Protein AF-A0A7W4WDV4-F1 (afdb_monomer_lite)

Foldseek 3Di:
DDDDDDDDDDPPPPPPPPPQWDFPDWPPQAEAAQQPQQKDKIKTFTPQLLQWDKDWDAPQKDFPDWDAAPFSGIIITIIGGHNPGDWDWIWIFTDDPRDTRDIDGYTYHYFDVCQLVFFADDPVFAEDEDLQQPQFQQDQVLQDDPPAQFHADCVDPLGGNQRALNGLLVCLVVCVVVPGQEYEYQAQAAQRDNTSSSRNQAHQDLNFGHSSRNTLVSLLVSQVSNVVSNYFYAHEDELWWHFCNHPCVVPPRYCQQFQFNHLDPVRAAAAPCPLCQVPDPPHDPVNVCSQQRHAPDSGTTTGNQQPVVSLSSRLVSLVCSCRSNVGSAYEYPPVSNDDHDFDDDPDGDGSVVVSVCSSNPDDPPPDPDPPDDDDDDDPDDGRDRYD

pLDDT: mean 84.94, std 22.43, range [23.19, 98.88]

Structure (mmCIF, N/CA/C/O backbone):
data_AF-A0A7W4WDV4-F1
#
_entry.id   AF-A0A7W4WDV4-F1
#
loop_
_atom_site.group_PDB
_atom_site.id
_atom_site.type_symbol
_atom_site.label_atom_id
_atom_site.label_alt_id
_atom_site.label_comp_id
_atom_site.label_asym_id
_atom_site.label_entity_id
_atom_site.label_seq_id
_atom_site.pdbx_PDB_ins_code
_atom_site.Cartn_x
_atom_site.Cartn_y
_atom_site.Cartn_z
_atom_site.occupancy
_atom_site.B_iso_or_equiv
_atom_site.auth_seq_id
_atom_site.auth_comp_id
_atom_site.auth_asym_id
_atom_site.auth_atom_id
_atom_site.pdbx_PDB_model_num
ATOM 1 N N . MET A 1 1 ? -27.264 72.941 23.400 1.00 37.44 1 MET A N 1
ATOM 2 C CA . MET A 1 1 ? -27.590 72.418 22.054 1.00 37.44 1 MET A CA 1
ATOM 3 C C . MET A 1 1 ? -26.994 71.022 21.923 1.00 37.44 1 MET A C 1
ATOM 5 O O . MET A 1 1 ? -25.792 70.928 22.081 1.00 37.44 1 MET A O 1
ATOM 9 N N . LYS A 1 2 ? -27.846 70.002 21.695 1.00 41.12 2 LYS A N 1
ATOM 10 C CA . LYS A 1 2 ? -27.654 68.758 20.900 1.00 41.12 2 LYS A CA 1
ATOM 11 C C . LYS A 1 2 ? -26.289 68.027 21.075 1.00 41.12 2 LYS A C 1
ATOM 13 O O . LYS A 1 2 ? -25.269 68.588 20.723 1.00 41.12 2 LYS A O 1
ATOM 18 N N . ARG A 1 3 ? -26.182 66.749 21.471 1.00 37.12 3 ARG A N 1
ATOM 19 C CA . ARG A 1 3 ? -26.887 65.555 20.962 1.00 37.12 3 ARG A CA 1
ATOM 20 C C . ARG A 1 3 ? -26.748 64.363 21.930 1.00 37.12 3 ARG A C 1
ATOM 22 O O . ARG A 1 3 ? -25.673 64.128 22.465 1.00 37.12 3 ARG A O 1
ATOM 29 N N . LEU A 1 4 ? -27.838 63.603 22.064 1.00 46.22 4 LEU A N 1
ATOM 30 C CA . LEU A 1 4 ? -27.869 62.200 22.493 1.00 46.22 4 LEU A CA 1
ATOM 31 C C . LEU A 1 4 ? -26.936 61.350 21.616 1.00 46.22 4 LEU A C 1
ATOM 33 O O . LEU A 1 4 ? -26.918 61.525 20.397 1.00 46.22 4 LEU A O 1
ATOM 37 N N . SER A 1 5 ? -26.259 60.365 22.201 1.00 39.28 5 SER A N 1
ATOM 38 C CA . SER A 1 5 ? -25.764 59.187 21.479 1.00 39.28 5 SER A CA 1
ATOM 39 C C . SER A 1 5 ? -25.756 57.993 22.429 1.00 39.28 5 SER A C 1
ATOM 41 O O . SER A 1 5 ? -24.860 57.839 23.250 1.00 39.28 5 SER A O 1
ATOM 43 N N . ALA A 1 6 ? -26.807 57.184 22.334 1.00 45.88 6 ALA A N 1
ATOM 44 C CA . ALA A 1 6 ? -26.811 55.798 22.774 1.00 45.88 6 ALA A CA 1
ATOM 45 C C . ALA A 1 6 ? -26.453 54.943 21.554 1.00 45.88 6 ALA A C 1
ATOM 47 O O . ALA A 1 6 ? -27.056 55.143 20.500 1.00 45.88 6 ALA A O 1
ATOM 48 N N . LEU A 1 7 ? -25.513 54.002 21.678 1.00 38.94 7 LEU A N 1
ATOM 49 C CA . LEU A 1 7 ? -25.399 52.905 20.717 1.00 38.94 7 LEU A CA 1
ATOM 50 C C . LEU A 1 7 ? -24.749 51.662 21.351 1.00 38.94 7 LEU A C 1
ATOM 52 O O . LEU A 1 7 ? -23.538 51.573 21.508 1.00 38.94 7 LEU A O 1
ATOM 56 N N . ILE A 1 8 ? -25.632 50.761 21.786 1.00 42.25 8 ILE A N 1
ATOM 57 C CA . ILE A 1 8 ? -25.661 49.309 21.544 1.00 42.25 8 ILE A CA 1
ATOM 58 C C . ILE A 1 8 ? -24.290 48.618 21.422 1.00 42.25 8 ILE A C 1
ATOM 60 O O . ILE A 1 8 ? -23.671 48.606 20.361 1.00 42.25 8 ILE A O 1
ATOM 64 N N . ILE A 1 9 ? -23.885 47.934 22.496 1.00 42.88 9 ILE A N 1
ATOM 65 C CA . ILE A 1 9 ? -22.869 46.877 22.454 1.00 42.88 9 ILE A CA 1
ATOM 66 C C . ILE A 1 9 ? -23.551 45.624 21.891 1.00 42.88 9 ILE A C 1
ATOM 68 O O . ILE A 1 9 ? -24.318 44.959 22.585 1.00 42.88 9 ILE A O 1
ATOM 72 N N . ALA A 1 10 ? -23.307 45.328 20.615 1.00 39.91 10 ALA A N 1
ATOM 73 C CA . ALA A 1 10 ? -23.670 44.052 20.013 1.00 39.91 10 ALA A CA 1
ATOM 74 C C . ALA A 1 10 ? -22.643 42.999 20.452 1.00 39.91 10 ALA A C 1
ATOM 76 O O . ALA A 1 10 ? -21.500 42.998 19.995 1.00 39.91 10 ALA A O 1
ATOM 77 N N . LEU A 1 11 ? -23.048 42.121 21.370 1.00 41.28 11 LEU A N 1
ATOM 78 C CA . LEU A 1 11 ? -22.280 40.943 21.753 1.00 41.28 11 LEU A CA 1
ATOM 79 C C . LEU A 1 11 ? -22.380 39.924 20.606 1.00 41.28 11 LEU A C 1
ATOM 81 O O . LEU A 1 11 ? -23.343 39.165 20.513 1.00 41.28 11 LEU A O 1
ATOM 85 N N . VAL A 1 12 ? -21.415 39.950 19.688 1.00 40.78 12 VAL A N 1
ATOM 86 C CA . VAL A 1 12 ? -21.265 38.911 18.666 1.00 40.78 12 VAL A CA 1
ATOM 87 C C . VAL A 1 12 ? -20.673 37.686 19.356 1.00 40.78 12 VAL A C 1
ATOM 89 O O . VAL A 1 12 ? -19.463 37.585 19.545 1.00 40.78 12 VAL A O 1
ATOM 92 N N . CYS A 1 13 ? -21.536 36.757 19.766 1.00 38.41 13 CYS A N 1
ATOM 93 C CA . CYS A 1 13 ? -21.123 35.385 20.029 1.00 38.41 13 CYS A CA 1
ATOM 94 C C . CYS A 1 13 ? -20.673 34.786 18.695 1.00 38.41 13 CYS A C 1
ATOM 96 O O . CYS A 1 13 ? -21.498 34.347 17.897 1.00 38.41 13 CYS A O 1
ATOM 98 N N . ALA A 1 14 ? -19.368 34.805 18.435 1.00 41.94 14 ALA A N 1
ATOM 99 C CA . ALA A 1 14 ? -18.777 33.980 17.398 1.00 41.94 14 ALA A CA 1
ATOM 100 C C . ALA A 1 14 ? -18.908 32.520 17.850 1.00 41.94 14 ALA A C 1
ATOM 102 O O . ALA A 1 14 ? -18.097 32.021 18.629 1.00 41.94 14 ALA A O 1
ATOM 103 N N . SER A 1 15 ? -19.969 31.842 17.414 1.00 41.97 15 SER A N 1
ATOM 104 C CA . SER A 1 15 ? -19.993 30.387 17.403 1.00 41.97 15 SER A CA 1
ATOM 105 C C . SER A 1 15 ? -18.889 29.940 16.453 1.00 41.97 15 SER A C 1
ATOM 107 O O . SER A 1 15 ? -19.008 30.053 15.235 1.00 41.97 15 SER A O 1
ATOM 109 N N . ALA A 1 16 ? -17.777 29.473 17.017 1.00 41.47 16 ALA A N 1
ATOM 110 C CA . ALA A 1 16 ? -16.826 28.680 16.265 1.00 41.47 16 ALA A CA 1
ATOM 111 C C . ALA A 1 16 ? -17.591 27.449 15.769 1.00 41.47 16 ALA A C 1
ATOM 113 O O . ALA A 1 16 ? -17.932 26.567 16.557 1.00 41.47 16 ALA A O 1
ATOM 114 N N . ALA A 1 17 ? -17.931 27.430 14.481 1.00 42.50 17 ALA A N 1
ATOM 115 C CA . ALA A 1 17 ? -18.343 26.212 13.813 1.00 42.50 17 ALA A CA 1
ATOM 116 C C . ALA A 1 17 ? -17.147 25.261 13.909 1.00 42.50 17 ALA A C 1
ATOM 118 O O . ALA A 1 17 ? -16.151 25.419 13.204 1.00 42.50 17 ALA A O 1
ATOM 119 N N . VAL A 1 18 ? -17.201 24.346 14.874 1.00 47.88 18 VAL A N 1
ATOM 120 C CA . VAL A 1 18 ? -16.288 23.212 14.925 1.00 47.88 18 VAL A CA 1
ATOM 121 C C . VAL A 1 18 ? -16.582 22.438 13.649 1.00 47.88 18 VAL A C 1
ATOM 123 O O . VAL A 1 18 ? -17.709 21.980 13.471 1.00 47.88 18 VAL A O 1
ATOM 126 N N . ALA A 1 19 ? -15.617 22.410 12.728 1.00 51.78 19 ALA A N 1
ATOM 127 C CA . ALA A 1 19 ? -15.718 21.628 11.506 1.00 51.78 19 ALA A CA 1
ATOM 128 C C . ALA A 1 19 ? -16.165 20.212 11.883 1.00 51.78 19 ALA A C 1
ATOM 130 O O . ALA A 1 19 ? -15.581 19.603 12.783 1.00 51.78 19 ALA A O 1
ATOM 131 N N . GLU A 1 20 ? -17.247 19.740 11.265 1.00 55.66 20 GLU A N 1
ATOM 132 C CA . GLU A 1 20 ? -17.718 18.375 11.474 1.00 55.66 20 GLU A CA 1
ATOM 133 C C . GLU A 1 20 ? -16.580 17.405 11.135 1.00 55.66 20 GLU A C 1
ATOM 135 O O . GLU A 1 20 ? -15.814 17.677 10.204 1.00 55.66 20 GLU A O 1
ATOM 140 N N . PRO A 1 21 ? -16.418 16.307 11.890 1.00 58.81 21 PRO A N 1
ATOM 141 C CA . PRO A 1 21 ? -15.367 15.348 11.608 1.00 58.81 21 PRO A CA 1
ATOM 142 C C . PRO A 1 21 ? -15.642 14.687 10.252 1.00 58.81 21 PRO A C 1
ATOM 144 O O . PRO A 1 21 ? -16.472 13.785 10.142 1.00 58.81 21 PRO A O 1
ATOM 147 N N . ALA A 1 22 ? -14.955 15.154 9.212 1.00 82.12 22 ALA A N 1
ATOM 148 C CA . ALA A 1 22 ? -14.887 14.462 7.939 1.00 82.12 22 ALA A CA 1
ATOM 149 C C . ALA A 1 22 ? -13.906 13.297 8.097 1.00 82.12 22 ALA A C 1
ATOM 151 O O . ALA A 1 22 ? -12.785 13.474 8.571 1.00 82.12 22 ALA A O 1
ATOM 152 N N . VAL A 1 23 ? -14.344 12.095 7.729 1.00 93.19 23 VAL A N 1
ATOM 153 C CA . VAL A 1 23 ? -13.437 10.956 7.581 1.00 93.19 23 VAL A CA 1
ATOM 154 C C . VAL A 1 23 ? -12.610 11.220 6.328 1.00 93.19 23 VAL A C 1
ATOM 156 O O . VAL A 1 23 ? -13.165 11.317 5.235 1.00 93.19 23 VAL A O 1
ATOM 159 N N . GLU A 1 24 ? -11.305 11.390 6.502 1.00 95.44 24 GLU A N 1
ATOM 160 C CA . GLU A 1 24 ? -10.363 11.736 5.436 1.00 95.44 24 GLU A CA 1
ATOM 161 C C . GLU A 1 24 ? -9.873 10.482 4.710 1.00 95.44 24 GLU A C 1
ATOM 163 O O . GLU A 1 24 ? -9.752 10.483 3.485 1.00 95.44 24 GLU A O 1
ATOM 168 N N . ARG A 1 25 ? -9.634 9.392 5.454 1.00 97.75 25 ARG A N 1
ATOM 169 C CA . ARG A 1 25 ? -9.188 8.105 4.902 1.00 97.75 25 ARG A CA 1
ATOM 170 C C . ARG A 1 25 ? -9.923 6.930 5.534 1.00 97.75 25 ARG A C 1
ATOM 172 O O . ARG A 1 25 ? -10.237 6.932 6.725 1.00 97.75 25 ARG A O 1
ATOM 179 N N . VAL A 1 26 ? -10.157 5.909 4.712 1.00 98.50 26 VAL A N 1
ATOM 180 C CA . VAL A 1 26 ? -10.698 4.603 5.101 1.00 98.50 26 VAL A CA 1
ATOM 181 C C . VAL A 1 26 ? -9.825 3.540 4.456 1.00 98.50 26 VAL A C 1
ATOM 183 O O . VAL A 1 26 ? -9.776 3.445 3.232 1.00 98.50 26 VAL A O 1
ATOM 186 N N . GLU A 1 27 ? -9.128 2.751 5.267 1.00 98.69 27 GLU A N 1
ATOM 187 C CA . GLU A 1 27 ? -8.164 1.764 4.779 1.00 98.69 27 GLU A CA 1
ATOM 188 C C . GLU A 1 27 ? -8.451 0.379 5.399 1.00 98.69 27 GLU A C 1
ATOM 190 O O . GLU A 1 27 ? -8.515 0.271 6.626 1.00 98.69 27 GLU A O 1
ATOM 195 N N . PRO A 1 28 ? -8.637 -0.695 4.596 1.00 98.62 28 PRO A N 1
ATOM 196 C CA . PRO A 1 28 ? -8.684 -0.716 3.126 1.00 98.62 28 PRO A CA 1
ATOM 197 C C . PRO A 1 28 ? -9.901 0.039 2.552 1.00 98.62 28 PRO A C 1
ATOM 199 O O . PRO A 1 28 ? -10.956 0.031 3.188 1.00 98.62 28 PRO A O 1
ATOM 202 N N . PRO A 1 29 ? -9.804 0.632 1.343 1.00 98.12 29 PRO A N 1
ATOM 203 C CA . PRO A 1 29 ? -10.851 1.495 0.766 1.00 98.12 29 PRO A CA 1
ATOM 204 C C . PRO A 1 29 ? -12.130 0.744 0.361 1.00 98.12 29 PRO A C 1
ATOM 206 O O . PRO A 1 29 ? -13.208 1.326 0.254 1.00 98.12 29 PRO A O 1
ATOM 209 N N . ASN A 1 30 ? -12.017 -0.562 0.139 1.00 98.38 30 ASN A N 1
ATOM 210 C CA . ASN A 1 30 ? -13.111 -1.487 -0.128 1.00 98.38 30 ASN A CA 1
ATOM 211 C C . ASN A 1 30 ? -12.683 -2.898 0.296 1.00 98.38 30 ASN A C 1
ATOM 213 O O . ASN A 1 30 ? -11.497 -3.148 0.522 1.00 98.38 30 ASN A O 1
ATOM 217 N N . TRP A 1 31 ? -13.630 -3.835 0.326 1.00 98.06 31 TRP A N 1
ATOM 218 C CA . TRP A 1 31 ? -13.339 -5.247 0.588 1.00 98.06 31 TRP A CA 1
ATOM 219 C C . TRP A 1 31 ? -14.177 -6.180 -0.287 1.00 98.06 31 TRP A C 1
ATOM 221 O O . TRP A 1 31 ? -14.941 -5.715 -1.133 1.00 98.06 31 TRP A O 1
ATOM 231 N N . TRP A 1 32 ? -14.044 -7.493 -0.090 1.00 97.19 32 TRP A N 1
ATOM 232 C CA . TRP A 1 32 ? -14.776 -8.515 -0.840 1.00 97.19 32 TRP A CA 1
ATOM 233 C C . TRP A 1 32 ? -15.539 -9.462 0.081 1.00 97.19 32 TRP A C 1
ATOM 235 O O . TRP A 1 32 ? -15.086 -9.818 1.169 1.00 97.19 32 TRP A O 1
ATOM 245 N N . THR A 1 33 ? -16.709 -9.904 -0.369 1.00 94.94 33 THR A N 1
ATOM 246 C CA . THR A 1 33 ? -17.505 -10.927 0.322 1.00 94.94 33 THR A CA 1
ATOM 247 C C . THR A 1 33 ? -16.968 -12.323 0.049 1.00 94.94 33 THR A C 1
ATOM 249 O O . THR A 1 33 ? -16.646 -12.618 -1.095 1.00 94.94 33 THR A O 1
ATOM 252 N N . GLY A 1 34 ? -16.955 -13.219 1.037 1.00 89.38 34 GLY A N 1
ATOM 253 C CA . GLY A 1 34 ? -16.477 -14.594 0.835 1.00 89.38 34 GLY A CA 1
ATOM 254 C C . GLY A 1 34 ? -14.952 -14.745 0.890 1.00 89.38 34 GLY A C 1
ATOM 255 O O . GLY A 1 34 ? -14.425 -15.774 0.478 1.00 89.38 34 GLY A O 1
ATOM 256 N N . MET A 1 35 ? -14.243 -13.740 1.418 1.00 90.06 35 MET A N 1
ATOM 257 C CA . MET A 1 35 ? -12.837 -13.888 1.804 1.00 90.06 35 MET A CA 1
ATOM 258 C C . MET A 1 35 ? -12.691 -15.008 2.839 1.00 90.06 35 MET A C 1
ATOM 260 O O . MET A 1 35 ? -13.508 -15.141 3.750 1.00 90.06 35 MET A O 1
ATOM 264 N N . ALA A 1 36 ? -11.617 -15.789 2.734 1.00 85.81 36 ALA A N 1
ATOM 265 C CA . ALA A 1 36 ? -11.370 -16.897 3.652 1.00 85.81 36 ALA A CA 1
ATOM 266 C C . ALA A 1 36 ? -11.147 -16.461 5.106 1.00 85.81 36 ALA A C 1
ATOM 268 O O . ALA A 1 36 ? -11.435 -17.212 6.039 1.00 85.81 36 ALA A O 1
ATOM 269 N N . VAL A 1 37 ? -10.610 -15.254 5.294 1.00 85.81 37 VAL A N 1
ATOM 270 C CA . VAL A 1 37 ? -10.576 -14.586 6.592 1.00 85.81 37 VAL A CA 1
ATOM 271 C C . VAL A 1 37 ? -11.814 -13.691 6.663 1.00 85.81 37 VAL A C 1
ATOM 273 O O . VAL A 1 37 ? -11.882 -12.720 5.909 1.00 85.81 37 VAL A O 1
ATOM 276 N N . PRO A 1 38 ? -12.793 -14.010 7.530 1.00 89.81 38 PRO A N 1
ATOM 277 C CA . PRO A 1 38 ? -14.044 -13.258 7.609 1.00 89.81 38 PRO A CA 1
ATOM 278 C C . PRO A 1 38 ? -13.889 -11.923 8.347 1.00 89.81 38 PRO A C 1
ATOM 280 O O . PRO A 1 38 ? -14.757 -11.061 8.240 1.00 89.81 38 PRO A O 1
ATOM 283 N N . ASP A 1 39 ? -12.810 -11.757 9.111 1.00 94.81 39 ASP A N 1
ATOM 284 C CA . ASP A 1 39 ? -12.573 -10.559 9.909 1.00 94.81 39 ASP A CA 1
ATOM 285 C C . ASP A 1 39 ? -11.932 -9.459 9.050 1.00 94.81 39 ASP A C 1
ATOM 287 O O . ASP A 1 39 ? -10.973 -9.716 8.319 1.00 94.81 39 ASP A O 1
ATOM 291 N N . LEU A 1 40 ? -12.443 -8.238 9.188 1.00 97.75 40 LEU A N 1
ATOM 292 C CA . LEU A 1 40 ? -11.996 -7.030 8.501 1.00 97.75 40 LEU A CA 1
ATOM 293 C C . LEU A 1 40 ? -11.844 -5.912 9.533 1.00 97.75 40 LEU A C 1
ATOM 295 O O . LEU A 1 40 ? -12.806 -5.573 10.210 1.00 97.75 40 LEU A O 1
ATOM 299 N N . GLN A 1 41 ? -10.662 -5.318 9.635 1.00 98.69 41 GLN A N 1
ATOM 300 C CA . GLN A 1 41 ? -10.403 -4.151 10.470 1.00 98.69 41 GLN A CA 1
ATOM 301 C C . GLN A 1 41 ? -10.268 -2.908 9.586 1.00 98.69 41 GLN A C 1
ATOM 303 O O . GLN A 1 41 ? -9.350 -2.827 8.775 1.00 98.69 41 GLN A O 1
ATOM 308 N N . LEU A 1 42 ? -11.163 -1.932 9.723 1.00 98.75 42 LEU A N 1
ATOM 309 C CA . LEU A 1 42 ? -11.030 -0.649 9.028 1.00 98.75 42 LEU A CA 1
ATOM 310 C C . LEU A 1 42 ? -10.210 0.306 9.879 1.00 98.75 42 LEU A C 1
ATOM 312 O O . LEU A 1 42 ? -10.559 0.546 11.030 1.00 98.75 42 LEU A O 1
ATOM 316 N N . MET A 1 43 ? -9.166 0.881 9.298 1.00 98.75 43 MET A N 1
ATOM 317 C CA . MET A 1 43 ? -8.446 2.022 9.843 1.00 98.75 43 MET A CA 1
ATOM 318 C C . MET A 1 43 ? -9.073 3.295 9.282 1.00 98.75 43 MET A C 1
ATOM 320 O O . MET A 1 43 ? -8.992 3.565 8.082 1.00 98.75 43 MET A O 1
ATOM 324 N N . LEU A 1 44 ? -9.728 4.059 10.149 1.00 98.56 44 LEU A N 1
ATOM 325 C CA . LEU A 1 44 ? -10.273 5.366 9.815 1.00 98.56 44 LEU A CA 1
ATOM 326 C C . LEU A 1 44 ? -9.303 6.441 10.290 1.00 98.56 44 LEU A C 1
ATOM 328 O O . LEU A 1 44 ? -8.799 6.362 11.414 1.00 98.56 44 LEU A O 1
ATOM 332 N N . HIS A 1 45 ? -9.097 7.457 9.459 1.00 98.31 45 HIS A N 1
ATOM 333 C CA . HIS A 1 45 ? -8.372 8.670 9.823 1.00 98.31 45 HIS A CA 1
ATOM 334 C C . HIS A 1 45 ? -9.211 9.901 9.493 1.00 98.31 45 HIS A C 1
ATOM 336 O O . HIS A 1 45 ? -9.895 9.953 8.469 1.00 98.31 45 HIS A O 1
ATOM 342 N N . GLY A 1 46 ? -9.200 10.867 10.399 1.00 97.06 46 GLY A N 1
ATOM 343 C CA . GLY A 1 46 ? -9.904 12.133 10.272 1.00 97.06 46 GLY A CA 1
ATOM 344 C C . GLY A 1 46 ? -9.908 12.866 11.603 1.00 97.06 46 GLY A C 1
ATOM 345 O O . GLY A 1 46 ? -9.715 12.272 12.662 1.00 97.06 46 GLY A O 1
ATOM 346 N N . ARG A 1 47 ? -10.141 14.173 11.578 1.00 95.06 47 ARG A N 1
ATOM 347 C CA . ARG A 1 47 ? -10.065 14.994 12.788 1.00 95.06 47 ARG A CA 1
ATOM 348 C C . ARG A 1 47 ? -11.033 14.535 13.889 1.00 95.06 47 ARG A C 1
ATOM 350 O O . ARG A 1 47 ? -12.238 14.472 13.661 1.00 95.06 47 ARG A O 1
ATOM 357 N N . ASP A 1 48 ? -10.512 14.304 15.097 1.00 94.31 48 ASP A N 1
ATOM 358 C CA . ASP A 1 48 ? -11.285 14.031 16.325 1.00 94.31 48 ASP A CA 1
ATOM 359 C C . ASP A 1 48 ? -12.293 12.852 16.220 1.00 94.31 48 ASP A C 1
ATOM 361 O O . ASP A 1 48 ? -13.296 12.798 16.944 1.00 94.31 48 ASP A O 1
ATOM 365 N N . ILE A 1 49 ? -12.047 11.875 15.336 1.00 96.00 49 ILE A N 1
ATOM 366 C CA . ILE A 1 49 ? -12.968 10.747 15.108 1.00 96.00 49 ILE A CA 1
ATOM 367 C C . ILE A 1 49 ? -12.918 9.658 16.183 1.00 96.00 49 ILE A C 1
ATOM 369 O O . ILE A 1 49 ? -13.874 8.889 16.301 1.00 96.00 49 ILE A O 1
ATOM 373 N N . ALA A 1 50 ? -11.862 9.593 17.000 1.00 95.50 50 ALA A N 1
ATOM 374 C CA . ALA A 1 50 ? -11.700 8.551 18.017 1.00 95.50 50 ALA A CA 1
ATOM 375 C C . ALA A 1 50 ? -12.859 8.534 19.028 1.00 95.50 50 ALA A C 1
ATOM 377 O O . ALA A 1 50 ? -13.180 7.496 19.603 1.00 95.50 50 ALA A O 1
ATOM 378 N N . GLY A 1 51 ? -13.509 9.680 19.260 1.00 93.38 51 GLY A N 1
ATOM 379 C CA . GLY A 1 51 ? -14.653 9.794 20.166 1.00 93.38 51 GLY A CA 1
ATOM 380 C C . GLY A 1 51 ? -15.960 9.213 19.617 1.00 93.38 51 GLY A C 1
ATOM 381 O O . GLY A 1 51 ? -16.870 8.937 20.405 1.00 93.38 51 GLY A O 1
ATOM 382 N N . LEU A 1 52 ? -16.058 9.011 18.302 1.00 95.56 52 LEU A N 1
ATOM 383 C CA . LEU A 1 52 ? -17.287 8.606 17.627 1.00 95.56 52 LEU A CA 1
ATOM 384 C C . LEU A 1 52 ? -17.610 7.121 17.861 1.00 95.56 52 LEU A C 1
ATOM 386 O O . LEU A 1 52 ? -16.756 6.308 18.220 1.00 95.56 52 LEU A O 1
ATOM 390 N N . GLN A 1 53 ? -18.883 6.778 17.684 1.00 96.44 53 GLN A N 1
ATOM 391 C CA . GLN A 1 53 ? -19.399 5.413 17.751 1.00 96.44 53 GLN A CA 1
ATOM 392 C C . GLN A 1 53 ? -19.897 4.997 16.373 1.00 96.44 53 GLN A C 1
ATOM 394 O O . GLN A 1 53 ? -20.783 5.648 15.819 1.00 96.44 53 GLN A O 1
ATOM 399 N N . ALA A 1 54 ? -19.342 3.916 15.832 1.00 97.19 54 ALA A N 1
ATOM 400 C CA . ALA A 1 54 ? -19.808 3.357 14.574 1.00 97.19 54 ALA A CA 1
ATOM 401 C C . ALA A 1 54 ? -21.106 2.568 14.768 1.00 97.19 54 ALA A C 1
ATOM 403 O O . ALA A 1 54 ? -21.283 1.851 15.754 1.00 97.19 54 ALA A O 1
ATOM 404 N N . GLN A 1 55 ? -22.008 2.695 13.804 1.00 97.12 55 GLN A N 1
ATOM 405 C CA . GLN A 1 55 ? -23.219 1.902 13.681 1.00 97.12 55 GLN A CA 1
ATOM 406 C C . GLN A 1 55 ? -23.414 1.533 12.218 1.00 97.12 55 GLN A C 1
ATOM 408 O O . GLN A 1 55 ? -23.243 2.368 11.333 1.00 97.12 55 GLN A O 1
ATOM 413 N N . LEU A 1 56 ? -23.796 0.287 11.982 1.00 97.19 56 LEU A N 1
ATOM 414 C CA . LEU A 1 56 ? -24.151 -0.220 10.666 1.00 97.19 56 LEU A CA 1
ATOM 415 C C . LEU A 1 56 ? -25.252 -1.265 10.824 1.00 97.19 56 LEU A C 1
ATOM 417 O O . LEU A 1 56 ? -25.326 -1.943 11.850 1.00 97.19 56 LEU A O 1
ATOM 421 N N . ASP A 1 57 ? -26.083 -1.386 9.798 1.00 97.25 57 ASP A N 1
ATOM 422 C CA . ASP A 1 57 ? -27.080 -2.443 9.661 1.00 97.25 57 ASP A CA 1
ATOM 423 C C . ASP A 1 57 ? -26.991 -2.980 8.232 1.00 97.25 57 ASP A C 1
ATOM 425 O O . ASP A 1 57 ? -27.462 -2.356 7.281 1.00 97.25 57 ASP A O 1
ATOM 429 N N . TYR A 1 58 ? -26.286 -4.100 8.067 1.00 98.25 58 TYR A N 1
ATOM 430 C CA . TYR A 1 58 ? -26.101 -4.736 6.770 1.00 98.25 58 TYR A CA 1
ATOM 431 C C . TYR A 1 58 ? -26.125 -6.264 6.918 1.00 98.25 58 TYR A C 1
ATOM 433 O O . TYR A 1 58 ? -25.338 -6.812 7.696 1.00 98.25 58 TYR A O 1
ATOM 441 N N . PRO A 1 59 ? -26.984 -6.989 6.172 1.00 98.00 59 PRO A N 1
ATOM 442 C CA . PRO A 1 59 ? -27.099 -8.439 6.290 1.00 98.00 59 PRO A CA 1
ATOM 443 C C . PRO A 1 59 ? -25.763 -9.171 6.107 1.00 98.00 59 PRO A C 1
ATOM 445 O O . PRO A 1 59 ? -25.127 -9.090 5.056 1.00 98.00 59 PRO A O 1
ATOM 448 N N . GLY A 1 60 ? -25.366 -9.916 7.140 1.00 97.25 60 GLY A N 1
ATOM 449 C CA . GLY A 1 60 ? -24.130 -10.699 7.158 1.00 97.25 60 GLY A CA 1
ATOM 450 C C . GLY A 1 60 ? -22.878 -9.931 7.598 1.00 97.25 60 GLY A C 1
ATOM 451 O O . GLY A 1 60 ? -21.819 -10.539 7.734 1.00 97.25 60 GLY A O 1
ATOM 452 N N . VAL A 1 61 ? -22.969 -8.626 7.869 1.00 98.38 61 VAL A N 1
ATOM 453 C CA . VAL A 1 61 ? -21.861 -7.833 8.421 1.00 98.38 61 VAL A CA 1
ATOM 454 C C . VAL A 1 61 ? -22.148 -7.531 9.885 1.00 98.38 61 VAL A C 1
ATOM 456 O O . VAL A 1 61 ? -23.172 -6.945 10.221 1.00 98.38 61 VAL A O 1
ATOM 459 N N . THR A 1 62 ? -21.230 -7.921 10.763 1.00 98.38 62 THR A N 1
ATOM 460 C CA . THR A 1 62 ? -21.318 -7.647 12.202 1.00 98.38 62 THR A CA 1
ATOM 461 C C . THR A 1 62 ? -20.204 -6.695 12.607 1.00 98.38 62 THR A C 1
ATOM 463 O O . THR A 1 62 ? -19.038 -7.000 12.377 1.00 98.38 62 THR A O 1
ATOM 466 N N . LEU A 1 63 ? -20.545 -5.571 13.240 1.00 98.19 63 LEU A N 1
ATOM 467 C CA . LEU A 1 63 ? -19.572 -4.736 13.947 1.00 98.19 63 LEU A CA 1
ATOM 468 C C . LEU A 1 63 ? -19.256 -5.398 15.295 1.00 98.19 63 LEU A C 1
ATOM 470 O O . LEU A 1 63 ? -20.103 -5.424 16.187 1.00 98.19 63 LEU A O 1
ATOM 474 N N . LEU A 1 64 ? -18.055 -5.955 15.431 1.00 97.69 64 LEU A N 1
ATOM 475 C CA . LEU A 1 64 ? -17.590 -6.602 16.660 1.00 97.69 64 LEU A CA 1
ATOM 476 C C . LEU A 1 64 ? -17.218 -5.575 17.731 1.00 97.69 64 LEU A C 1
ATOM 478 O O . LEU A 1 64 ? -17.424 -5.810 18.921 1.00 97.69 64 LEU A O 1
ATOM 482 N N . GLY A 1 65 ? -16.674 -4.437 17.308 1.00 96.19 65 GLY A N 1
ATOM 483 C CA . GLY A 1 65 ? -16.248 -3.379 18.204 1.00 96.19 65 GLY A CA 1
ATOM 484 C C . GLY A 1 65 ? -15.470 -2.287 17.487 1.00 96.19 65 GLY A C 1
ATOM 485 O O . GLY A 1 65 ? -15.361 -2.266 16.260 1.00 96.19 65 GLY A O 1
ATOM 486 N N . SER A 1 66 ? -14.942 -1.368 18.286 1.00 96.69 66 SER A N 1
ATOM 487 C CA . SER A 1 66 ? -14.034 -0.328 17.823 1.00 96.69 66 SER A CA 1
ATOM 488 C C . SER A 1 66 ? -12.860 -0.193 18.779 1.00 96.69 66 SER A C 1
ATOM 490 O O . SER A 1 66 ? -13.071 -0.163 19.996 1.00 96.69 66 SER A O 1
ATOM 492 N N . GLU A 1 67 ? -11.664 -0.023 18.238 1.00 96.94 67 GLU A N 1
ATOM 493 C CA . GLU A 1 67 ? -10.441 0.236 18.988 1.00 96.94 67 GLU A CA 1
ATOM 494 C C . GLU A 1 67 ? -9.970 1.677 18.749 1.00 96.94 67 GLU A C 1
ATOM 496 O O . GLU A 1 67 ? -10.164 2.260 17.680 1.00 96.94 67 GLU A O 1
ATOM 501 N N . ARG A 1 68 ? -9.404 2.285 19.793 1.00 95.81 68 ARG A N 1
ATOM 502 C CA . ARG A 1 68 ? -8.938 3.675 19.806 1.00 95.81 68 ARG A CA 1
ATOM 503 C C . ARG A 1 68 ? -7.502 3.689 20.292 1.00 95.81 68 ARG A C 1
ATOM 505 O O . ARG A 1 68 ? -7.155 2.923 21.189 1.00 95.81 68 ARG A O 1
ATOM 512 N N . THR A 1 69 ? -6.715 4.607 19.761 1.00 96.44 69 THR A N 1
ATOM 513 C CA . THR A 1 69 ? -5.362 4.880 20.240 1.00 96.44 69 THR A CA 1
ATOM 514 C C . THR A 1 69 ? -5.358 6.161 21.076 1.00 96.44 69 THR A C 1
ATOM 516 O O . THR A 1 69 ? -6.392 6.790 21.316 1.00 96.44 69 THR A O 1
ATOM 519 N N . GLU A 1 70 ? -4.188 6.561 21.557 1.00 97.00 70 GLU A N 1
ATOM 520 C CA . GLU A 1 70 ? -3.960 7.867 22.171 1.00 97.00 70 GLU A CA 1
ATOM 521 C C . GLU A 1 70 ? -4.112 9.035 21.188 1.00 97.00 70 GLU A C 1
ATOM 523 O O . GLU A 1 70 ? -4.204 10.182 21.630 1.00 97.00 70 GLU A O 1
ATOM 528 N N . ASN A 1 71 ? -4.121 8.764 19.879 1.00 97.81 71 ASN A N 1
ATOM 529 C CA . ASN A 1 71 ? -4.327 9.779 18.863 1.00 97.81 71 ASN A CA 1
ATOM 530 C C . ASN A 1 71 ? -5.837 9.974 18.610 1.00 97.81 71 ASN A C 1
ATOM 532 O O . ASN A 1 71 ? -6.510 9.035 18.178 1.00 97.81 71 ASN A O 1
ATOM 536 N N . PRO A 1 72 ? -6.394 11.181 18.840 1.00 97.50 72 PRO A N 1
ATOM 537 C CA . PRO A 1 72 ? -7.823 11.433 18.656 1.00 97.50 72 PRO A CA 1
ATOM 538 C C . PRO A 1 72 ? -8.289 11.354 17.194 1.00 97.50 72 PRO A C 1
ATOM 540 O O . PRO A 1 72 ? -9.497 11.300 16.955 1.00 97.50 72 PRO A O 1
ATOM 543 N N . ASN A 1 73 ? -7.369 11.332 16.228 1.00 98.19 73 ASN A N 1
ATOM 544 C CA . ASN A 1 73 ? -7.682 11.348 14.802 1.00 98.19 73 ASN A CA 1
ATOM 545 C C . ASN A 1 73 ? -7.836 9.955 14.175 1.00 98.19 73 ASN A C 1
ATOM 547 O O . ASN A 1 73 ? -8.044 9.847 12.968 1.00 98.19 73 ASN A O 1
ATOM 551 N N . TYR A 1 74 ? -7.736 8.888 14.973 1.00 98.56 74 TYR A N 1
ATOM 552 C CA . TYR A 1 74 ? -7.826 7.514 14.486 1.00 98.56 74 TYR A CA 1
ATOM 553 C C . TYR A 1 74 ? -8.935 6.729 15.177 1.00 98.56 74 TYR A C 1
ATOM 555 O O . TYR A 1 74 ? -9.140 6.816 16.389 1.00 98.56 74 TYR A O 1
ATOM 563 N N . LEU A 1 75 ? -9.639 5.919 14.391 1.00 98.31 75 LEU A N 1
ATOM 564 C CA . LEU A 1 75 ? -10.635 4.974 14.882 1.00 98.31 75 LEU A CA 1
ATOM 565 C C . LEU A 1 75 ? -10.514 3.674 14.092 1.00 98.31 75 LEU A C 1
ATOM 567 O O . LEU A 1 75 ? -10.579 3.686 12.865 1.00 98.31 75 LEU A O 1
ATOM 571 N N . PHE A 1 76 ? -10.366 2.555 14.792 1.00 98.69 76 PHE A N 1
ATOM 572 C CA . PHE A 1 76 ? -10.307 1.235 14.177 1.00 98.69 76 PHE A CA 1
ATOM 573 C C . PHE A 1 76 ? -11.650 0.541 14.371 1.00 98.69 76 PHE A C 1
ATOM 575 O O . PHE A 1 76 ? -12.161 0.507 15.489 1.00 98.69 76 PHE A O 1
ATOM 582 N N . LEU A 1 77 ? -12.246 0.017 13.302 1.00 98.56 77 LEU A N 1
ATOM 583 C CA . LEU A 1 77 ? -13.515 -0.712 13.360 1.00 98.56 77 LEU A CA 1
ATOM 584 C C . LEU A 1 77 ? -13.277 -2.181 13.048 1.00 98.56 77 LEU A C 1
ATOM 586 O O . LEU A 1 77 ? -12.803 -2.494 11.961 1.00 98.56 77 LEU A O 1
ATOM 590 N N . ASP A 1 78 ? -13.654 -3.069 13.962 1.00 98.50 78 ASP A N 1
ATOM 591 C CA . ASP A 1 78 ? -13.555 -4.512 13.758 1.00 98.50 78 ASP A CA 1
ATOM 592 C C . ASP A 1 78 ? -14.887 -5.050 13.244 1.00 98.50 78 ASP A C 1
ATOM 594 O O . ASP A 1 78 ? -15.896 -5.044 13.952 1.00 98.50 78 ASP A O 1
ATOM 598 N N . LEU A 1 79 ? -14.895 -5.533 12.008 1.00 98.44 79 LEU A N 1
ATOM 599 C CA . LEU A 1 79 ? -16.042 -6.146 11.359 1.00 98.44 79 LEU A CA 1
ATOM 600 C C . LEU A 1 79 ? -15.804 -7.638 11.148 1.00 98.44 79 LEU A C 1
ATOM 602 O O . LEU A 1 79 ? -14.677 -8.099 10.975 1.00 98.44 79 LEU A O 1
ATOM 606 N N . GLN A 1 80 ? -16.897 -8.387 11.093 1.00 97.69 80 GLN A N 1
ATOM 607 C CA . GLN A 1 80 ? -16.911 -9.775 10.658 1.00 97.69 80 GLN A CA 1
ATOM 608 C C . GLN A 1 80 ? -17.956 -9.967 9.564 1.00 97.69 80 GLN A C 1
ATOM 610 O O . GLN A 1 80 ? -19.113 -9.569 9.720 1.00 97.69 80 GLN A O 1
ATOM 615 N N . LEU A 1 81 ? -17.540 -10.581 8.459 1.00 97.19 81 LEU A N 1
ATOM 616 C CA . LEU A 1 81 ? -18.374 -10.892 7.307 1.00 97.19 81 LEU A CA 1
ATOM 617 C C . LEU A 1 81 ? -18.718 -12.385 7.320 1.00 97.19 81 LEU A C 1
ATOM 619 O O . LEU A 1 81 ? -17.839 -13.240 7.230 1.00 97.19 81 LEU A O 1
ATOM 623 N N . SER A 1 82 ? -20.007 -12.700 7.406 1.00 95.94 82 SER A N 1
ATOM 624 C CA . SER A 1 82 ? -20.506 -14.069 7.262 1.00 95.94 82 SER A CA 1
ATOM 625 C C . SER A 1 82 ? -20.303 -14.613 5.835 1.00 95.94 82 SER A C 1
ATOM 627 O O . SER A 1 82 ? -20.250 -13.829 4.882 1.00 95.94 82 SER A O 1
ATOM 629 N N . PRO A 1 83 ? -20.255 -15.943 5.641 1.00 92.00 83 PRO A N 1
ATOM 630 C CA . PRO A 1 83 ? -20.232 -16.549 4.307 1.00 92.00 83 PRO A CA 1
ATOM 631 C C . PRO A 1 83 ? -21.431 -16.170 3.421 1.00 92.00 83 PRO A C 1
ATOM 633 O O . PRO A 1 83 ? -21.333 -16.210 2.197 1.00 92.00 83 PRO A O 1
ATOM 636 N N . GLU A 1 84 ? -22.563 -15.797 4.021 1.00 93.88 84 GLU A N 1
ATOM 637 C CA . GLU A 1 84 ? -23.797 -15.430 3.324 1.00 93.88 84 GLU A CA 1
ATOM 638 C C . GLU A 1 84 ? -23.860 -13.944 2.929 1.00 93.88 84 GLU A C 1
ATOM 640 O O . GLU A 1 84 ? -24.809 -13.528 2.251 1.00 93.88 84 GLU A O 1
ATOM 645 N N . THR A 1 85 ? -22.875 -13.139 3.345 1.00 96.88 85 THR A N 1
ATOM 646 C CA . THR A 1 85 ? -22.812 -11.704 3.045 1.00 96.88 85 THR A CA 1
ATOM 647 C C . THR A 1 85 ? -22.786 -11.480 1.540 1.00 96.88 85 THR A C 1
ATOM 649 O O . THR A 1 85 ? -21.964 -12.048 0.822 1.00 96.88 85 THR A O 1
ATOM 652 N N . ARG A 1 86 ? -23.684 -10.622 1.050 1.00 97.00 86 ARG A N 1
ATOM 653 C CA . ARG A 1 86 ? -23.775 -10.288 -0.377 1.00 97.00 86 ARG A CA 1
ATOM 654 C C . ARG A 1 86 ? -22.999 -9.013 -0.706 1.00 97.00 86 ARG A C 1
ATOM 656 O O . ARG A 1 86 ? -22.954 -8.121 0.145 1.00 97.00 86 ARG A O 1
ATOM 663 N N . PRO A 1 87 ? -22.436 -8.899 -1.923 1.00 98.06 87 PRO A N 1
ATOM 664 C CA . PRO A 1 87 ? -21.852 -7.654 -2.407 1.00 98.06 87 PRO A CA 1
ATOM 665 C C . PRO A 1 87 ? -22.854 -6.499 -2.351 1.00 98.06 87 PRO A C 1
ATOM 667 O O . PRO A 1 87 ? -24.049 -6.698 -2.583 1.00 98.06 87 PRO A O 1
ATOM 670 N N . GLY A 1 88 ? -22.361 -5.299 -2.071 1.00 98.12 88 GLY A N 1
ATOM 671 C CA . GLY A 1 88 ? -23.164 -4.092 -1.938 1.00 98.12 88 GLY A CA 1
ATOM 672 C C . GLY A 1 88 ? -22.452 -3.008 -1.138 1.00 98.12 88 GLY A C 1
ATOM 673 O O . GLY A 1 88 ? -21.285 -3.140 -0.768 1.00 98.12 88 GLY A O 1
ATOM 674 N N . THR A 1 89 ? -23.169 -1.919 -0.883 1.00 98.38 89 THR A N 1
ATOM 675 C CA . THR A 1 89 ? -22.658 -0.785 -0.113 1.00 98.38 89 THR A CA 1
ATOM 676 C C . THR A 1 89 ? -23.137 -0.881 1.332 1.00 98.38 89 THR A C 1
ATOM 678 O O . THR A 1 89 ? -24.339 -0.909 1.592 1.00 98.38 89 THR A O 1
ATOM 681 N N . VAL A 1 90 ? -22.190 -0.941 2.265 1.00 98.12 90 VAL A N 1
ATOM 682 C CA . VAL A 1 90 ? -22.421 -0.897 3.708 1.00 98.12 90 VAL A CA 1
ATOM 683 C C . VAL A 1 90 ? -22.369 0.558 4.149 1.00 98.12 90 VAL A C 1
ATOM 685 O O . VAL A 1 90 ? -21.331 1.211 4.044 1.00 98.12 90 VAL A O 1
ATOM 688 N N . GLU A 1 91 ? -23.482 1.064 4.665 1.00 98.00 91 GLU A N 1
ATOM 689 C CA . GLU A 1 91 ? -23.520 2.385 5.278 1.00 98.00 91 GLU A CA 1
ATOM 690 C C . GLU A 1 91 ? -23.027 2.296 6.728 1.00 98.00 91 GLU A C 1
ATOM 692 O O . GLU A 1 91 ? -23.646 1.636 7.565 1.00 98.00 91 GLU A O 1
ATOM 697 N N . ILE A 1 92 ? -21.904 2.952 7.029 1.00 98.00 92 ILE A N 1
ATOM 698 C CA . ILE A 1 92 ? -21.338 3.021 8.380 1.00 98.00 92 ILE A CA 1
ATOM 699 C C . ILE A 1 92 ? -21.525 4.444 8.900 1.00 98.00 92 ILE A C 1
ATOM 701 O O . ILE A 1 92 ? -20.814 5.371 8.509 1.00 98.00 92 ILE A O 1
ATOM 705 N N . ALA A 1 93 ? -22.490 4.623 9.797 1.00 96.94 93 ALA A N 1
ATOM 706 C CA . ALA A 1 93 ? -22.752 5.895 10.452 1.00 96.94 93 ALA A CA 1
ATOM 707 C C . ALA A 1 93 ? -21.837 6.065 11.673 1.00 96.94 93 ALA A C 1
ATOM 709 O O . ALA A 1 93 ? -21.839 5.231 12.578 1.00 96.94 93 ALA A O 1
ATOM 710 N N . LEU A 1 94 ? -21.100 7.172 11.737 1.00 97.00 94 LEU A N 1
ATOM 711 C CA . LEU A 1 94 ? -20.326 7.573 12.910 1.00 97.00 94 LEU A CA 1
ATOM 712 C C . LEU A 1 94 ? -21.130 8.586 13.724 1.00 97.00 94 LEU A C 1
ATOM 714 O O . LEU A 1 94 ? -21.506 9.646 13.219 1.00 97.00 94 LEU A O 1
ATOM 718 N N . ARG A 1 95 ? -21.407 8.266 14.989 1.00 94.94 95 ARG A N 1
ATOM 719 C CA . ARG A 1 95 ? -22.292 9.051 15.858 1.00 94.94 95 ARG A CA 1
ATOM 720 C C . ARG A 1 95 ? -21.601 9.591 17.103 1.00 94.94 95 ARG A C 1
ATOM 722 O O . ARG A 1 95 ? -20.695 8.965 17.647 1.00 94.94 95 ARG A O 1
ATOM 729 N N . ASN A 1 96 ? -22.109 10.712 17.608 1.00 93.50 96 ASN A N 1
ATOM 730 C CA . ASN A 1 96 ? -21.804 11.248 18.933 1.00 93.50 96 ASN A CA 1
ATOM 731 C C . ASN A 1 96 ? -23.115 11.627 19.640 1.00 93.50 96 ASN A C 1
ATOM 733 O O . ASN A 1 96 ? -23.874 12.445 19.131 1.00 93.50 96 ASN A O 1
ATOM 737 N N . GLY A 1 97 ? -23.415 11.013 20.790 1.00 84.12 97 GLY A N 1
ATOM 738 C CA . GLY A 1 97 ? -24.591 11.376 21.595 1.00 84.12 97 GLY A CA 1
ATOM 739 C C . GLY A 1 97 ? -25.943 11.269 20.869 1.00 84.12 97 GLY A C 1
ATOM 740 O O . GLY A 1 97 ? -26.860 12.017 21.185 1.00 84.12 97 GLY A O 1
ATOM 741 N N . GLY A 1 98 ? -26.063 10.365 19.886 1.00 85.06 98 GLY A N 1
ATOM 742 C CA . GLY A 1 98 ? -27.260 10.169 19.052 1.00 85.06 98 GLY A CA 1
ATOM 743 C C . GLY A 1 98 ? -27.241 10.919 17.713 1.00 85.06 98 GLY A C 1
ATOM 744 O O . GLY A 1 98 ? -27.933 10.510 16.779 1.00 85.06 98 GLY A O 1
ATOM 745 N N . GLU A 1 99 ? -26.403 11.944 17.578 1.00 92.25 99 GLU A N 1
ATOM 746 C CA . GLU A 1 99 ? -26.223 12.717 16.349 1.00 92.25 99 GLU A CA 1
ATOM 747 C C . GLU A 1 99 ? -25.255 12.007 15.393 1.00 92.25 99 GLU A C 1
ATOM 749 O O . GLU A 1 99 ? -24.178 11.577 15.809 1.00 92.25 99 GLU A O 1
ATOM 754 N N . THR A 1 100 ? -25.621 11.883 14.115 1.00 94.25 100 THR A N 1
ATOM 755 C CA . THR A 1 100 ? -24.716 11.384 13.068 1.00 94.25 100 THR A CA 1
ATOM 756 C C . THR A 1 100 ? -23.759 12.494 12.658 1.00 94.25 100 THR A C 1
ATOM 758 O O . THR A 1 100 ? -24.203 13.557 12.243 1.00 94.25 100 THR A O 1
ATOM 761 N N . LYS A 1 101 ? -22.456 12.238 12.772 1.00 94.88 101 LYS A N 1
ATOM 762 C CA . LYS A 1 101 ? -21.387 13.183 12.428 1.00 94.88 101 LYS A CA 1
ATOM 763 C C . LYS A 1 101 ? -20.748 12.900 11.074 1.00 94.88 101 LYS A C 1
ATOM 765 O O . LYS A 1 101 ? -20.315 13.829 10.412 1.00 94.88 101 LYS A O 1
ATOM 770 N N . ALA A 1 102 ? -20.711 11.635 10.666 1.00 93.88 102 ALA A N 1
ATOM 771 C CA . ALA A 1 102 ? -20.247 11.230 9.348 1.00 93.88 102 ALA A CA 1
ATOM 772 C C . ALA A 1 102 ? -20.936 9.936 8.916 1.00 93.88 102 ALA A C 1
ATOM 774 O O . ALA A 1 102 ? -21.408 9.160 9.752 1.00 93.88 102 ALA A O 1
ATOM 775 N N . VAL A 1 103 ? -20.973 9.700 7.608 1.00 95.69 103 VAL A N 1
ATOM 776 C CA . VAL A 1 103 ? -21.471 8.460 7.013 1.00 95.69 103 VAL A CA 1
ATOM 777 C C . VAL A 1 103 ? -20.460 7.988 5.978 1.00 95.69 103 VAL A C 1
ATOM 779 O O . VAL A 1 103 ? -20.165 8.707 5.027 1.00 95.69 103 VAL A O 1
ATOM 782 N N . ILE A 1 104 ? -19.937 6.780 6.167 1.00 97.06 104 ILE A N 1
ATOM 783 C CA . ILE A 1 104 ? -19.020 6.129 5.232 1.00 97.06 104 ILE A CA 1
ATOM 784 C C . ILE A 1 104 ? -19.836 5.181 4.354 1.00 97.06 104 ILE A C 1
ATOM 786 O O . ILE A 1 104 ? -20.578 4.342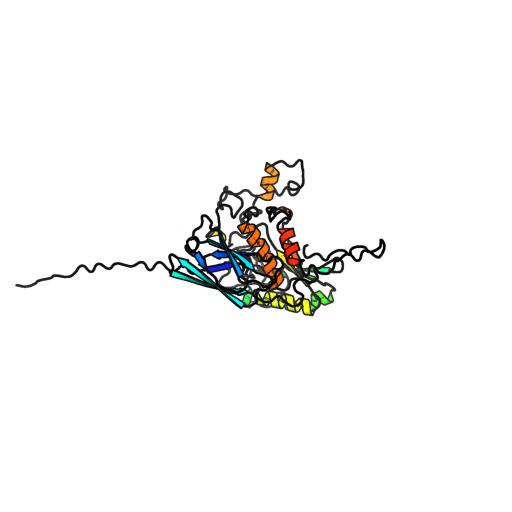 4.863 1.00 97.06 104 ILE A O 1
ATOM 790 N N . GLN A 1 105 ? -19.675 5.300 3.038 1.00 97.38 105 GLN A N 1
ATOM 791 C CA . GLN A 1 105 ? -20.277 4.402 2.051 1.00 97.38 105 GLN A CA 1
ATOM 792 C C . GLN A 1 105 ? -19.254 3.326 1.666 1.00 97.38 105 GLN A C 1
ATOM 794 O O . GLN A 1 105 ? -18.480 3.498 0.724 1.00 97.38 105 GLN A O 1
ATOM 799 N N . TYR A 1 106 ? -19.204 2.238 2.436 1.00 98.50 106 TYR A N 1
ATOM 800 C CA . TYR A 1 106 ? -18.161 1.220 2.318 1.00 98.50 106 TYR A CA 1
ATOM 801 C C . TYR A 1 106 ? -18.532 0.128 1.311 1.00 98.50 106 TYR A C 1
ATOM 803 O O . TYR A 1 106 ? -19.585 -0.496 1.427 1.00 98.50 106 TYR A O 1
ATOM 811 N N . GLN A 1 107 ? -17.680 -0.132 0.319 1.00 98.38 107 GLN A N 1
ATOM 812 C CA . GLN A 1 107 ? -17.999 -1.082 -0.751 1.00 98.38 107 GLN A CA 1
ATOM 813 C C . GLN A 1 107 ? -17.531 -2.505 -0.429 1.00 98.38 107 GLN A C 1
ATOM 815 O O . GLN A 1 107 ? -16.339 -2.749 -0.233 1.00 98.38 107 GLN A O 1
ATOM 820 N N . LEU A 1 108 ? -18.468 -3.455 -0.460 1.00 98.31 108 LEU A N 1
ATOM 821 C CA . LEU A 1 108 ? -18.202 -4.891 -0.484 1.00 98.31 108 LEU A CA 1
ATOM 822 C C . LEU A 1 108 ? -18.424 -5.428 -1.898 1.00 98.31 108 LEU A C 1
ATOM 824 O O . LEU A 1 108 ? -19.537 -5.418 -2.421 1.00 98.31 108 LEU A O 1
ATOM 828 N N . GLN A 1 109 ? -17.358 -5.909 -2.519 1.00 96.88 109 GLN A N 1
ATOM 829 C CA . GLN A 1 109 ? -17.353 -6.402 -3.889 1.00 96.88 109 GLN A CA 1
ATOM 830 C C . GLN A 1 109 ? -17.485 -7.927 -3.946 1.00 96.88 109 GLN A C 1
ATOM 832 O O . GLN A 1 109 ? -17.264 -8.643 -2.967 1.00 96.88 109 GLN A O 1
ATOM 837 N N . GLN A 1 110 ? -17.843 -8.432 -5.124 1.00 93.94 110 GLN A N 1
ATOM 838 C CA . GLN A 1 110 ? -17.813 -9.861 -5.409 1.00 93.94 110 GLN A CA 1
ATOM 839 C C . GLN A 1 110 ? -16.393 -10.291 -5.789 1.00 93.94 110 GLN A C 1
ATOM 841 O O . GLN A 1 110 ? -15.728 -9.584 -6.544 1.00 93.94 110 GLN A O 1
ATOM 846 N N . HIS A 1 111 ? -15.952 -11.459 -5.313 1.00 86.44 111 HIS A N 1
ATOM 847 C CA . HIS A 1 111 ? -14.733 -12.113 -5.811 1.00 86.44 111 HIS A CA 1
ATOM 848 C C . HIS A 1 111 ? -14.791 -12.313 -7.323 1.00 86.44 111 HIS A C 1
ATOM 850 O O . HIS A 1 111 ? -15.836 -12.687 -7.869 1.00 86.44 111 HIS A O 1
ATOM 856 N N . ALA A 1 112 ? -13.647 -12.171 -7.991 1.00 84.31 112 ALA A N 1
ATOM 857 C CA . ALA A 1 112 ? -13.521 -12.674 -9.353 1.00 84.31 112 ALA A CA 1
ATOM 858 C C . ALA A 1 112 ? -13.703 -14.204 -9.368 1.00 84.31 112 ALA A C 1
ATOM 860 O O . ALA A 1 112 ? -13.331 -14.915 -8.429 1.00 84.31 112 ALA A O 1
ATOM 861 N N . THR A 1 113 ? -14.282 -14.742 -10.445 1.00 83.94 113 THR A N 1
ATOM 862 C CA . THR A 1 113 ? -14.469 -16.197 -10.569 1.00 83.94 113 THR A CA 1
ATOM 863 C C . THR A 1 113 ? -13.110 -16.897 -10.525 1.00 83.94 113 THR A C 1
ATOM 865 O O . THR A 1 113 ? -12.226 -16.574 -11.310 1.00 83.94 113 THR A O 1
ATOM 868 N N . GLY A 1 114 ? -12.943 -17.855 -9.608 1.00 83.12 114 GLY A N 1
ATOM 869 C CA . GLY A 1 114 ? -11.681 -18.578 -9.430 1.00 83.12 114 GLY A CA 1
ATOM 870 C C . GLY A 1 114 ? -10.596 -17.811 -8.666 1.00 83.12 114 GLY A C 1
ATOM 871 O O . GLY A 1 114 ? -9.495 -18.336 -8.539 1.00 83.12 114 GLY A O 1
ATOM 872 N N . SER A 1 115 ? -10.895 -16.627 -8.114 1.00 87.19 115 SER A N 1
ATOM 873 C CA . SER A 1 115 ? -9.926 -15.783 -7.401 1.00 87.19 115 SER A CA 1
ATOM 874 C C . SER A 1 115 ? -9.159 -16.531 -6.299 1.00 87.19 115 SER A C 1
ATOM 876 O O . SER A 1 115 ? -7.928 -16.564 -6.308 1.00 87.19 115 SER A O 1
ATOM 878 N N . ALA A 1 116 ? -9.873 -17.220 -5.403 1.00 84.94 116 ALA A N 1
ATOM 879 C CA . ALA A 1 116 ? -9.273 -18.003 -4.318 1.00 84.94 116 ALA A CA 1
ATOM 880 C C . ALA A 1 116 ? -8.499 -19.251 -4.797 1.00 84.94 116 ALA A C 1
ATOM 882 O O . ALA A 1 116 ? -7.770 -19.868 -4.025 1.00 84.94 116 ALA A O 1
ATOM 883 N N . LEU A 1 117 ? -8.674 -19.646 -6.063 1.00 85.62 117 LEU A N 1
ATOM 884 C CA . LEU A 1 117 ? -8.004 -20.786 -6.697 1.00 85.62 117 LEU A CA 1
ATOM 885 C C . LEU A 1 117 ? -6.909 -20.346 -7.677 1.00 85.62 117 LEU A C 1
ATOM 887 O O . LEU A 1 117 ? -6.406 -21.175 -8.440 1.00 85.62 117 LEU A O 1
ATOM 891 N N . ARG A 1 118 ? -6.544 -19.057 -7.678 1.00 88.19 118 ARG A N 1
ATOM 892 C CA . ARG A 1 118 ? -5.486 -18.532 -8.541 1.00 88.19 118 ARG A CA 1
ATOM 893 C C . ARG A 1 118 ? -4.206 -19.346 -8.380 1.00 88.19 118 ARG A C 1
ATOM 895 O O . ARG A 1 118 ? -3.776 -19.676 -7.272 1.00 88.19 118 ARG A O 1
ATOM 902 N N . ARG A 1 119 ? -3.581 -19.673 -9.507 1.00 88.06 119 ARG A N 1
ATOM 903 C CA . ARG A 1 119 ? -2.304 -20.378 -9.508 1.00 88.06 119 ARG A CA 1
ATOM 904 C C . ARG A 1 119 ? -1.195 -19.375 -9.195 1.00 88.06 119 ARG A C 1
ATOM 906 O O . ARG A 1 119 ? -0.950 -18.466 -9.980 1.00 88.06 119 ARG A O 1
ATOM 913 N N . GLY A 1 120 ? -0.523 -19.572 -8.064 1.00 88.88 120 GLY A N 1
ATOM 914 C CA . GLY A 1 120 ? 0.744 -18.900 -7.787 1.00 88.88 120 GLY A CA 1
ATOM 915 C C . GLY A 1 120 ? 1.859 -19.387 -8.714 1.00 88.88 120 GLY A C 1
ATOM 916 O O . GLY A 1 120 ? 1.758 -20.478 -9.279 1.00 88.88 120 GLY A O 1
ATOM 917 N N . PHE A 1 121 ? 2.929 -18.606 -8.841 1.00 90.69 121 PHE A N 1
ATOM 918 C CA . PHE A 1 121 ? 4.098 -19.021 -9.616 1.00 90.69 121 PHE A CA 1
ATOM 919 C C . PHE A 1 121 ? 4.816 -20.218 -8.958 1.00 90.69 121 PHE A C 1
ATOM 921 O O . PHE A 1 121 ? 4.757 -20.441 -7.740 1.00 90.69 121 PHE A O 1
ATOM 928 N N . ASP A 1 122 ? 5.498 -21.024 -9.765 1.00 90.38 122 ASP A N 1
ATOM 929 C CA . ASP A 1 122 ? 6.245 -22.193 -9.302 1.00 90.38 122 ASP A CA 1
ATOM 930 C C . ASP A 1 122 ? 7.531 -22.422 -10.120 1.00 90.38 122 ASP A C 1
ATOM 932 O O . ASP A 1 122 ? 7.989 -21.557 -10.858 1.00 90.38 122 ASP A O 1
ATOM 936 N N . SER A 1 123 ? 8.173 -23.582 -9.962 1.00 95.00 123 SER A N 1
ATOM 937 C CA . SER A 1 123 ? 9.431 -23.900 -10.652 1.00 95.00 123 SER A CA 1
ATOM 938 C C . SER A 1 123 ? 9.319 -24.036 -12.176 1.00 95.00 123 SER A C 1
ATOM 940 O O . SER A 1 123 ? 10.344 -24.181 -12.837 1.00 95.00 123 SER A O 1
ATOM 942 N N . SER A 1 124 ? 8.105 -24.081 -12.729 1.00 95.94 124 SER A N 1
ATOM 943 C CA . SER A 1 124 ? 7.879 -24.055 -14.178 1.00 95.94 124 SER A CA 1
ATOM 944 C C . SER A 1 124 ? 7.871 -22.639 -14.757 1.00 95.94 124 SER A C 1
ATOM 946 O O . SER A 1 124 ? 7.916 -22.501 -15.977 1.00 95.94 124 SER A O 1
ATOM 948 N N . ASP A 1 125 ? 7.834 -21.610 -13.907 1.00 97.62 125 ASP A N 1
ATOM 949 C CA . ASP A 1 125 ? 7.806 -20.214 -14.319 1.00 97.62 125 ASP A CA 1
ATOM 950 C C . ASP A 1 125 ? 9.206 -19.604 -14.477 1.00 97.62 125 ASP A C 1
ATOM 952 O O . ASP A 1 125 ? 10.150 -19.942 -13.757 1.00 97.62 125 ASP A O 1
ATOM 956 N N . ALA A 1 126 ? 9.318 -18.630 -15.382 1.00 98.19 126 ALA A N 1
ATOM 957 C CA . ALA A 1 126 ? 10.485 -17.764 -15.524 1.00 98.19 126 ALA A CA 1
ATOM 958 C C . ALA A 1 126 ? 10.084 -16.307 -15.252 1.00 98.19 126 ALA A C 1
ATOM 960 O O . ALA A 1 126 ? 9.154 -15.786 -15.869 1.00 98.19 126 ALA A O 1
ATOM 961 N N . ILE A 1 127 ? 10.797 -15.642 -14.337 1.00 98.50 127 ILE A N 1
ATOM 962 C CA . ILE A 1 127 ? 10.449 -14.304 -13.834 1.00 98.50 127 ILE A CA 1
ATOM 963 C C . ILE A 1 127 ? 11.322 -13.226 -14.487 1.00 98.50 127 ILE A C 1
ATOM 965 O O . ILE A 1 127 ? 12.550 -13.292 -14.410 1.00 98.50 127 ILE A O 1
ATOM 969 N N . TYR A 1 128 ? 10.686 -12.211 -15.074 1.00 98.56 128 TYR A N 1
ATOM 970 C CA . TYR A 1 128 ? 11.328 -11.014 -15.612 1.00 98.56 128 TYR A CA 1
ATOM 971 C C . TYR A 1 128 ? 11.248 -9.864 -14.600 1.00 98.56 128 TYR A C 1
ATOM 973 O O . TYR A 1 128 ? 10.168 -9.334 -14.334 1.00 98.56 128 TYR A O 1
ATOM 981 N N . LEU A 1 129 ? 12.386 -9.489 -14.011 1.00 98.38 129 LEU A N 1
ATOM 982 C CA . LEU A 1 129 ? 12.479 -8.383 -13.053 1.00 98.38 129 LEU A CA 1
ATOM 983 C C . LEU A 1 129 ? 12.647 -7.048 -13.782 1.00 98.38 129 LEU A C 1
ATOM 985 O O . LEU A 1 129 ? 13.561 -6.901 -14.594 1.00 98.38 129 LEU A O 1
ATOM 989 N N . ILE A 1 130 ? 11.820 -6.063 -13.430 1.00 97.50 130 ILE A N 1
ATOM 990 C CA . ILE A 1 130 ? 11.894 -4.698 -13.962 1.00 97.50 130 ILE A CA 1
ATOM 991 C C . ILE A 1 130 ? 11.975 -3.666 -12.837 1.00 97.50 130 ILE A C 1
ATOM 993 O O . ILE A 1 130 ? 11.320 -3.784 -11.802 1.00 97.50 130 ILE A O 1
ATOM 997 N N . THR A 1 131 ? 12.754 -2.613 -13.061 1.00 97.94 131 THR A N 1
ATOM 998 C CA . THR A 1 131 ? 12.628 -1.357 -12.313 1.00 97.94 131 THR A CA 1
ATOM 999 C C . THR A 1 131 ? 11.741 -0.440 -13.158 1.00 97.94 131 THR A C 1
ATOM 1001 O O . THR A 1 131 ? 12.231 0.009 -14.197 1.00 97.94 131 THR A O 1
ATOM 1004 N N . PRO A 1 132 ? 10.466 -0.193 -12.781 1.00 98.44 132 PRO A N 1
ATOM 1005 C CA . PRO A 1 132 ? 9.483 0.483 -13.638 1.00 98.44 132 PRO A CA 1
ATOM 1006 C C . PRO A 1 132 ? 9.997 1.788 -14.248 1.00 98.44 132 PRO A C 1
ATOM 1008 O O . PRO A 1 132 ? 10.062 1.890 -15.471 1.00 98.44 132 PRO A O 1
ATOM 1011 N N . ASP A 1 133 ? 10.532 2.687 -13.411 1.00 98.69 133 ASP A N 1
ATOM 1012 C CA . ASP A 1 133 ? 11.113 3.982 -13.808 1.00 98.69 133 ASP A CA 1
ATOM 1013 C C . ASP A 1 133 ? 12.221 3.882 -14.874 1.00 98.69 133 ASP A C 1
ATOM 1015 O O . ASP A 1 133 ? 12.515 4.848 -15.573 1.00 98.69 133 ASP A O 1
ATOM 1019 N N . ARG A 1 134 ? 12.848 2.711 -15.023 1.00 98.50 134 ARG A N 1
ATOM 1020 C CA . ARG A 1 134 ? 14.017 2.487 -15.889 1.00 98.50 134 ARG A CA 1
ATOM 1021 C C . ARG A 1 134 ? 13.728 1.617 -17.101 1.00 98.50 134 ARG A C 1
ATOM 1023 O O . ARG A 1 134 ? 14.629 1.424 -17.916 1.00 98.50 134 ARG A O 1
ATOM 1030 N N . PHE A 1 135 ? 12.524 1.062 -17.206 1.00 98.62 135 PHE A N 1
ATOM 1031 C CA . PHE A 1 135 ? 12.218 0.063 -18.220 1.00 98.62 135 PHE A CA 1
ATOM 1032 C C . PHE A 1 135 ? 11.754 0.696 -19.533 1.00 98.62 135 PHE A C 1
ATOM 1034 O O . PHE A 1 135 ? 12.458 0.614 -20.539 1.00 98.62 135 PHE A O 1
ATOM 1041 N N . ALA A 1 136 ? 10.597 1.356 -19.520 1.00 98.56 136 ALA A N 1
ATOM 1042 C CA . ALA A 1 136 ? 10.030 2.024 -20.683 1.00 98.56 136 ALA A CA 1
ATOM 1043 C C . ALA A 1 136 ? 9.133 3.180 -20.229 1.00 98.56 136 ALA A C 1
ATOM 1045 O O . ALA A 1 136 ? 8.264 2.976 -19.387 1.00 98.56 136 ALA A O 1
ATOM 1046 N N . ASN A 1 137 ? 9.356 4.367 -20.794 1.00 98.69 137 ASN A N 1
ATOM 1047 C CA . ASN A 1 137 ? 8.491 5.537 -20.633 1.00 98.69 137 ASN A CA 1
ATOM 1048 C C . ASN A 1 137 ? 7.472 5.518 -21.778 1.00 98.69 137 ASN A C 1
ATOM 1050 O O . ASN A 1 137 ? 7.857 5.663 -22.945 1.00 98.69 137 ASN A O 1
ATOM 1054 N N . GLY A 1 138 ? 6.220 5.215 -21.445 1.00 98.38 138 GLY A N 1
ATOM 1055 C CA . GLY A 1 138 ? 5.107 5.116 -22.382 1.00 98.38 138 GLY A CA 1
ATOM 1056 C C . GLY A 1 138 ? 4.171 6.319 -22.341 1.00 98.38 138 GLY A C 1
ATOM 1057 O O . GLY A 1 138 ? 3.407 6.487 -23.295 1.00 98.38 138 GLY A O 1
ATOM 1058 N N . ASP A 1 139 ? 4.238 7.142 -21.292 1.00 98.00 139 ASP A N 1
ATOM 1059 C CA . ASP A 1 139 ? 3.491 8.387 -21.152 1.00 98.00 139 ASP A CA 1
ATOM 1060 C C . ASP A 1 139 ? 4.327 9.489 -20.467 1.00 98.00 139 ASP A C 1
ATOM 1062 O O . ASP A 1 139 ? 4.206 9.714 -19.264 1.00 98.00 139 ASP A O 1
ATOM 1066 N N . PRO A 1 140 ? 5.090 10.287 -21.239 1.00 97.31 140 PRO A N 1
ATOM 1067 C CA . PRO A 1 140 ? 5.911 11.364 -20.685 1.00 97.31 140 PRO A CA 1
ATOM 1068 C C . PRO A 1 140 ? 5.123 12.469 -19.965 1.00 97.31 140 PRO A C 1
ATOM 1070 O O . PRO A 1 140 ? 5.727 13.363 -19.371 1.00 97.31 140 PRO A O 1
ATOM 1073 N N . VAL A 1 141 ? 3.786 12.483 -20.066 1.00 97.12 141 VAL A N 1
ATOM 1074 C CA . VAL A 1 141 ? 2.941 13.452 -19.355 1.00 97.12 141 VAL A CA 1
ATOM 1075 C C . VAL A 1 141 ? 2.966 13.194 -17.849 1.00 97.12 141 VAL A C 1
ATOM 1077 O O . VAL A 1 141 ? 2.846 14.152 -17.086 1.00 97.12 141 VAL A O 1
ATOM 1080 N N . ASN A 1 142 ? 3.146 11.941 -17.419 1.00 97.62 142 ASN A N 1
ATOM 1081 C CA . ASN A 1 142 ? 3.148 11.571 -16.005 1.00 97.62 142 ASN A CA 1
ATOM 1082 C C . ASN A 1 142 ? 4.544 11.595 -15.351 1.00 97.62 142 ASN A C 1
ATOM 1084 O O . ASN A 1 142 ? 4.624 11.433 -14.138 1.00 97.62 142 ASN A O 1
ATOM 1088 N N . ASP A 1 143 ? 5.622 11.901 -16.089 1.00 97.62 143 ASP A N 1
ATOM 1089 C CA . ASP A 1 143 ? 6.994 12.013 -15.556 1.00 97.62 143 ASP A CA 1
ATOM 1090 C C . ASP A 1 143 ? 7.084 12.886 -14.278 1.00 97.62 143 ASP A C 1
ATOM 1092 O O . ASP A 1 143 ? 7.971 12.700 -13.438 1.00 97.62 143 ASP A O 1
ATOM 1096 N N . SER A 1 144 ? 6.163 13.845 -14.124 1.00 94.38 144 SER A N 1
ATOM 1097 C CA . SER A 1 144 ? 5.900 14.596 -12.895 1.00 94.38 144 SER A CA 1
ATOM 1098 C C . SER A 1 144 ? 4.418 14.950 -12.786 1.00 94.38 144 SER A C 1
ATOM 1100 O O . SER A 1 144 ? 3.780 15.265 -13.790 1.00 94.38 144 SER A O 1
ATOM 1102 N N . THR A 1 145 ? 3.892 15.015 -11.563 1.00 91.50 145 THR A N 1
ATOM 1103 C CA . THR A 1 145 ? 2.561 15.572 -11.285 1.00 91.50 145 THR A CA 1
ATOM 1104 C C . THR A 1 145 ? 2.650 16.734 -10.287 1.00 91.50 145 THR A C 1
ATOM 1106 O O . THR A 1 145 ? 3.613 16.804 -9.519 1.00 91.50 145 THR A O 1
ATOM 1109 N N . PRO A 1 146 ? 1.680 17.677 -10.267 1.00 90.81 146 PRO A N 1
ATOM 1110 C CA . PRO A 1 146 ? 1.739 18.852 -9.385 1.00 90.81 146 PRO A CA 1
ATOM 1111 C C . PRO A 1 146 ? 1.840 18.536 -7.887 1.00 90.81 146 PRO A C 1
ATOM 1113 O O . PRO A 1 146 ? 2.255 19.392 -7.111 1.00 90.81 146 PRO A O 1
ATOM 1116 N N . ASP A 1 147 ? 1.419 17.337 -7.492 1.00 88.12 147 ASP A N 1
ATOM 1117 C CA . ASP A 1 147 ? 1.398 16.815 -6.129 1.00 88.12 147 ASP A CA 1
ATOM 1118 C C . ASP A 1 147 ? 2.627 15.959 -5.775 1.00 88.12 147 ASP A C 1
ATOM 1120 O O . ASP A 1 147 ? 2.607 15.315 -4.736 1.00 88.12 147 ASP A O 1
ATOM 1124 N N . THR A 1 148 ? 3.685 15.953 -6.599 1.00 93.62 148 THR A N 1
ATOM 1125 C CA . THR A 1 148 ? 4.924 15.191 -6.328 1.00 93.62 148 THR A CA 1
ATOM 1126 C C . THR A 1 148 ? 6.120 16.089 -6.019 1.00 93.62 148 THR A C 1
ATOM 1128 O O . THR A 1 148 ? 6.292 17.151 -6.619 1.00 93.62 148 THR A O 1
ATOM 1131 N N . LEU A 1 149 ? 6.972 15.652 -5.088 1.00 95.75 149 LEU A N 1
ATOM 1132 C CA . LEU A 1 149 ? 8.150 16.392 -4.621 1.00 95.75 149 LEU A CA 1
ATOM 1133 C C . LEU A 1 149 ? 9.343 16.306 -5.581 1.00 95.75 149 LEU A C 1
ATOM 1135 O O . LEU A 1 149 ? 10.038 17.301 -5.792 1.00 95.75 149 LEU A O 1
ATOM 1139 N N . GLU A 1 150 ? 9.603 15.125 -6.147 1.00 96.62 150 GLU A N 1
ATOM 1140 C CA . GLU A 1 150 ? 10.725 14.886 -7.066 1.00 96.62 150 GLU A CA 1
ATOM 1141 C C . GLU A 1 150 ? 10.243 14.856 -8.523 1.00 96.62 150 GLU A C 1
ATOM 1143 O O . GLU A 1 150 ? 9.413 14.021 -8.900 1.00 96.62 150 GLU A O 1
ATOM 1148 N N . GLY A 1 151 ? 10.799 15.751 -9.346 1.00 94.69 151 GLY A N 1
ATOM 1149 C CA . GLY A 1 151 ? 10.586 15.789 -10.795 1.00 94.69 151 GLY A CA 1
ATOM 1150 C C . GLY A 1 151 ? 11.567 14.907 -11.589 1.00 94.69 151 GLY A C 1
ATOM 1151 O O . GLY A 1 151 ? 12.502 14.338 -11.022 1.00 94.69 151 GLY A O 1
ATOM 1152 N N . PRO A 1 152 ? 11.392 14.801 -12.918 1.00 96.50 152 PRO A N 1
ATOM 1153 C CA . PRO A 1 152 ? 12.224 13.960 -13.765 1.00 96.50 152 PRO A CA 1
ATOM 1154 C C . PRO A 1 152 ? 13.618 14.562 -13.965 1.00 96.50 152 PRO A C 1
ATOM 1156 O O . PRO A 1 152 ? 13.774 15.706 -14.394 1.00 96.50 152 PRO A O 1
ATOM 1159 N N . ASP A 1 153 ? 14.645 13.746 -13.744 1.00 97.31 153 ASP A N 1
ATOM 1160 C CA . ASP A 1 153 ? 16.019 14.035 -14.144 1.00 97.31 153 ASP A CA 1
ATOM 1161 C C . ASP A 1 153 ? 16.696 12.755 -14.635 1.00 97.31 153 ASP A C 1
ATOM 1163 O O . ASP A 1 153 ? 17.420 12.060 -13.920 1.00 97.31 153 ASP A O 1
ATOM 1167 N N . ARG A 1 154 ? 16.500 12.472 -15.925 1.00 97.25 154 ARG A N 1
ATOM 1168 C CA . ARG A 1 154 ? 17.081 11.303 -16.591 1.00 97.25 154 ARG A CA 1
ATOM 1169 C C . ARG A 1 154 ? 18.615 11.324 -16.649 1.00 97.25 154 ARG A C 1
ATOM 1171 O O . ARG A 1 154 ? 19.230 10.294 -16.925 1.00 97.25 154 ARG A O 1
ATOM 1178 N N . LYS A 1 155 ? 19.260 12.477 -16.422 1.00 97.69 155 LYS A N 1
ATOM 1179 C CA . LYS A 1 155 ? 20.729 12.570 -16.365 1.00 97.69 155 LYS A CA 1
ATOM 1180 C C . LYS A 1 155 ? 21.259 12.194 -14.988 1.00 97.69 155 LYS A C 1
ATOM 1182 O O . LYS A 1 155 ? 22.406 11.759 -14.892 1.00 97.69 155 LYS A O 1
ATOM 1187 N N . HIS A 1 156 ? 20.451 12.345 -13.942 1.00 97.50 156 HIS A N 1
ATOM 1188 C CA . HIS A 1 156 ? 20.808 11.938 -12.596 1.00 97.50 156 HIS A CA 1
ATOM 1189 C C . HIS A 1 156 ? 20.580 10.424 -12.414 1.00 97.50 156 HIS A C 1
ATOM 1191 O O . HIS A 1 156 ? 19.450 9.949 -12.516 1.00 97.50 156 HIS A O 1
ATOM 1197 N N . PRO A 1 157 ? 21.616 9.615 -12.104 1.00 96.12 157 PRO A N 1
ATOM 1198 C CA . PRO A 1 157 ? 21.437 8.172 -11.910 1.00 96.12 157 PRO A CA 1
ATOM 1199 C C . PRO A 1 157 ? 20.487 7.806 -10.759 1.00 96.12 157 PRO A C 1
ATOM 1201 O O . PRO A 1 157 ? 19.864 6.744 -10.794 1.00 96.12 157 PRO A O 1
ATOM 1204 N N . GLY A 1 158 ? 20.394 8.671 -9.744 1.00 96.19 158 GLY A N 1
ATOM 1205 C CA . GLY A 1 158 ? 19.476 8.531 -8.614 1.00 96.19 158 GLY A CA 1
ATOM 1206 C C . GLY A 1 158 ? 18.114 9.192 -8.826 1.00 96.19 158 GLY A C 1
ATOM 1207 O O . GLY A 1 158 ? 17.279 9.086 -7.940 1.00 96.19 158 GLY A O 1
ATOM 1208 N N . GLY A 1 159 ? 17.900 9.854 -9.966 1.00 97.31 159 GLY A N 1
ATOM 1209 C CA . GLY A 1 159 ? 16.677 10.594 -10.257 1.00 97.31 159 GLY A CA 1
ATOM 1210 C C . GLY A 1 159 ? 15.635 9.732 -10.951 1.00 97.31 159 GLY A C 1
ATOM 1211 O O . GLY A 1 159 ? 15.899 8.581 -11.326 1.00 97.31 159 GLY A O 1
ATOM 1212 N N . ARG A 1 160 ? 14.458 10.319 -11.160 1.00 98.38 160 ARG A N 1
ATOM 1213 C CA . ARG A 1 160 ? 13.386 9.715 -11.955 1.00 98.38 160 ARG A CA 1
ATOM 1214 C C . ARG A 1 160 ? 13.652 9.844 -13.447 1.00 98.38 160 ARG A C 1
ATOM 1216 O O . ARG A 1 160 ? 14.019 10.915 -13.934 1.00 98.38 160 ARG A O 1
ATOM 1223 N N . HIS A 1 161 ? 13.512 8.738 -14.168 1.00 98.56 161 HIS A N 1
ATOM 1224 C CA . HIS A 1 161 ? 13.772 8.630 -15.607 1.00 98.56 161 HIS A CA 1
ATOM 1225 C C . HIS A 1 161 ? 12.479 8.522 -16.426 1.00 98.56 161 HIS A C 1
ATOM 1227 O O . HIS A 1 161 ? 12.552 8.629 -17.654 1.00 98.56 161 HIS A O 1
ATOM 1233 N N . GLY A 1 162 ? 11.333 8.358 -15.756 1.00 98.31 162 GLY A N 1
ATOM 1234 C CA . GLY A 1 162 ? 9.994 8.461 -16.343 1.00 98.31 162 GLY A CA 1
ATOM 1235 C C . GLY A 1 162 ? 9.432 7.144 -16.873 1.00 98.31 162 GLY A C 1
ATOM 1236 O O . GLY A 1 162 ? 8.468 7.142 -17.616 1.00 98.31 162 GLY A O 1
ATOM 1237 N N . GLY A 1 163 ? 10.052 6.001 -16.579 1.00 98.69 163 GLY A N 1
ATOM 1238 C CA . GLY A 1 163 ? 9.439 4.718 -16.922 1.00 98.69 163 GLY A CA 1
ATOM 1239 C C . GLY A 1 163 ? 8.149 4.480 -16.129 1.00 98.69 163 GLY A C 1
ATOM 1240 O O . GLY A 1 163 ? 8.092 4.781 -14.939 1.00 98.69 163 GLY A O 1
ATOM 1241 N N . ASP A 1 164 ? 7.126 3.926 -16.774 1.00 98.81 164 ASP A N 1
ATOM 1242 C CA . ASP A 1 164 ? 5.749 3.949 -16.271 1.00 98.81 164 ASP A CA 1
ATOM 1243 C C . ASP A 1 164 ? 4.957 2.676 -16.645 1.00 98.81 164 ASP A C 1
ATOM 1245 O O . ASP A 1 164 ? 5.434 1.790 -17.368 1.00 98.81 164 ASP A O 1
ATOM 1249 N N . ILE A 1 165 ? 3.727 2.556 -16.131 1.00 98.88 165 ILE A N 1
ATOM 1250 C CA . ILE A 1 165 ? 2.855 1.397 -16.379 1.00 98.88 165 ILE A CA 1
ATOM 1251 C C . ILE A 1 165 ? 2.444 1.310 -17.854 1.00 98.88 165 ILE A C 1
ATOM 1253 O O . ILE A 1 165 ? 2.319 0.205 -18.393 1.00 98.88 165 ILE A O 1
ATOM 1257 N N . ALA A 1 166 ? 2.261 2.442 -18.537 1.00 98.75 166 ALA A N 1
ATOM 1258 C CA . ALA A 1 166 ? 1.907 2.455 -19.951 1.00 98.75 166 ALA A CA 1
ATOM 1259 C C . ALA A 1 166 ? 3.031 1.845 -20.804 1.00 98.75 166 ALA A C 1
ATOM 1261 O O . ALA A 1 166 ? 2.763 0.994 -21.657 1.00 98.75 166 ALA A O 1
ATOM 1262 N N . GLY A 1 167 ? 4.284 2.202 -20.529 1.00 98.81 167 GLY A N 1
ATOM 1263 C CA . GLY A 1 167 ? 5.476 1.658 -21.161 1.00 98.81 167 GLY A CA 1
ATOM 1264 C C . GLY A 1 167 ? 5.663 0.183 -20.827 1.00 98.81 167 GLY A C 1
ATOM 1265 O O . GLY A 1 167 ? 5.893 -0.623 -21.728 1.00 98.81 167 GLY A O 1
ATOM 1266 N N . MET A 1 168 ? 5.464 -0.212 -19.567 1.00 98.75 168 MET A N 1
ATOM 1267 C CA . MET A 1 168 ? 5.453 -1.628 -19.181 1.00 98.75 168 MET A CA 1
ATOM 1268 C C . MET A 1 168 ? 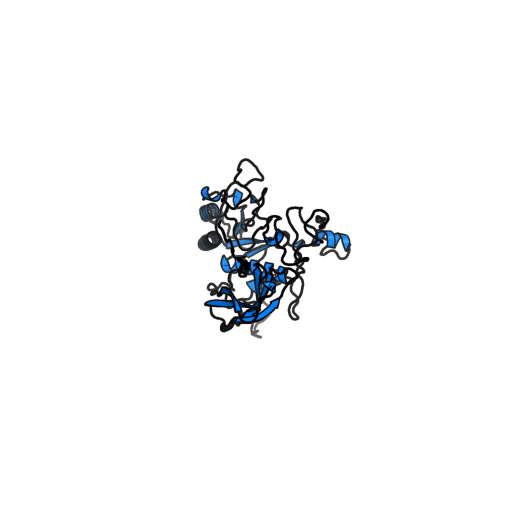4.418 -2.433 -19.977 1.00 98.75 168 MET A C 1
ATOM 1270 O O . MET A 1 168 ? 4.744 -3.493 -20.514 1.00 98.75 168 MET A O 1
ATOM 1274 N N . ARG A 1 169 ? 3.187 -1.920 -20.109 1.00 98.62 169 ARG A N 1
ATOM 1275 C CA . ARG A 1 169 ? 2.103 -2.566 -20.863 1.00 98.62 169 ARG A CA 1
ATOM 1276 C C . ARG A 1 169 ? 2.443 -2.712 -22.349 1.00 98.62 169 ARG A C 1
ATOM 1278 O O . ARG A 1 169 ? 2.147 -3.751 -22.934 1.00 98.62 169 ARG A O 1
ATOM 1285 N N . GLN A 1 170 ? 3.091 -1.710 -22.948 1.00 98.56 170 GLN A N 1
ATOM 1286 C CA . GLN A 1 170 ? 3.536 -1.739 -24.350 1.00 98.56 170 GLN A CA 1
ATOM 1287 C C . GLN A 1 170 ? 4.617 -2.801 -24.623 1.00 98.56 170 GLN A C 1
ATOM 1289 O O . GLN A 1 170 ? 4.755 -3.242 -25.760 1.00 98.56 170 GLN A O 1
ATOM 1294 N N . GLN A 1 171 ? 5.372 -3.222 -23.605 1.00 98.56 171 GLN A N 1
ATOM 1295 C CA . GLN A 1 171 ? 6.469 -4.190 -23.737 1.00 98.56 171 GLN A CA 1
ATOM 1296 C C . GLN A 1 171 ? 6.092 -5.621 -23.311 1.00 98.56 171 GLN A C 1
ATOM 1298 O O . GLN A 1 171 ? 6.956 -6.497 -23.290 1.00 98.56 171 GLN A O 1
ATOM 1303 N N . LEU A 1 172 ? 4.826 -5.896 -22.976 1.00 98.81 172 LEU A N 1
ATOM 1304 C CA . LEU A 1 172 ? 4.408 -7.236 -22.542 1.00 98.81 172 LEU A CA 1
ATOM 1305 C C . LEU A 1 172 ? 4.636 -8.311 -23.617 1.00 98.81 172 LEU A C 1
ATOM 1307 O O . LEU A 1 172 ? 5.036 -9.422 -23.275 1.00 98.81 172 LEU A O 1
ATOM 1311 N N . ASP A 1 173 ? 4.432 -7.981 -24.897 1.00 98.62 173 ASP A N 1
ATOM 1312 C CA . ASP A 1 173 ? 4.698 -8.910 -26.006 1.00 98.62 173 ASP A CA 1
ATOM 1313 C C . ASP A 1 173 ? 6.189 -9.274 -26.077 1.00 98.62 173 ASP A C 1
ATOM 1315 O O . ASP A 1 173 ? 6.532 -10.449 -26.146 1.00 98.62 173 ASP A O 1
ATOM 1319 N N . TYR A 1 174 ? 7.082 -8.290 -25.922 1.00 98.62 174 TYR A N 1
ATOM 1320 C CA . TYR A 1 174 ? 8.527 -8.525 -25.841 1.00 98.62 174 TYR A CA 1
ATOM 1321 C C . TYR A 1 174 ? 8.900 -9.472 -24.688 1.00 98.62 174 TYR A C 1
ATOM 1323 O O . TYR A 1 174 ? 9.699 -10.392 -24.872 1.00 98.62 174 TYR A O 1
ATOM 1331 N N . ILE A 1 175 ? 8.311 -9.283 -23.501 1.00 98.69 175 ILE A N 1
ATOM 1332 C CA . ILE A 1 175 ? 8.590 -10.139 -22.338 1.00 98.69 175 ILE A CA 1
ATOM 1333 C C . ILE A 1 175 ? 8.114 -11.578 -22.592 1.00 98.69 175 ILE A C 1
ATOM 1335 O O . ILE A 1 175 ? 8.851 -12.527 -22.311 1.00 98.69 175 ILE A O 1
ATOM 1339 N N . ALA A 1 176 ? 6.910 -11.744 -23.146 1.00 98.44 176 ALA A N 1
ATOM 1340 C CA . ALA A 1 176 ? 6.347 -13.054 -23.462 1.00 98.44 176 ALA A CA 1
ATOM 1341 C C . ALA A 1 176 ? 7.143 -13.778 -24.565 1.00 98.44 176 ALA A C 1
ATOM 1343 O O . ALA A 1 176 ? 7.425 -14.969 -24.440 1.00 98.44 176 ALA A O 1
ATOM 1344 N N . GLU A 1 177 ? 7.570 -13.068 -25.614 1.00 98.44 177 GLU A N 1
ATOM 1345 C CA . GLU A 1 177 ? 8.369 -13.622 -26.718 1.00 98.44 177 GLU A CA 1
ATOM 1346 C C . GLU A 1 177 ? 9.749 -14.125 -26.268 1.00 98.44 177 GLU A C 1
ATOM 1348 O O . GLU A 1 177 ? 10.268 -15.094 -26.826 1.00 98.44 177 GLU A O 1
ATOM 1353 N N . LEU A 1 178 ? 10.329 -13.525 -25.224 1.00 98.44 178 LEU A N 1
ATOM 1354 C CA . LEU A 1 178 ? 11.552 -14.026 -24.589 1.00 98.44 178 LEU A CA 1
ATOM 1355 C C . LEU A 1 178 ? 11.347 -15.337 -23.806 1.00 98.44 178 LEU A C 1
ATOM 1357 O O . LEU A 1 178 ? 12.329 -15.965 -23.408 1.00 98.44 178 LEU A O 1
ATOM 1361 N N . GLY A 1 179 ? 10.099 -15.759 -23.587 1.00 98.12 179 GLY A N 1
ATOM 1362 C CA . GLY A 1 179 ? 9.746 -16.987 -22.873 1.00 98.12 179 GLY A CA 1
ATOM 1363 C C . GLY A 1 179 ? 9.592 -16.824 -21.360 1.00 98.12 179 GLY A C 1
ATOM 1364 O O . GLY A 1 179 ? 9.545 -17.830 -20.650 1.00 98.12 179 GLY A O 1
ATOM 1365 N N . PHE A 1 180 ? 9.521 -15.591 -20.849 1.00 98.75 180 PHE A N 1
ATOM 1366 C CA . PHE A 1 180 ? 9.146 -15.352 -19.454 1.00 98.75 180 PHE A CA 1
ATOM 1367 C C . PHE A 1 180 ? 7.645 -15.583 -19.256 1.00 98.75 180 PHE A C 1
ATOM 1369 O O . PHE A 1 180 ? 6.849 -15.381 -20.168 1.00 98.75 180 PHE A O 1
ATOM 1376 N N . THR A 1 181 ? 7.262 -16.001 -18.051 1.00 98.44 181 THR A N 1
ATOM 1377 C CA . THR A 1 181 ? 5.865 -16.287 -17.673 1.00 98.44 181 THR A CA 1
ATOM 1378 C C . THR A 1 181 ? 5.397 -15.442 -16.490 1.00 98.44 181 THR A C 1
ATOM 1380 O O . THR A 1 181 ? 4.235 -15.501 -16.103 1.00 98.44 181 THR A O 1
ATOM 1383 N N . GLN A 1 182 ? 6.289 -14.647 -15.894 1.00 98.50 182 GLN A N 1
ATOM 1384 C CA . GLN A 1 182 ? 5.986 -13.753 -14.780 1.00 98.50 182 GLN A CA 1
ATOM 1385 C C . GLN A 1 182 ? 6.725 -12.425 -14.951 1.00 98.50 182 GLN A C 1
ATOM 1387 O O . GLN A 1 182 ? 7.889 -12.408 -15.357 1.00 98.50 182 GLN A O 1
ATOM 1392 N N . VAL A 1 183 ? 6.088 -11.324 -14.563 1.00 98.62 183 VAL A N 1
ATOM 1393 C CA . VAL A 1 183 ? 6.712 -10.001 -14.450 1.00 98.62 183 VAL A CA 1
ATOM 1394 C C . VAL A 1 183 ? 6.780 -9.611 -12.980 1.00 98.62 183 VAL A C 1
ATOM 1396 O O . VAL A 1 183 ? 5.770 -9.628 -12.280 1.00 98.62 183 VAL A O 1
ATOM 1399 N N . TRP A 1 184 ? 7.965 -9.239 -12.508 1.00 98.50 184 TRP A N 1
ATOM 1400 C CA . TRP A 1 184 ? 8.181 -8.708 -11.164 1.00 98.50 184 TRP A CA 1
ATOM 1401 C C . TRP A 1 184 ? 8.684 -7.263 -11.270 1.00 98.50 184 TRP A C 1
ATOM 1403 O O . TRP A 1 184 ? 9.885 -7.039 -11.435 1.00 98.50 184 TRP A O 1
ATOM 1413 N N . PRO A 1 185 ? 7.796 -6.259 -11.200 1.00 98.25 185 PRO A N 1
ATOM 1414 C CA . PRO A 1 185 ? 8.218 -4.883 -10.994 1.00 98.25 185 PRO A CA 1
ATOM 1415 C C . PRO A 1 185 ? 8.684 -4.642 -9.557 1.00 98.25 185 PRO A C 1
ATOM 1417 O O . PRO A 1 185 ? 8.065 -5.121 -8.607 1.00 98.25 185 PRO A O 1
ATOM 1420 N N . ASN A 1 186 ? 9.739 -3.837 -9.385 1.00 97.88 186 ASN A N 1
ATOM 1421 C CA . ASN A 1 186 ? 9.984 -3.145 -8.111 1.00 97.88 186 ASN A CA 1
ATOM 1422 C C . ASN A 1 186 ? 8.738 -2.337 -7.682 1.00 97.88 186 ASN A C 1
ATOM 1424 O O . ASN A 1 186 ? 7.864 -2.098 -8.520 1.00 97.88 186 ASN A O 1
ATOM 1428 N N . PRO A 1 187 ? 8.625 -1.923 -6.402 1.00 98.50 187 PRO A N 1
ATOM 1429 C CA . PRO A 1 187 ? 7.382 -1.355 -5.891 1.00 98.50 187 PRO A CA 1
ATOM 1430 C C . PRO A 1 187 ? 6.884 -0.162 -6.720 1.00 98.50 187 PRO A C 1
ATOM 1432 O O . PRO A 1 187 ? 7.648 0.749 -7.036 1.00 98.50 187 PRO A O 1
ATOM 1435 N N . LEU A 1 188 ? 5.591 -0.192 -7.048 1.00 98.69 188 LEU A N 1
ATOM 1436 C CA . LEU A 1 188 ? 4.881 0.864 -7.782 1.00 98.69 188 LEU A CA 1
ATOM 1437 C C . LEU A 1 188 ? 4.021 1.746 -6.866 1.00 98.69 188 LEU A C 1
ATOM 1439 O O . LEU A 1 188 ? 3.444 2.720 -7.338 1.00 98.69 188 LEU A O 1
ATOM 1443 N N . VAL A 1 189 ? 3.899 1.387 -5.583 1.00 98.62 189 VAL A N 1
ATOM 1444 C CA . VAL A 1 189 ? 3.189 2.203 -4.588 1.00 98.62 189 VAL A CA 1
ATOM 1445 C C . VAL A 1 189 ? 3.847 3.574 -4.453 1.00 98.62 189 VAL A C 1
ATOM 1447 O O . VAL A 1 189 ? 5.041 3.717 -4.729 1.00 98.62 189 VAL A O 1
ATOM 1450 N N . GLU A 1 190 ? 3.061 4.564 -4.040 1.00 98.69 190 GLU A N 1
ATOM 1451 C CA . GLU A 1 190 ? 3.483 5.958 -3.959 1.00 98.69 190 GLU A CA 1
ATOM 1452 C C . GLU A 1 190 ? 4.788 6.106 -3.176 1.00 98.69 190 GLU A C 1
ATOM 1454 O O . GLU A 1 190 ? 4.950 5.547 -2.088 1.00 98.69 190 GLU A O 1
ATOM 1459 N N . ASN A 1 191 ? 5.729 6.854 -3.748 1.00 98.38 191 ASN A N 1
ATOM 1460 C CA . ASN A 1 191 ? 6.997 7.184 -3.126 1.00 98.38 191 ASN A CA 1
ATOM 1461 C C . ASN A 1 191 ? 7.253 8.687 -3.251 1.00 98.38 191 ASN A C 1
ATOM 1463 O O . ASN A 1 191 ? 8.097 9.135 -4.026 1.00 98.38 191 ASN A O 1
ATOM 1467 N N . ASP A 1 192 ? 6.505 9.496 -2.514 1.00 97.56 192 ASP A N 1
ATOM 1468 C CA . ASP A 1 192 ? 6.649 10.948 -2.561 1.00 97.56 192 ASP A CA 1
ATOM 1469 C C . ASP A 1 192 ? 7.791 11.434 -1.650 1.00 97.56 192 ASP A C 1
ATOM 1471 O O . ASP A 1 192 ? 7.603 12.004 -0.576 1.00 97.56 192 ASP A O 1
ATOM 1475 N N . GLN A 1 193 ? 9.020 11.110 -2.052 1.00 96.12 193 GLN A N 1
ATOM 1476 C CA . GLN A 1 193 ? 10.261 11.559 -1.420 1.00 96.12 193 GLN A CA 1
ATOM 1477 C C . GLN A 1 193 ? 10.912 12.662 -2.262 1.00 96.12 193 GLN A C 1
ATOM 1479 O O . GLN A 1 193 ? 10.778 12.647 -3.485 1.00 96.12 193 GLN A O 1
ATOM 1484 N N . PRO A 1 194 ? 11.669 13.588 -1.643 1.00 95.75 194 PRO A N 1
ATOM 1485 C CA . PRO A 1 194 ? 12.349 14.660 -2.373 1.00 95.75 194 PRO A CA 1
ATOM 1486 C C . PRO A 1 194 ? 13.494 14.169 -3.272 1.00 95.75 194 PRO A C 1
ATOM 1488 O O . PRO A 1 194 ? 13.851 14.852 -4.226 1.00 95.75 194 PRO A O 1
ATOM 1491 N N . GLU A 1 195 ? 14.084 13.011 -2.964 1.00 95.62 195 GLU A N 1
ATOM 1492 C CA . GLU A 1 195 ? 15.174 12.399 -3.729 1.00 95.62 195 GLU A CA 1
ATOM 1493 C C . GLU A 1 195 ? 15.052 10.871 -3.685 1.00 95.62 195 GLU A C 1
ATOM 1495 O O . GLU A 1 195 ? 14.569 10.305 -2.698 1.00 95.62 195 GLU A O 1
ATOM 1500 N N . TYR A 1 196 ? 15.568 10.199 -4.718 1.00 97.12 196 TYR A N 1
ATOM 1501 C CA . TYR A 1 196 ? 15.626 8.737 -4.833 1.00 97.12 196 TYR A CA 1
ATOM 1502 C C . TYR A 1 196 ? 14.258 8.037 -4.875 1.00 97.12 196 TYR A C 1
ATOM 1504 O O . TYR A 1 196 ? 14.194 6.817 -4.719 1.00 97.12 196 TYR A O 1
ATOM 1512 N N . SER A 1 197 ? 13.166 8.751 -5.162 1.00 97.56 197 SER A N 1
ATOM 1513 C CA . SER A 1 197 ? 11.820 8.161 -5.189 1.00 97.56 197 SER A CA 1
ATOM 1514 C C . SER A 1 197 ? 11.647 7.055 -6.233 1.00 97.56 197 SER A C 1
ATOM 1516 O O . SER A 1 197 ? 10.786 6.183 -6.093 1.00 97.56 197 SER A O 1
ATOM 1518 N N . TYR A 1 198 ? 12.480 7.056 -7.280 1.00 98.12 198 TYR A N 1
ATOM 1519 C CA . TYR A 1 198 ? 12.394 6.125 -8.410 1.00 98.12 198 TYR A CA 1
ATOM 1520 C C . TYR A 1 198 ? 12.437 4.643 -8.007 1.00 98.12 198 TYR A C 1
ATOM 1522 O O . TYR A 1 198 ? 11.952 3.784 -8.740 1.00 98.12 198 TYR A O 1
ATOM 1530 N N . HIS A 1 199 ? 13.051 4.305 -6.869 1.00 97.00 199 HIS A N 1
ATOM 1531 C CA . HIS A 1 199 ? 13.253 2.907 -6.495 1.00 97.00 199 HIS A CA 1
ATOM 1532 C C . HIS A 1 199 ? 12.003 2.250 -5.882 1.00 97.00 199 HIS A C 1
ATOM 1534 O O . HIS A 1 199 ? 11.964 1.029 -5.752 1.00 97.00 199 HIS A O 1
ATOM 1540 N N . GLY A 1 200 ? 11.015 3.031 -5.426 1.00 97.19 200 GLY A N 1
ATOM 1541 C CA . GLY A 1 200 ? 9.740 2.537 -4.880 1.00 97.19 200 GLY A CA 1
ATOM 1542 C C . GLY A 1 200 ? 9.763 2.013 -3.431 1.00 97.19 200 GLY A C 1
ATOM 1543 O O . GLY A 1 200 ? 8.759 2.088 -2.738 1.00 97.19 200 GLY A O 1
ATOM 1544 N N . TYR A 1 201 ? 10.902 1.550 -2.907 1.00 97.75 201 TYR A N 1
ATOM 1545 C CA . TYR A 1 201 ? 11.030 0.945 -1.561 1.00 97.75 201 TYR A CA 1
ATOM 1546 C C . TYR A 1 201 ? 10.750 1.818 -0.307 1.00 97.75 201 TYR A C 1
ATOM 1548 O O . TYR A 1 201 ? 10.869 1.310 0.800 1.00 97.75 201 TYR A O 1
ATOM 1556 N N . SER A 1 202 ? 10.366 3.088 -0.442 1.00 97.19 202 SER A N 1
ATOM 1557 C CA . SER A 1 202 ? 10.054 4.017 0.671 1.00 97.19 202 SER A CA 1
ATOM 1558 C C . SER A 1 202 ? 8.608 4.518 0.588 1.00 97.19 202 SER A C 1
ATOM 1560 O O . SER A 1 202 ? 8.391 5.711 0.378 1.00 97.19 202 SER A O 1
ATOM 1562 N N . ALA A 1 203 ? 7.637 3.606 0.690 1.00 98.44 203 ALA A N 1
ATOM 1563 C CA . ALA A 1 203 ? 6.220 3.908 0.472 1.00 98.44 203 ALA A CA 1
ATOM 1564 C C . ALA A 1 203 ? 5.738 5.117 1.295 1.00 98.44 203 ALA A C 1
ATOM 1566 O O . ALA A 1 203 ? 6.030 5.201 2.490 1.00 98.44 203 ALA A O 1
ATOM 1567 N N . THR A 1 204 ? 5.001 6.031 0.667 1.00 98.62 204 THR A N 1
ATOM 1568 C CA . THR A 1 204 ? 4.344 7.181 1.310 1.00 98.62 204 THR A CA 1
ATOM 1569 C C . THR A 1 204 ? 2.825 7.035 1.383 1.00 98.62 204 THR A C 1
ATOM 1571 O O . THR A 1 204 ? 2.199 7.650 2.247 1.00 98.62 204 THR A O 1
ATOM 1574 N N . ASP A 1 205 ? 2.263 6.146 0.563 1.00 98.50 205 ASP A N 1
ATOM 1575 C CA . ASP A 1 205 ? 0.886 5.668 0.636 1.00 98.50 205 ASP A CA 1
ATOM 1576 C C . ASP A 1 205 ? 0.826 4.203 0.164 1.00 98.50 205 ASP A C 1
ATOM 1578 O O . ASP A 1 205 ? 1.238 3.867 -0.947 1.00 98.50 205 ASP A O 1
ATOM 1582 N N . HIS A 1 206 ? 0.340 3.300 1.019 1.00 98.62 206 HIS A N 1
ATOM 1583 C CA . HIS A 1 206 ? 0.294 1.864 0.725 1.00 98.62 206 HIS A CA 1
ATOM 1584 C C . HIS A 1 206 ? -0.862 1.441 -0.197 1.00 98.62 206 HIS A C 1
ATOM 1586 O O . HIS A 1 206 ? -0.816 0.333 -0.743 1.00 98.62 206 HIS A O 1
ATOM 1592 N N . TYR A 1 207 ? -1.902 2.263 -0.354 1.00 98.69 207 TYR A N 1
ATOM 1593 C CA . TYR A 1 207 ? -3.098 1.953 -1.153 1.00 98.69 207 TYR A CA 1
ATOM 1594 C C . TYR A 1 207 ? -3.157 2.735 -2.471 1.00 98.69 207 TYR A C 1
ATOM 1596 O O . TYR A 1 207 ? -4.128 2.600 -3.218 1.00 98.69 207 TYR A O 1
ATOM 1604 N N . ARG A 1 208 ? -2.119 3.514 -2.792 1.00 98.50 208 ARG A N 1
ATOM 1605 C CA . ARG A 1 208 ? -2.034 4.336 -4.002 1.00 98.50 208 ARG A CA 1
ATOM 1606 C C . ARG A 1 208 ? -0.786 3.984 -4.816 1.00 98.50 208 ARG A C 1
ATOM 1608 O O . ARG A 1 208 ? 0.313 3.911 -4.275 1.00 98.50 208 ARG A O 1
ATOM 1615 N N . ILE A 1 209 ? -0.955 3.756 -6.117 1.00 98.69 209 ILE A N 1
ATOM 1616 C CA . ILE A 1 209 ? 0.141 3.729 -7.094 1.00 98.69 209 ILE A CA 1
ATOM 1617 C C . ILE A 1 209 ? 0.723 5.136 -7.219 1.00 98.69 209 ILE A C 1
ATOM 1619 O O . ILE A 1 209 ? -0.023 6.115 -7.232 1.00 98.69 209 ILE A O 1
ATOM 1623 N N . ASP A 1 210 ? 2.048 5.236 -7.321 1.00 98.62 210 ASP A N 1
ATOM 1624 C CA . ASP A 1 210 ? 2.717 6.513 -7.549 1.00 98.62 210 ASP A CA 1
ATOM 1625 C C . ASP A 1 210 ? 2.165 7.169 -8.824 1.00 98.62 210 ASP A C 1
ATOM 1627 O O . ASP A 1 210 ? 2.212 6.544 -9.890 1.00 98.62 210 ASP A O 1
ATOM 1631 N N . PRO A 1 211 ? 1.665 8.416 -8.757 1.00 98.06 211 PRO A N 1
ATOM 1632 C CA . PRO A 1 211 ? 1.040 9.063 -9.907 1.00 98.06 211 PRO A CA 1
ATOM 1633 C C . PRO A 1 211 ? 2.005 9.243 -11.089 1.00 98.06 211 PRO A C 1
ATOM 1635 O O . PRO A 1 211 ? 1.548 9.414 -12.216 1.00 98.06 211 PRO A O 1
ATOM 1638 N N . ARG A 1 212 ? 3.325 9.141 -10.858 1.00 98.56 212 ARG A N 1
ATOM 1639 C CA . ARG A 1 212 ? 4.351 9.155 -11.913 1.00 98.56 212 ARG A CA 1
ATOM 1640 C C . ARG A 1 212 ? 4.539 7.813 -12.624 1.00 98.56 212 ARG A C 1
ATOM 1642 O O . ARG A 1 212 ? 5.338 7.712 -13.543 1.00 98.56 212 ARG A O 1
ATOM 1649 N N . TYR A 1 213 ? 3.851 6.765 -12.177 1.00 98.62 213 TYR A N 1
ATOM 1650 C CA . TYR A 1 213 ? 3.735 5.493 -12.891 1.00 98.62 213 TYR A CA 1
ATOM 1651 C C . TYR A 1 213 ? 2.366 5.318 -13.551 1.00 98.62 213 TYR A C 1
ATOM 1653 O O . TYR A 1 213 ? 2.271 4.597 -14.546 1.00 98.62 213 TYR A O 1
ATOM 1661 N N . GLY A 1 214 ? 1.324 5.927 -12.980 1.00 98.25 214 GLY A N 1
ATOM 1662 C CA . GLY A 1 214 ? -0.068 5.816 -13.407 1.00 98.25 214 GLY A CA 1
ATOM 1663 C C . GLY A 1 214 ? -1.019 5.752 -12.209 1.00 98.25 214 GLY A C 1
ATOM 1664 O O . GLY A 1 214 ? -0.719 6.229 -11.117 1.00 98.25 214 GLY A O 1
ATOM 1665 N N . SER A 1 215 ? -2.179 5.140 -12.409 1.00 98.50 215 SER A N 1
ATOM 1666 C CA . SER A 1 215 ? -3.244 4.966 -11.415 1.00 98.50 215 SER A CA 1
ATOM 1667 C C . SER A 1 215 ? -3.368 3.522 -10.914 1.00 98.50 215 SER A C 1
ATOM 1669 O O . SER A 1 215 ? -2.829 2.574 -11.497 1.00 98.50 215 SER A O 1
ATOM 1671 N N . ASN A 1 216 ? -4.136 3.327 -9.837 1.00 98.81 216 ASN A N 1
ATOM 1672 C CA . ASN A 1 216 ? -4.501 1.993 -9.352 1.00 98.81 216 ASN A CA 1
ATOM 1673 C C . ASN A 1 216 ? -5.226 1.188 -10.442 1.00 98.81 216 ASN A C 1
ATOM 1675 O O . ASN A 1 216 ? -5.013 -0.017 -10.587 1.00 98.81 216 ASN A O 1
ATOM 1679 N N . GLU A 1 217 ? -6.109 1.839 -11.195 1.00 98.69 217 GLU A N 1
ATOM 1680 C CA . GLU A 1 217 ? -6.852 1.255 -12.306 1.00 98.69 217 GLU A CA 1
ATOM 1681 C C . GLU A 1 217 ? -5.913 0.821 -13.431 1.00 98.69 217 GLU A C 1
ATOM 1683 O O . GLU A 1 217 ? -6.019 -0.314 -13.894 1.00 98.69 217 GLU A O 1
ATOM 1688 N N . GLU A 1 218 ? -4.952 1.663 -13.816 1.00 98.75 218 GLU A N 1
ATOM 1689 C CA . GLU A 1 218 ? -3.951 1.315 -14.830 1.00 98.75 218 GLU A CA 1
ATOM 1690 C C . GLU A 1 218 ? -3.065 0.147 -14.392 1.00 98.75 218 GLU A C 1
ATOM 1692 O O . GLU A 1 218 ? -2.744 -0.714 -15.213 1.00 98.75 218 GLU A O 1
ATOM 1697 N N . PHE A 1 219 ? -2.719 0.047 -13.102 1.00 98.81 219 PHE A N 1
ATOM 1698 C CA . PHE A 1 219 ? -2.009 -1.127 -12.591 1.00 98.81 219 PHE A CA 1
ATOM 1699 C C . PHE A 1 219 ? -2.850 -2.403 -12.728 1.00 98.81 219 PHE A C 1
ATOM 1701 O O . PHE A 1 219 ? -2.353 -3.416 -13.220 1.00 98.81 219 PHE A O 1
ATOM 1708 N N . ARG A 1 220 ? -4.143 -2.357 -12.382 1.00 98.31 220 ARG A N 1
ATOM 1709 C CA . ARG A 1 220 ? -5.063 -3.490 -12.590 1.00 98.31 220 ARG A CA 1
ATOM 1710 C C . ARG A 1 220 ? -5.198 -3.852 -14.074 1.00 98.31 220 ARG A C 1
ATOM 1712 O O . ARG A 1 220 ? -5.200 -5.031 -14.422 1.00 98.31 220 ARG A O 1
ATOM 1719 N N . GLU A 1 221 ? -5.281 -2.862 -14.960 1.00 98.50 221 GLU A N 1
ATOM 1720 C CA . GLU A 1 221 ? -5.312 -3.080 -16.412 1.00 98.50 221 GLU A CA 1
ATOM 1721 C C . GLU A 1 221 ? -4.016 -3.701 -16.941 1.00 98.50 221 GLU A C 1
ATOM 1723 O O . GLU A 1 221 ? -4.064 -4.554 -17.826 1.00 98.50 221 GLU A O 1
ATOM 1728 N N . PHE A 1 222 ? -2.861 -3.300 -16.408 1.00 98.75 222 PHE A N 1
ATOM 1729 C CA . PHE A 1 222 ? -1.573 -3.902 -16.740 1.00 98.75 222 PHE A CA 1
ATOM 1730 C C . PHE A 1 222 ? -1.525 -5.381 -16.353 1.00 98.75 222 PHE A C 1
ATOM 1732 O O . PHE A 1 222 ? -1.131 -6.203 -17.181 1.00 98.75 222 PHE A O 1
ATOM 1739 N N . VAL A 1 223 ? -1.981 -5.736 -15.148 1.00 98.50 223 VAL A N 1
ATOM 1740 C CA . VAL A 1 223 ? -2.040 -7.141 -14.714 1.00 98.50 223 VAL A CA 1
ATOM 1741 C C . VAL A 1 223 ? -2.980 -7.953 -15.606 1.00 98.50 223 VAL A C 1
ATOM 1743 O O . VAL A 1 223 ? -2.600 -9.024 -16.072 1.00 98.50 223 VAL A O 1
ATOM 1746 N N . ALA A 1 224 ? -4.160 -7.423 -15.939 1.00 98.06 224 ALA A N 1
ATOM 1747 C CA . ALA A 1 224 ? -5.082 -8.087 -16.863 1.00 98.06 224 ALA A CA 1
ATOM 1748 C C . ALA A 1 224 ? -4.492 -8.249 -18.281 1.00 98.06 224 ALA A C 1
ATOM 1750 O O . ALA A 1 224 ? -4.676 -9.280 -18.929 1.00 98.06 224 ALA A O 1
ATOM 1751 N N . ALA A 1 225 ? -3.756 -7.248 -18.775 1.00 98.62 225 ALA A N 1
ATOM 1752 C CA . ALA A 1 225 ? -3.092 -7.308 -20.077 1.00 98.62 225 ALA A CA 1
ATOM 1753 C C . ALA A 1 225 ? -1.918 -8.302 -20.108 1.00 98.62 225 ALA A C 1
ATOM 1755 O O . ALA A 1 225 ? -1.635 -8.870 -21.170 1.00 98.62 225 ALA A O 1
ATOM 1756 N N . ALA A 1 226 ? -1.241 -8.494 -18.971 1.00 98.56 226 ALA A N 1
ATOM 1757 C CA . ALA A 1 226 ? -0.212 -9.509 -18.781 1.00 98.56 226 ALA A CA 1
ATOM 1758 C C . ALA A 1 226 ? -0.837 -10.914 -18.777 1.00 98.56 226 ALA A C 1
ATOM 1760 O O . ALA A 1 226 ? -0.406 -11.770 -19.552 1.00 98.56 226 ALA A O 1
ATOM 1761 N N . ASP A 1 22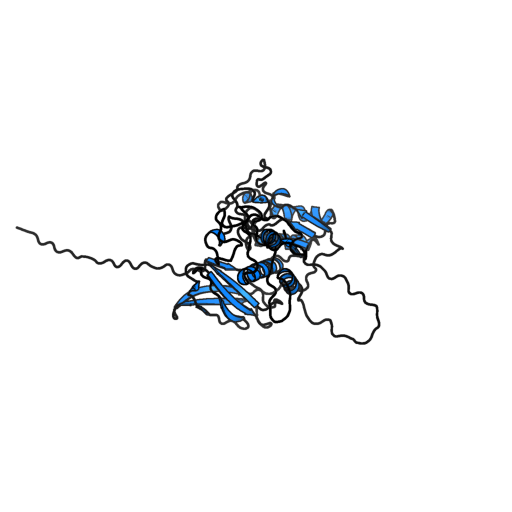7 ? -1.915 -11.120 -18.014 1.00 97.25 227 ASP A N 1
ATOM 1762 C CA . ASP A 1 227 ? -2.626 -12.405 -17.944 1.00 97.25 227 ASP A CA 1
ATOM 1763 C C . ASP A 1 227 ? -3.134 -12.855 -19.324 1.00 97.25 227 ASP A C 1
ATOM 1765 O O . ASP A 1 227 ? -2.931 -14.000 -19.730 1.00 97.25 227 ASP A O 1
ATOM 1769 N N . ALA A 1 228 ? -3.657 -11.921 -20.129 1.00 97.94 228 ALA A N 1
ATOM 1770 C CA . ALA A 1 228 ? -4.075 -12.181 -21.511 1.00 97.94 228 ALA A CA 1
ATOM 1771 C C . ALA A 1 228 ? -2.946 -12.696 -22.435 1.00 97.94 228 ALA A C 1
ATOM 1773 O O . ALA A 1 228 ? -3.225 -13.229 -23.511 1.00 97.94 228 ALA A O 1
ATOM 1774 N N . ARG A 1 229 ? -1.678 -12.544 -22.030 1.00 97.94 229 ARG A N 1
ATOM 1775 C CA . ARG A 1 229 ? -0.472 -13.034 -22.724 1.00 97.94 229 ARG A CA 1
ATOM 1776 C C . ARG A 1 229 ? 0.160 -14.248 -22.041 1.00 97.94 229 ARG A C 1
ATOM 1778 O O . ARG A 1 229 ? 1.248 -14.666 -22.425 1.00 97.94 229 ARG A O 1
ATOM 1785 N N . GLY A 1 230 ? -0.503 -14.817 -21.035 1.00 97.12 230 GLY A N 1
ATOM 1786 C CA . GLY A 1 230 ? 0.036 -15.911 -20.229 1.00 97.12 230 GLY A CA 1
ATOM 1787 C C . GLY A 1 230 ? 1.134 -15.476 -19.254 1.00 97.12 230 GLY A C 1
ATOM 1788 O O . GLY A 1 230 ? 1.912 -16.321 -18.815 1.00 97.12 230 GLY A O 1
ATOM 1789 N N . LEU A 1 231 ? 1.212 -14.180 -18.927 1.00 98.44 231 LEU A N 1
ATOM 1790 C CA . LEU A 1 231 ? 2.130 -13.630 -17.933 1.00 98.44 231 LEU A CA 1
ATOM 1791 C C . LEU A 1 231 ? 1.390 -13.393 -16.612 1.00 98.44 231 LEU A C 1
ATOM 1793 O O . LEU A 1 231 ? 0.383 -12.694 -16.583 1.00 98.44 231 LEU A O 1
ATOM 1797 N N . GLY A 1 232 ? 1.920 -13.896 -15.501 1.00 98.19 232 GLY A N 1
ATOM 1798 C CA . GLY A 1 232 ? 1.511 -13.426 -14.176 1.00 98.19 232 GLY A CA 1
ATOM 1799 C C . GLY A 1 232 ? 2.271 -12.164 -13.754 1.00 98.19 232 GLY A C 1
ATOM 1800 O O . GLY A 1 232 ? 3.333 -11.848 -14.292 1.00 98.19 232 GLY A O 1
ATOM 1801 N N . VAL A 1 233 ? 1.743 -11.437 -12.767 1.00 98.50 233 VAL A N 1
ATOM 1802 C CA . VAL A 1 233 ? 2.414 -10.275 -12.163 1.00 98.50 233 VAL A CA 1
ATOM 1803 C C . VAL A 1 233 ? 2.634 -10.503 -10.671 1.00 98.50 233 VAL A C 1
ATOM 1805 O O . VAL A 1 233 ? 1.688 -10.759 -9.921 1.00 98.50 233 VAL A O 1
ATOM 1808 N N . ILE A 1 234 ? 3.893 -10.361 -10.250 1.00 98.25 234 ILE A N 1
ATOM 1809 C CA . ILE A 1 234 ? 4.350 -10.474 -8.864 1.00 98.25 234 ILE A CA 1
ATOM 1810 C C . ILE A 1 234 ? 4.588 -9.069 -8.313 1.00 98.25 234 ILE A C 1
ATOM 1812 O O . ILE A 1 234 ? 5.499 -8.374 -8.763 1.00 98.25 234 ILE A O 1
ATOM 1816 N N . GLN A 1 235 ? 3.814 -8.647 -7.315 1.00 97.69 235 GLN A N 1
ATOM 1817 C CA . GLN A 1 235 ? 4.018 -7.337 -6.689 1.00 97.69 235 GLN A CA 1
ATOM 1818 C C . GLN A 1 235 ? 5.150 -7.389 -5.654 1.00 97.69 235 GLN A C 1
ATOM 1820 O O . GLN A 1 235 ? 5.178 -8.268 -4.791 1.00 97.69 235 GLN A O 1
ATOM 1825 N N . ASP A 1 236 ? 6.081 -6.437 -5.709 1.00 96.25 236 ASP A N 1
ATOM 1826 C CA . ASP A 1 236 ? 7.099 -6.254 -4.670 1.00 96.25 236 ASP A CA 1
ATOM 1827 C C . ASP A 1 236 ? 6.515 -5.454 -3.500 1.00 96.25 236 ASP A C 1
ATOM 1829 O O . ASP A 1 236 ? 6.100 -4.307 -3.672 1.00 96.25 236 ASP A O 1
ATOM 1833 N N . VAL A 1 237 ? 6.473 -6.062 -2.315 1.00 93.69 237 VAL A N 1
ATOM 1834 C CA . VAL A 1 237 ? 5.889 -5.467 -1.110 1.00 93.69 237 VAL A CA 1
ATOM 1835 C C . VAL A 1 237 ? 6.966 -5.203 -0.062 1.00 93.69 237 VAL A C 1
ATOM 1837 O O . VAL A 1 237 ? 7.805 -6.061 0.235 1.00 93.69 237 VAL A O 1
ATOM 1840 N N . VAL A 1 238 ? 6.926 -4.015 0.542 1.00 93.12 238 VAL A N 1
ATOM 1841 C CA . VAL A 1 238 ? 7.776 -3.643 1.678 1.00 93.12 238 VAL A CA 1
ATOM 1842 C C . VAL A 1 238 ? 6.921 -3.658 2.933 1.00 93.12 238 VAL A C 1
ATOM 1844 O O . VAL A 1 238 ? 6.037 -2.829 3.100 1.00 93.12 238 VAL A O 1
ATOM 1847 N N . LEU A 1 239 ? 7.183 -4.621 3.814 1.00 92.50 239 LEU A N 1
ATOM 1848 C CA . LEU A 1 239 ? 6.442 -4.752 5.073 1.00 92.50 239 LEU A CA 1
ATOM 1849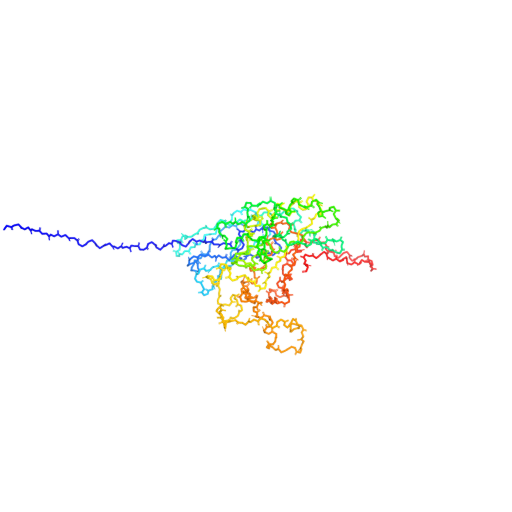 C C . LEU A 1 239 ? 7.154 -4.060 6.237 1.00 92.50 239 LEU A C 1
ATOM 1851 O O . LEU A 1 239 ? 6.545 -3.794 7.265 1.00 92.50 239 LEU A O 1
ATOM 1855 N N . ASN A 1 240 ? 8.461 -3.838 6.107 1.00 92.38 240 ASN A N 1
ATOM 1856 C CA . ASN A 1 240 ? 9.330 -3.491 7.224 1.00 92.38 240 ASN A CA 1
ATOM 1857 C C . ASN A 1 240 ? 9.349 -2.004 7.576 1.00 92.38 240 ASN A C 1
ATOM 1859 O O . ASN A 1 240 ? 9.490 -1.642 8.734 1.00 92.38 240 ASN A O 1
ATOM 1863 N N . HIS A 1 241 ? 9.305 -1.147 6.568 1.00 96.56 241 HIS A N 1
ATOM 1864 C CA . HIS A 1 241 ? 9.468 0.287 6.728 1.00 96.56 241 HIS A CA 1
ATOM 1865 C C . HIS A 1 241 ? 8.594 1.016 5.719 1.00 96.56 241 HIS A C 1
ATOM 1867 O O . HIS A 1 241 ? 8.180 0.447 4.707 1.00 96.56 241 HIS A O 1
ATOM 1873 N N . ILE A 1 242 ? 8.371 2.288 6.007 1.00 98.19 242 ILE A N 1
ATOM 1874 C CA . ILE A 1 242 ? 7.774 3.274 5.106 1.00 98.19 242 ILE A CA 1
ATOM 1875 C C . ILE A 1 242 ? 8.831 4.300 4.712 1.00 98.19 242 ILE A C 1
ATOM 1877 O O . ILE A 1 242 ? 9.984 4.206 5.126 1.00 98.19 242 ILE A O 1
ATOM 1881 N N . GLY A 1 243 ? 8.458 5.278 3.898 1.00 97.88 243 GLY A N 1
ATOM 1882 C CA . GLY A 1 243 ? 9.249 6.475 3.674 1.00 97.88 243 GLY A CA 1
ATOM 1883 C C . GLY A 1 243 ? 8.960 7.570 4.702 1.00 97.88 243 GLY A C 1
ATOM 1884 O O . GLY A 1 243 ? 7.850 7.694 5.206 1.00 97.88 243 GLY A O 1
ATOM 1885 N N . SER A 1 244 ? 9.936 8.440 4.964 1.00 96.25 244 SER A N 1
ATOM 1886 C CA . SER A 1 244 ? 9.759 9.633 5.811 1.00 96.25 244 SER A CA 1
ATOM 1887 C C . SER A 1 244 ? 8.719 10.648 5.307 1.00 96.25 244 SER A C 1
ATOM 1889 O O . SER A 1 244 ? 8.297 11.493 6.088 1.00 96.25 244 SER A O 1
ATOM 1891 N N . GLY A 1 245 ? 8.311 10.577 4.035 1.00 96.12 245 GLY A N 1
ATOM 1892 C CA . GLY A 1 245 ? 7.213 11.358 3.456 1.00 96.12 245 GLY A CA 1
ATOM 1893 C C . GLY A 1 245 ? 5.836 10.706 3.620 1.00 96.12 245 GLY A C 1
ATOM 1894 O O . GLY A 1 245 ? 4.853 11.253 3.140 1.00 96.12 245 GLY A O 1
ATOM 1895 N N . HIS A 1 246 ? 5.738 9.541 4.274 1.00 98.44 246 HIS A N 1
ATOM 1896 C CA . HIS A 1 246 ? 4.455 8.877 4.489 1.00 98.44 246 HIS A CA 1
ATOM 1897 C C . HIS A 1 246 ? 3.533 9.747 5.342 1.00 98.44 246 HIS A C 1
ATOM 1899 O O . HIS A 1 246 ? 3.967 10.324 6.339 1.00 98.44 246 HIS A O 1
ATOM 1905 N N . TRP A 1 247 ? 2.247 9.802 4.999 1.00 97.69 247 TRP A N 1
ATOM 1906 C CA . TRP A 1 247 ? 1.288 10.704 5.646 1.00 97.69 247 TRP A CA 1
ATOM 1907 C C . TRP A 1 247 ? 1.167 10.486 7.168 1.00 97.69 247 TRP A C 1
ATOM 1909 O O . TRP A 1 247 ? 1.066 11.451 7.923 1.00 97.69 247 TRP A O 1
ATOM 1919 N N . TRP A 1 248 ? 1.302 9.241 7.642 1.00 98.25 248 TRP A N 1
ATOM 1920 C CA . TRP A 1 248 ? 1.452 8.911 9.073 1.00 98.25 248 TRP A CA 1
ATOM 1921 C C . TRP A 1 248 ? 2.524 9.721 9.809 1.00 98.25 248 TRP A C 1
ATOM 1923 O O . TRP A 1 248 ? 2.375 9.971 10.999 1.00 98.25 248 TRP A O 1
ATOM 1933 N N . MET A 1 249 ? 3.599 10.147 9.143 1.00 96.88 249 MET A N 1
ATOM 1934 C CA . MET A 1 249 ? 4.672 10.914 9.785 1.00 96.88 249 MET A CA 1
ATOM 1935 C C . MET A 1 249 ? 4.207 12.300 10.252 1.00 96.88 249 MET A C 1
ATOM 1937 O O . MET A 1 249 ? 4.829 12.873 11.145 1.00 96.88 249 MET A O 1
ATOM 1941 N N . GLY A 1 250 ? 3.117 12.827 9.683 1.00 96.00 250 GLY A N 1
ATOM 1942 C CA . GLY A 1 250 ? 2.474 14.057 10.147 1.00 96.00 250 GLY A CA 1
ATOM 1943 C C . GLY A 1 250 ? 1.510 13.852 11.320 1.00 96.00 250 GLY A C 1
ATOM 1944 O O . GLY A 1 250 ? 1.223 14.809 12.036 1.00 96.00 250 GLY A O 1
ATOM 1945 N N . ASP A 1 251 ? 1.021 12.627 11.525 1.00 97.06 251 ASP A N 1
ATOM 1946 C CA . ASP A 1 251 ? -0.003 12.301 12.519 1.00 97.06 251 ASP A CA 1
ATOM 1947 C C . ASP A 1 251 ? 0.023 10.794 12.833 1.00 97.06 251 ASP A C 1
ATOM 1949 O O . ASP A 1 251 ? -0.739 10.027 12.255 1.00 97.06 251 ASP A O 1
ATOM 1953 N N . LEU A 1 252 ? 0.941 10.325 13.688 1.00 97.75 252 LEU A N 1
ATOM 1954 C CA . LEU A 1 252 ? 1.142 8.880 13.898 1.00 97.75 252 LEU A CA 1
ATOM 1955 C C . LEU A 1 252 ? -0.088 8.208 14.537 1.00 97.75 252 LEU A C 1
ATOM 1957 O O . LEU A 1 252 ? -0.582 8.722 15.544 1.00 97.75 252 LEU A O 1
ATOM 1961 N N . PRO A 1 253 ? -0.536 7.028 14.055 1.00 97.94 253 PRO A N 1
ATOM 1962 C CA . PRO A 1 253 ? -1.711 6.349 14.608 1.00 97.94 253 PRO A CA 1
ATOM 1963 C C . PRO A 1 253 ? -1.597 6.003 16.095 1.00 97.94 253 PRO A C 1
ATOM 1965 O O . PRO A 1 253 ? -2.570 6.136 16.829 1.00 97.94 253 PRO A O 1
ATOM 1968 N N . SER A 1 254 ? -0.412 5.608 16.558 1.00 97.00 254 SER A N 1
ATOM 1969 C CA . SER A 1 254 ? -0.073 5.407 17.972 1.00 97.00 254 SER A CA 1
ATOM 1970 C C . SER A 1 254 ? 1.407 5.726 18.209 1.00 97.00 254 SER A C 1
ATOM 1972 O O . SER A 1 254 ? 2.207 5.774 17.271 1.00 97.00 254 SER A O 1
ATOM 1974 N N . ARG A 1 255 ? 1.813 5.931 19.467 1.00 95.44 255 ARG A N 1
ATOM 1975 C CA . ARG A 1 255 ? 3.217 6.182 19.852 1.00 95.44 255 ARG A CA 1
ATOM 1976 C C . ARG A 1 255 ? 4.128 5.012 19.520 1.00 95.44 255 ARG A C 1
ATOM 1978 O O . ARG A 1 255 ? 5.310 5.220 19.282 1.00 95.44 255 ARG A O 1
ATOM 1985 N N . ASP A 1 256 ? 3.587 3.800 19.534 1.00 95.50 256 ASP A N 1
ATOM 1986 C CA . ASP A 1 256 ? 4.306 2.569 19.232 1.00 95.50 256 ASP A CA 1
ATOM 1987 C C . ASP A 1 256 ? 4.087 2.093 17.790 1.00 95.50 256 ASP A C 1
ATOM 1989 O O . ASP A 1 256 ? 4.347 0.931 17.505 1.00 95.50 256 ASP A O 1
ATOM 1993 N N . TRP A 1 257 ? 3.600 2.944 16.877 1.00 97.62 257 TRP A N 1
ATOM 1994 C CA . TRP A 1 257 ? 3.413 2.573 15.467 1.00 97.62 257 TRP A CA 1
ATOM 1995 C C . TRP A 1 257 ? 4.746 2.311 14.752 1.00 97.62 257 TRP A C 1
ATOM 1997 O O . TRP A 1 257 ? 4.847 1.461 13.866 1.00 97.62 257 TRP A O 1
ATOM 2007 N N . LEU A 1 258 ? 5.791 3.023 15.175 1.00 97.25 258 LEU A N 1
ATOM 2008 C CA . LEU A 1 258 ? 7.156 2.896 14.679 1.00 97.25 258 LEU A CA 1
ATOM 2009 C C . LEU A 1 258 ? 8.074 2.345 15.765 1.00 97.25 258 LEU A C 1
ATOM 2011 O O . LEU A 1 258 ? 7.819 2.503 16.959 1.00 97.25 258 LEU A O 1
ATOM 2015 N N . ASN A 1 259 ? 9.176 1.735 15.346 1.00 95.94 259 ASN A N 1
ATOM 2016 C CA . ASN A 1 259 ? 10.251 1.374 16.257 1.00 95.94 259 ASN A CA 1
ATOM 2017 C C . ASN A 1 259 ? 11.104 2.592 16.613 1.00 95.94 259 ASN A C 1
ATOM 2019 O O . ASN A 1 259 ? 11.425 3.415 15.757 1.00 95.94 259 ASN A O 1
ATOM 2023 N N . GLY A 1 260 ? 11.484 2.684 17.887 1.00 91.88 260 GLY A N 1
ATOM 2024 C CA . GLY A 1 260 ? 12.108 3.872 18.473 1.00 91.88 260 GLY A CA 1
ATOM 2025 C C . GLY A 1 260 ? 11.198 4.532 19.510 1.00 91.88 260 GLY A C 1
ATOM 2026 O O . GLY A 1 260 ? 10.064 4.114 19.722 1.00 91.88 260 GLY A O 1
ATOM 2027 N N . SER A 1 261 ? 11.711 5.546 20.200 1.00 89.56 261 SER A N 1
ATOM 2028 C CA . SER A 1 261 ? 10.934 6.400 21.106 1.00 89.56 261 SER A CA 1
ATOM 2029 C C . SER A 1 261 ? 10.294 7.600 20.400 1.00 89.56 261 SER A C 1
ATOM 2031 O O . SER A 1 261 ? 9.573 8.362 21.040 1.00 89.56 261 SER A O 1
ATOM 2033 N N . GLY A 1 262 ? 10.589 7.789 19.114 1.00 89.50 262 GLY A N 1
ATOM 2034 C CA . GLY A 1 262 ? 10.134 8.908 18.300 1.00 89.50 262 GLY A CA 1
ATOM 2035 C C . GLY A 1 262 ? 10.804 8.914 16.925 1.00 89.50 262 GLY A C 1
ATOM 2036 O O . GLY A 1 262 ? 11.465 7.950 16.535 1.00 89.50 262 GLY A O 1
ATOM 2037 N N . THR A 1 263 ? 10.607 9.994 16.174 1.00 91.06 263 THR A N 1
ATOM 2038 C CA . THR A 1 263 ? 11.049 10.126 14.775 1.00 91.06 263 THR A CA 1
ATOM 2039 C C . THR A 1 263 ? 12.216 11.096 14.611 1.00 91.06 263 THR A C 1
ATOM 2041 O O . THR A 1 263 ? 12.795 11.182 13.524 1.00 91.06 263 THR A O 1
ATOM 2044 N N . ALA A 1 264 ? 12.606 11.820 15.667 1.00 90.06 264 ALA A N 1
ATOM 2045 C CA . ALA A 1 264 ? 13.774 12.681 15.618 1.00 90.06 264 ALA A CA 1
ATOM 2046 C C . ALA A 1 264 ? 15.063 11.855 15.691 1.00 90.06 264 ALA A C 1
ATOM 2048 O O . ALA A 1 264 ? 15.134 10.775 16.280 1.00 90.06 264 ALA A O 1
ATOM 2049 N N . LYS A 1 265 ? 16.137 12.383 15.100 1.00 85.81 265 LYS A N 1
ATOM 2050 C CA . LYS A 1 265 ? 17.449 11.734 15.153 1.00 85.81 265 LYS A CA 1
ATOM 2051 C C . LYS A 1 265 ? 17.890 11.550 16.612 1.00 85.81 265 LYS A C 1
ATOM 2053 O O . LYS A 1 265 ? 17.992 12.526 17.349 1.00 85.81 265 LYS A O 1
ATOM 2058 N N . GLY A 1 266 ? 18.211 10.313 16.987 1.00 89.19 266 GLY A N 1
ATOM 2059 C CA . GLY A 1 266 ? 18.548 9.930 18.364 1.00 89.19 266 GLY A CA 1
ATOM 2060 C C . GLY A 1 266 ? 17.378 9.340 19.156 1.00 89.19 266 GLY A C 1
ATOM 2061 O O . GLY A 1 266 ? 17.610 8.762 20.211 1.00 89.19 266 GLY A O 1
ATOM 2062 N N . GLU A 1 267 ? 16.151 9.427 18.636 1.00 92.06 267 GLU A N 1
ATOM 2063 C CA . GLU A 1 267 ? 14.973 8.725 19.165 1.00 92.06 267 GLU A CA 1
ATOM 2064 C C . GLU A 1 267 ? 14.758 7.359 18.488 1.00 92.06 267 GLU A C 1
ATOM 2066 O O . GLU A 1 267 ? 13.899 6.585 18.898 1.00 92.06 267 GLU A O 1
ATOM 2071 N N . TYR A 1 268 ? 15.566 7.038 17.478 1.00 93.88 268 TYR A N 1
ATOM 2072 C CA . TYR A 1 268 ? 15.652 5.734 16.826 1.00 93.88 268 TYR A CA 1
ATOM 2073 C C . TYR A 1 268 ? 17.118 5.350 16.601 1.00 93.88 268 TYR A C 1
ATOM 2075 O O . TYR A 1 268 ? 18.019 6.196 16.634 1.00 93.88 268 TYR A O 1
ATOM 2083 N N . GLU A 1 269 ? 17.352 4.066 16.335 1.00 94.00 269 GLU A N 1
ATOM 2084 C CA . GLU A 1 269 ? 18.666 3.520 15.991 1.00 94.00 269 GLU A CA 1
ATOM 2085 C C . GLU A 1 269 ? 18.685 3.040 14.538 1.00 94.00 269 GLU A C 1
ATOM 2087 O O . GLU A 1 269 ? 17.665 2.601 14.009 1.00 94.00 269 GLU A O 1
ATOM 2092 N N . ILE A 1 270 ? 19.852 3.105 13.892 1.00 95.75 270 ILE A N 1
ATOM 2093 C CA . ILE A 1 270 ? 20.064 2.482 12.581 1.00 95.75 270 ILE A CA 1
ATOM 2094 C C . ILE A 1 270 ? 20.409 1.012 12.783 1.00 95.75 270 ILE A C 1
ATOM 2096 O O . ILE A 1 270 ? 21.212 0.672 13.652 1.00 95.75 270 ILE A O 1
ATOM 2100 N N . THR A 1 271 ? 19.826 0.148 11.954 1.00 95.19 271 THR A N 1
ATOM 2101 C CA . THR A 1 271 ? 20.029 -1.293 12.059 1.00 95.19 271 T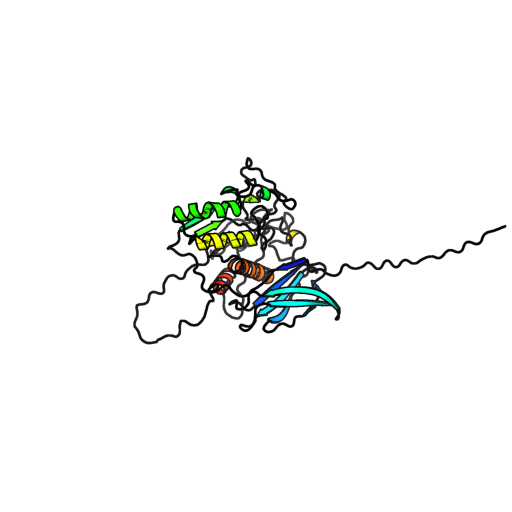HR A CA 1
ATOM 2102 C C . THR A 1 271 ? 21.498 -1.682 11.931 1.00 95.19 271 THR A C 1
ATOM 2104 O O . THR A 1 271 ? 22.240 -1.189 11.076 1.00 95.19 271 THR A O 1
ATOM 2107 N N . ASN A 1 272 ? 21.925 -2.631 12.761 1.00 94.12 272 ASN A N 1
ATOM 2108 C CA . ASN A 1 272 ? 23.267 -3.214 12.681 1.00 94.12 272 ASN A CA 1
ATOM 2109 C C . ASN A 1 272 ? 23.428 -4.175 11.487 1.00 94.12 272 ASN A C 1
ATOM 2111 O O . ASN A 1 272 ? 24.534 -4.635 11.217 1.00 94.12 272 ASN A O 1
ATOM 2115 N N . HIS A 1 273 ? 22.337 -4.482 10.771 1.00 93.62 273 HIS A N 1
ATOM 2116 C CA . HIS A 1 273 ? 22.298 -5.421 9.647 1.00 93.62 273 HIS A CA 1
ATOM 2117 C C . HIS A 1 273 ? 22.737 -6.860 9.995 1.00 93.62 273 HIS A C 1
ATOM 2119 O O . HIS A 1 273 ? 22.985 -7.667 9.091 1.00 93.62 273 HIS A O 1
ATOM 2125 N N . SER A 1 274 ? 22.785 -7.219 11.282 1.00 92.69 274 SER A N 1
ATOM 2126 C CA . SER A 1 274 ? 23.207 -8.531 11.789 1.00 92.69 274 SER A CA 1
ATOM 2127 C C . SER A 1 274 ? 22.132 -9.593 11.553 1.00 92.69 274 SER A C 1
ATOM 2129 O O . SER A 1 274 ? 21.528 -10.132 12.473 1.00 92.69 274 SER A O 1
ATOM 2131 N N . ARG A 1 275 ? 21.894 -9.926 10.282 1.00 87.75 275 ARG A N 1
ATOM 2132 C CA . ARG A 1 275 ? 20.765 -10.747 9.822 1.00 87.75 275 ARG A CA 1
ATOM 2133 C C . ARG A 1 275 ? 20.648 -12.129 10.442 1.00 87.75 275 ARG A C 1
ATOM 2135 O O . ARG A 1 275 ? 19.598 -12.729 10.296 1.00 87.75 275 ARG A O 1
ATOM 2142 N N . THR A 1 276 ? 21.686 -12.699 11.038 1.00 89.44 276 THR A N 1
ATOM 2143 C CA . THR A 1 276 ? 21.617 -14.047 11.623 1.00 89.44 276 THR A CA 1
ATOM 2144 C C . THR A 1 276 ? 20.996 -14.048 13.016 1.00 89.44 276 THR A C 1
ATOM 2146 O O . THR A 1 276 ? 20.526 -15.091 13.455 1.00 89.44 276 THR A O 1
ATOM 2149 N N . THR A 1 277 ? 20.903 -12.893 13.679 1.00 89.75 277 THR A N 1
ATOM 2150 C CA . THR A 1 277 ? 20.497 -12.781 15.091 1.00 89.75 277 THR A CA 1
ATOM 2151 C C . THR A 1 277 ? 19.071 -13.255 15.378 1.00 89.75 277 THR A C 1
ATOM 2153 O O . THR A 1 277 ? 18.764 -13.662 16.494 1.00 89.75 277 THR A O 1
ATOM 2156 N N . HIS A 1 278 ? 18.185 -13.252 14.379 1.00 81.31 278 HIS A N 1
ATOM 2157 C CA . HIS A 1 278 ? 16.806 -13.723 14.537 1.00 81.31 278 HIS A CA 1
ATOM 2158 C C . HIS A 1 278 ? 16.670 -15.259 14.581 1.00 81.31 278 HIS A C 1
ATOM 2160 O O . HIS A 1 278 ? 15.658 -15.752 15.077 1.00 81.31 278 HIS A O 1
ATOM 2166 N N . ILE A 1 279 ? 17.672 -16.008 14.099 1.00 85.88 279 ILE A N 1
ATOM 2167 C CA . ILE A 1 279 ? 17.696 -17.487 14.073 1.00 85.88 279 ILE A CA 1
ATOM 2168 C C . ILE A 1 279 ? 18.886 -18.097 14.821 1.00 85.88 279 ILE A C 1
ATOM 2170 O O . ILE A 1 279 ? 18.972 -19.317 14.938 1.00 85.88 279 ILE A O 1
ATOM 2174 N N . ASP A 1 280 ? 19.811 -17.270 15.299 1.00 91.00 280 ASP A N 1
ATOM 2175 C CA . ASP A 1 280 ? 20.991 -17.707 16.031 1.00 91.00 280 ASP A CA 1
ATOM 2176 C C . ASP A 1 280 ? 20.672 -17.823 17.535 1.00 91.00 280 ASP A C 1
ATOM 2178 O O . ASP A 1 280 ? 20.387 -16.807 18.174 1.00 91.00 280 ASP A O 1
ATOM 2182 N N . PRO A 1 281 ? 20.722 -19.033 18.127 1.00 91.94 281 PRO A N 1
ATOM 2183 C CA . PRO A 1 281 ? 20.475 -19.222 19.556 1.00 91.94 281 PRO A CA 1
ATOM 2184 C C . PRO A 1 281 ? 21.558 -18.597 20.451 1.00 91.94 281 PRO A C 1
ATOM 2186 O O . PRO A 1 281 ? 21.355 -18.516 21.661 1.00 91.94 281 PRO A O 1
ATOM 2189 N N . TYR A 1 282 ? 22.694 -18.182 19.885 1.00 95.06 282 TYR A N 1
ATOM 2190 C CA . TYR A 1 282 ? 23.799 -17.533 20.595 1.00 95.06 282 TYR A CA 1
ATOM 2191 C C . TYR A 1 282 ? 23.833 -16.014 20.397 1.00 95.06 282 TYR A C 1
ATOM 2193 O O . TYR A 1 282 ? 24.728 -15.353 20.928 1.00 95.06 282 TYR A O 1
ATOM 2201 N N . ALA A 1 283 ? 22.884 -15.455 19.642 1.00 94.50 283 ALA A N 1
ATOM 2202 C CA . ALA A 1 283 ? 22.813 -14.021 19.420 1.00 94.50 283 ALA A CA 1
ATOM 2203 C C . ALA A 1 283 ? 22.576 -13.272 20.733 1.00 94.50 283 ALA A C 1
ATOM 2205 O O . ALA A 1 283 ? 21.758 -13.678 21.561 1.00 94.50 283 ALA A O 1
ATOM 2206 N N . SER A 1 284 ? 23.266 -12.144 20.902 1.00 95.56 284 SER A N 1
ATOM 2207 C CA . SER A 1 284 ? 22.973 -11.241 22.008 1.00 95.56 284 SER A CA 1
ATOM 2208 C C . SER A 1 284 ? 21.607 -10.577 21.796 1.00 95.56 284 SER A C 1
ATOM 2210 O O . SER A 1 284 ? 21.226 -10.256 20.665 1.00 95.56 284 SER A O 1
ATOM 2212 N N . ASP A 1 285 ? 20.878 -10.322 22.886 1.00 93.06 285 ASP A N 1
ATOM 2213 C CA . ASP A 1 285 ? 19.611 -9.583 22.817 1.00 93.06 285 ASP A CA 1
ATOM 2214 C C . ASP A 1 285 ? 19.809 -8.182 22.223 1.00 93.06 285 ASP A C 1
ATOM 2216 O O . ASP A 1 285 ? 18.945 -7.691 21.498 1.00 93.06 285 ASP A O 1
ATOM 2220 N N . LEU A 1 286 ? 20.969 -7.564 22.474 1.00 93.25 286 LEU A N 1
ATOM 2221 C CA . LEU A 1 286 ? 21.336 -6.263 21.922 1.00 93.25 286 LEU A CA 1
ATOM 2222 C C . LEU A 1 286 ? 21.450 -6.312 20.394 1.00 93.25 286 LEU A C 1
ATOM 2224 O O . LEU A 1 286 ? 20.831 -5.499 19.713 1.00 93.25 286 LEU A O 1
ATOM 2228 N N . ASP A 1 287 ? 22.188 -7.279 19.844 1.00 93.69 287 ASP A N 1
ATOM 2229 C CA . ASP A 1 287 ? 22.356 -7.399 18.393 1.00 93.69 287 ASP A CA 1
ATOM 2230 C C . ASP A 1 287 ? 21.056 -7.794 17.702 1.00 93.69 287 ASP A C 1
ATOM 2232 O O . ASP A 1 287 ? 20.779 -7.344 16.588 1.00 93.69 287 ASP A O 1
ATOM 2236 N N . LYS A 1 288 ? 20.248 -8.629 18.362 1.00 92.06 288 LYS A N 1
ATOM 2237 C CA . LYS A 1 288 ? 18.921 -8.990 17.877 1.00 92.06 288 LYS A CA 1
ATOM 2238 C C . LYS A 1 288 ? 18.017 -7.769 17.824 1.00 92.06 288 LYS A C 1
ATOM 2240 O O . LYS A 1 288 ? 17.445 -7.511 16.770 1.00 92.06 288 LYS A O 1
ATOM 2245 N N . LYS A 1 289 ? 17.937 -6.997 18.911 1.00 90.88 289 LYS A N 1
ATOM 2246 C CA . LYS A 1 289 ? 17.155 -5.759 18.975 1.00 90.88 289 LYS A CA 1
ATOM 2247 C C . LYS A 1 289 ? 17.630 -4.743 17.932 1.00 90.88 289 LYS A C 1
ATOM 2249 O O . LYS A 1 289 ? 16.811 -4.217 17.187 1.00 90.88 289 LYS A O 1
ATOM 2254 N N . GLY A 1 290 ? 18.941 -4.530 17.826 1.00 91.75 290 GLY A N 1
ATOM 2255 C CA . GLY A 1 290 ? 19.538 -3.645 16.826 1.00 91.75 290 GLY A CA 1
ATOM 2256 C C . GLY A 1 290 ? 19.264 -4.087 15.387 1.00 91.75 290 GLY A C 1
ATOM 2257 O O . GLY A 1 290 ? 19.265 -3.255 14.489 1.00 91.75 290 GLY A O 1
ATOM 2258 N N . PHE A 1 291 ? 18.992 -5.373 15.148 1.00 92.06 291 PHE A N 1
ATOM 2259 C CA . PHE A 1 291 ? 18.558 -5.847 13.840 1.00 92.06 291 PHE A CA 1
ATOM 2260 C C . PHE A 1 291 ? 17.062 -5.603 13.608 1.00 92.06 291 PHE A C 1
ATOM 2262 O O . PHE A 1 291 ? 16.724 -4.998 12.598 1.00 92.06 291 PHE A O 1
ATOM 2269 N N . VAL A 1 292 ? 16.185 -6.045 14.521 1.00 87.50 292 VAL A N 1
ATOM 2270 C CA . VAL A 1 292 ? 14.722 -6.082 14.297 1.00 87.50 292 VAL A CA 1
ATOM 2271 C C . VAL A 1 292 ? 13.963 -4.790 14.609 1.00 87.50 292 VAL A C 1
ATOM 2273 O O . VAL A 1 292 ? 12.804 -4.684 14.231 1.00 87.50 292 VAL A O 1
ATOM 2276 N N . ASP A 1 293 ? 14.577 -3.843 15.321 1.00 90.31 293 ASP A N 1
ATOM 2277 C CA . ASP A 1 293 ? 13.962 -2.544 15.644 1.00 90.31 293 ASP A CA 1
ATOM 2278 C C . ASP A 1 293 ? 14.689 -1.369 14.973 1.00 90.31 293 ASP A C 1
ATOM 2280 O O . ASP A 1 293 ? 14.300 -0.211 15.133 1.00 90.31 293 ASP A O 1
ATOM 2284 N N . GLY A 1 294 ? 15.806 -1.647 14.300 1.00 92.62 294 GLY A N 1
ATOM 2285 C CA . GLY A 1 294 ? 16.657 -0.622 13.720 1.00 92.62 294 GLY A CA 1
ATOM 2286 C C . GLY A 1 294 ? 16.129 -0.151 12.371 1.00 92.62 294 GLY A C 1
ATOM 2287 O O . GLY A 1 294 ? 15.847 -0.959 11.488 1.00 92.62 294 GLY A O 1
ATOM 2288 N N . TRP A 1 295 ? 16.092 1.161 12.171 1.00 95.62 295 TRP A N 1
ATOM 2289 C CA . TRP A 1 295 ? 15.750 1.760 10.887 1.00 95.62 295 TRP A CA 1
ATOM 2290 C C . TRP A 1 295 ? 16.814 1.426 9.848 1.00 95.62 295 TRP A C 1
ATOM 2292 O O . TRP A 1 295 ? 18.008 1.374 10.152 1.00 95.62 295 TRP A O 1
ATOM 2302 N N . PHE A 1 296 ? 16.398 1.214 8.599 1.00 93.56 296 PHE A N 1
ATOM 2303 C CA . PHE A 1 296 ? 17.346 0.894 7.531 1.00 93.56 296 PHE A CA 1
ATOM 2304 C C . PHE A 1 296 ? 18.253 2.095 7.224 1.00 93.56 296 PHE A C 1
ATOM 2306 O O . PHE A 1 296 ? 19.476 1.976 7.168 1.00 93.56 296 PHE A O 1
ATOM 2313 N N . VAL A 1 297 ? 17.633 3.265 7.076 1.00 94.06 297 VAL A N 1
ATOM 2314 C CA . VAL A 1 297 ? 18.256 4.584 6.912 1.00 94.06 297 VAL A CA 1
ATOM 2315 C C . VAL A 1 297 ? 17.335 5.639 7.531 1.00 94.06 297 VAL A C 1
ATOM 2317 O O . VAL A 1 297 ? 16.173 5.362 7.812 1.00 94.06 297 VAL A O 1
ATOM 2320 N N . ASN A 1 298 ? 17.821 6.871 7.701 1.00 93.62 298 ASN A N 1
ATOM 2321 C CA . ASN A 1 298 ? 17.045 7.954 8.327 1.00 93.62 298 ASN A CA 1
ATOM 2322 C C . ASN A 1 298 ? 15.723 8.276 7.603 1.00 93.62 298 ASN A C 1
ATOM 2324 O O . ASN A 1 298 ? 14.783 8.742 8.236 1.00 93.62 298 ASN A O 1
ATOM 2328 N N . SER A 1 299 ? 15.656 8.064 6.285 1.00 93.81 299 SER A N 1
ATOM 2329 C CA . SER A 1 299 ? 14.460 8.311 5.466 1.00 93.81 299 SER A CA 1
ATOM 2330 C C . SER A 1 299 ? 13.509 7.113 5.382 1.00 93.81 299 SER A C 1
ATOM 2332 O O . SER A 1 299 ? 12.503 7.192 4.678 1.00 93.81 299 SER A O 1
ATOM 2334 N N . MET A 1 300 ? 13.806 6.012 6.084 1.00 96.56 300 MET A N 1
ATOM 2335 C CA . MET A 1 300 ? 12.991 4.795 6.097 1.00 96.56 300 MET A CA 1
ATOM 2336 C C . MET A 1 300 ? 12.561 4.426 7.528 1.00 96.56 300 MET A C 1
ATOM 2338 O O . MET A 1 300 ? 13.185 3.544 8.131 1.00 96.56 300 MET A O 1
ATOM 2342 N N . PRO A 1 301 ? 11.529 5.097 8.083 1.00 97.38 301 PRO A N 1
ATOM 2343 C CA . PRO A 1 301 ? 10.965 4.762 9.385 1.00 97.38 301 PRO A CA 1
ATOM 2344 C C . PRO A 1 301 ? 10.544 3.298 9.488 1.00 97.38 301 PRO A C 1
ATOM 2346 O O . PRO A 1 301 ? 9.801 2.795 8.643 1.00 97.38 301 PRO A O 1
ATOM 2349 N N . ASP A 1 302 ? 11.022 2.621 10.529 1.00 97.12 302 ASP A N 1
ATOM 2350 C CA . ASP A 1 302 ? 10.792 1.194 10.745 1.00 97.12 302 ASP A CA 1
ATOM 2351 C C . ASP A 1 302 ? 9.458 0.943 11.456 1.00 97.12 302 ASP A C 1
ATOM 2353 O O . ASP A 1 302 ? 9.160 1.557 12.483 1.00 97.12 302 ASP A O 1
ATOM 2357 N N . LEU A 1 303 ? 8.643 0.052 10.895 1.00 96.50 303 LEU A N 1
ATOM 2358 C CA . LEU A 1 303 ? 7.291 -0.242 11.358 1.00 96.50 303 LEU A CA 1
ATOM 2359 C C . LEU A 1 303 ? 7.323 -1.229 12.533 1.00 96.50 303 LEU A C 1
ATOM 2361 O O . LEU A 1 303 ? 7.867 -2.331 12.428 1.00 96.50 303 LEU A O 1
ATOM 2365 N N . ASN A 1 304 ? 6.654 -0.896 13.639 1.00 95.88 304 ASN A N 1
ATOM 2366 C CA . ASN A 1 304 ? 6.537 -1.803 14.779 1.00 95.88 304 ASN A CA 1
ATOM 2367 C C . ASN A 1 304 ? 5.467 -2.874 14.529 1.00 95.88 304 ASN A C 1
ATOM 2369 O O . ASN A 1 304 ? 4.349 -2.821 15.037 1.00 95.88 304 ASN A O 1
ATOM 2373 N N . GLN A 1 305 ? 5.827 -3.902 13.771 1.00 92.25 305 GLN A N 1
ATOM 2374 C CA . GLN A 1 305 ? 4.909 -4.976 13.383 1.00 92.25 305 GLN A CA 1
ATOM 2375 C C . GLN A 1 305 ? 4.363 -5.804 14.558 1.00 92.25 305 GLN A C 1
ATOM 2377 O O . GLN A 1 305 ? 3.443 -6.589 14.353 1.00 92.25 305 GLN A O 1
ATOM 2382 N N . ARG A 1 306 ? 4.888 -5.632 15.783 1.00 92.62 306 ARG A N 1
ATOM 2383 C CA . ARG A 1 306 ? 4.329 -6.218 17.017 1.00 92.62 306 ARG A CA 1
ATOM 2384 C C . ARG A 1 306 ? 3.025 -5.555 17.445 1.00 92.62 306 ARG A C 1
ATOM 2386 O O . ARG A 1 306 ? 2.259 -6.194 18.167 1.00 92.62 306 ARG A O 1
ATOM 2393 N N . ASN A 1 307 ? 2.777 -4.319 17.014 1.00 94.69 307 ASN A N 1
ATOM 2394 C CA . ASN A 1 307 ? 1.489 -3.671 17.190 1.00 94.69 307 ASN A CA 1
ATOM 2395 C C . ASN A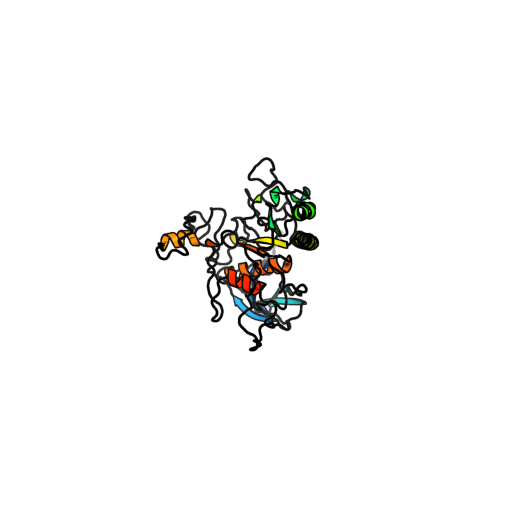 1 307 ? 0.444 -4.411 16.320 1.00 94.69 307 ASN A C 1
ATOM 2397 O O . ASN A 1 307 ? 0.611 -4.492 15.099 1.00 94.69 307 ASN A O 1
ATOM 2401 N N . PRO A 1 308 ? -0.620 -4.983 16.916 1.00 94.88 308 PRO A N 1
ATOM 2402 C CA . PRO A 1 308 ? -1.598 -5.787 16.185 1.00 94.88 308 PRO A CA 1
ATOM 2403 C C . PRO A 1 308 ? -2.386 -4.987 15.140 1.00 94.88 308 PRO A C 1
ATOM 2405 O O . PRO A 1 308 ? -2.728 -5.552 14.103 1.00 94.88 308 PRO A O 1
ATOM 2408 N N . LEU A 1 309 ? -2.631 -3.692 15.370 1.00 97.06 309 LEU A N 1
ATOM 2409 C CA . LEU A 1 309 ? -3.323 -2.817 14.418 1.00 97.06 309 LEU A CA 1
ATOM 2410 C C . LEU A 1 309 ? -2.486 -2.639 13.145 1.00 97.06 309 LEU A C 1
ATOM 2412 O O . LEU A 1 309 ? -2.982 -2.814 12.033 1.00 97.06 309 LEU A O 1
ATOM 2416 N N . LEU A 1 310 ? -1.183 -2.392 13.303 1.00 96.94 310 LEU A N 1
ATOM 2417 C CA . LEU A 1 310 ? -0.243 -2.293 12.185 1.00 96.94 310 LEU A CA 1
ATOM 2418 C C . LEU A 1 310 ? -0.041 -3.644 11.478 1.00 96.94 310 LEU A C 1
ATOM 2420 O O . LEU A 1 310 ? 0.021 -3.708 10.250 1.00 96.94 310 LEU A O 1
ATOM 2424 N N . ALA A 1 311 ? 0.032 -4.746 12.228 1.00 93.00 311 ALA A N 1
ATOM 2425 C CA . ALA A 1 311 ? 0.112 -6.079 11.638 1.00 93.00 311 ALA A CA 1
ATOM 2426 C C . ALA A 1 311 ? -1.105 -6.372 10.744 1.00 93.00 311 ALA A C 1
ATOM 2428 O O . ALA A 1 311 ? -0.936 -6.783 9.593 1.00 93.00 311 ALA A O 1
ATOM 2429 N N . ASN A 1 312 ? -2.318 -6.113 11.247 1.00 94.88 312 ASN A N 1
ATOM 2430 C CA . ASN A 1 312 ? -3.558 -6.266 10.486 1.00 94.88 312 ASN A CA 1
ATOM 2431 C C . ASN A 1 312 ? -3.565 -5.371 9.246 1.00 94.88 312 ASN A C 1
ATOM 2433 O O . ASN A 1 312 ? -3.917 -5.842 8.164 1.00 94.88 312 ASN A O 1
ATOM 2437 N N . TYR A 1 313 ? -3.128 -4.117 9.384 1.00 98.12 313 TYR A N 1
ATOM 2438 C CA . TYR A 1 313 ? -3.024 -3.173 8.276 1.00 98.12 313 TYR A CA 1
ATOM 2439 C C . TYR A 1 313 ? -2.208 -3.744 7.109 1.00 98.12 313 TYR A C 1
ATOM 2441 O O . TYR A 1 313 ? -2.700 -3.820 5.983 1.00 98.12 313 TYR A O 1
ATOM 2449 N N . LEU A 1 314 ? -0.985 -4.211 7.381 1.00 96.50 314 LEU A N 1
ATOM 2450 C CA . LEU A 1 314 ? -0.073 -4.736 6.359 1.00 96.50 314 LEU A CA 1
ATOM 2451 C C . LEU A 1 314 ? -0.601 -6.023 5.708 1.00 96.50 314 LEU A C 1
ATOM 2453 O O . LEU A 1 314 ? -0.449 -6.228 4.500 1.00 96.50 314 LEU A O 1
ATOM 2457 N N . ILE A 1 315 ? -1.242 -6.890 6.498 1.00 92.75 315 ILE A N 1
ATOM 2458 C CA . ILE A 1 315 ? -1.864 -8.123 6.001 1.00 92.75 315 ILE A CA 1
ATOM 2459 C C . ILE A 1 315 ? -3.017 -7.787 5.057 1.00 92.75 315 ILE A C 1
ATOM 2461 O O . ILE A 1 315 ? -3.060 -8.296 3.938 1.00 92.75 315 ILE A O 1
ATOM 2465 N N . GLN A 1 316 ? -3.935 -6.922 5.486 1.00 97.12 316 GLN A N 1
ATOM 2466 C CA . GLN A 1 316 ? -5.095 -6.545 4.684 1.00 97.12 316 GLN A CA 1
ATOM 2467 C C . GLN A 1 316 ? -4.700 -5.759 3.440 1.00 97.12 316 GLN A C 1
ATOM 2469 O O . GLN A 1 316 ? -5.282 -6.005 2.393 1.00 97.12 316 GLN A O 1
ATOM 2474 N N . ASN A 1 317 ? -3.686 -4.893 3.515 1.00 98.06 317 ASN A N 1
ATOM 2475 C CA . ASN A 1 317 ? -3.149 -4.197 2.348 1.00 98.06 317 ASN A CA 1
ATOM 2476 C C . ASN A 1 317 ? -2.600 -5.184 1.306 1.00 98.06 317 ASN A C 1
ATOM 2478 O O . ASN A 1 317 ? -2.931 -5.089 0.126 1.00 98.06 317 ASN A O 1
ATOM 2482 N N . SER A 1 318 ? -1.835 -6.185 1.750 1.00 95.50 318 SER A N 1
ATOM 2483 C CA . SER A 1 318 ? -1.304 -7.223 0.858 1.00 95.50 318 SER A CA 1
ATOM 2484 C C . SER A 1 318 ? -2.430 -8.027 0.198 1.00 95.50 318 SER A C 1
ATOM 2486 O O . SER A 1 318 ? -2.402 -8.272 -1.006 1.00 95.50 318 SER A O 1
ATOM 2488 N N . LEU A 1 319 ? -3.445 -8.423 0.973 1.00 93.88 319 LEU A N 1
ATOM 2489 C CA . LEU A 1 319 ? -4.612 -9.140 0.450 1.00 93.88 319 LEU A CA 1
ATOM 2490 C C . LEU A 1 319 ? -5.440 -8.275 -0.501 1.00 93.88 319 LEU A C 1
ATOM 2492 O O . LEU A 1 319 ? -5.899 -8.774 -1.526 1.00 93.88 319 LEU A O 1
ATOM 2496 N N . TRP A 1 320 ? -5.587 -6.989 -0.185 1.00 97.75 320 TRP A N 1
ATOM 2497 C CA . TRP A 1 320 ? -6.291 -6.034 -1.023 1.00 97.75 320 TRP A CA 1
ATOM 2498 C C . TRP A 1 320 ? -5.628 -5.926 -2.389 1.00 97.75 320 TRP A C 1
ATOM 2500 O O . TRP A 1 320 ? -6.322 -6.074 -3.384 1.00 97.75 320 TRP A O 1
ATOM 2510 N N . TRP A 1 321 ? -4.303 -5.770 -2.466 1.00 98.12 321 TRP A N 1
ATOM 2511 C CA . TRP A 1 321 ? -3.609 -5.713 -3.756 1.00 98.12 321 TRP A CA 1
ATOM 2512 C C . TRP A 1 321 ? -3.703 -7.020 -4.550 1.00 98.12 321 TRP A C 1
ATOM 2514 O O . TRP A 1 321 ? -3.912 -6.977 -5.763 1.00 98.12 321 TRP A O 1
ATOM 2524 N N . ILE A 1 322 ? -3.594 -8.178 -3.885 1.00 95.44 322 ILE A N 1
ATOM 2525 C CA . ILE A 1 322 ? -3.746 -9.491 -4.535 1.00 95.44 322 ILE A CA 1
ATOM 2526 C C . ILE A 1 322 ? -5.126 -9.617 -5.186 1.00 95.44 322 ILE A C 1
ATOM 2528 O O . ILE A 1 322 ? -5.225 -10.020 -6.353 1.00 95.44 322 ILE A O 1
ATOM 2532 N N . GLU A 1 323 ? -6.178 -9.264 -4.449 1.00 95.50 323 GLU A N 1
ATOM 2533 C CA . GLU A 1 323 ? -7.555 -9.371 -4.925 1.00 95.50 323 GLU A CA 1
ATOM 2534 C C . GLU A 1 323 ? -7.880 -8.290 -5.963 1.00 95.50 323 GLU A C 1
ATOM 2536 O O . GLU A 1 323 ? -8.346 -8.610 -7.053 1.00 95.50 323 GLU A O 1
ATOM 2541 N N . TYR A 1 324 ? -7.563 -7.028 -5.663 1.00 97.56 324 TYR A N 1
ATOM 2542 C CA . TYR A 1 324 ? -7.851 -5.863 -6.499 1.00 97.56 324 TYR A CA 1
ATOM 2543 C C . TYR A 1 324 ? -7.186 -5.940 -7.874 1.00 97.56 324 TYR A C 1
ATOM 2545 O O . TYR A 1 324 ? -7.843 -5.700 -8.889 1.00 97.56 324 TYR A O 1
ATOM 2553 N N . ALA A 1 325 ? -5.887 -6.252 -7.909 1.00 96.81 325 ALA A N 1
ATOM 2554 C CA . ALA A 1 325 ? -5.113 -6.230 -9.144 1.00 96.81 325 ALA A CA 1
ATOM 2555 C C . ALA A 1 325 ? -5.102 -7.582 -9.870 1.00 96.81 325 ALA A C 1
ATOM 2557 O O . ALA A 1 325 ? -4.766 -7.619 -11.046 1.00 96.81 325 ALA A O 1
ATOM 2558 N N . GLY A 1 326 ? -5.471 -8.688 -9.212 1.00 95.81 326 GLY A N 1
ATOM 2559 C CA . GLY A 1 326 ? -5.410 -10.016 -9.832 1.00 95.81 326 GLY A CA 1
ATOM 2560 C C . GLY A 1 326 ? -3.997 -10.614 -9.864 1.00 95.81 326 GLY A C 1
ATOM 2561 O O . GLY A 1 326 ? -3.642 -11.308 -10.810 1.00 95.81 326 GLY A O 1
ATOM 2562 N N . LEU A 1 327 ? -3.176 -10.345 -8.842 1.00 96.12 327 LEU A N 1
ATOM 2563 C CA . LEU A 1 327 ? -1.767 -10.765 -8.801 1.00 96.12 327 LEU A CA 1
ATOM 2564 C C . LEU A 1 327 ? -1.585 -12.292 -8.808 1.00 96.12 327 LEU A C 1
ATOM 2566 O O . LEU A 1 327 ? -2.377 -13.025 -8.205 1.00 96.12 327 LEU A O 1
ATOM 2570 N N . SER A 1 328 ? -0.480 -12.751 -9.407 1.00 94.44 328 SER A N 1
ATOM 2571 C CA . SER A 1 328 ? -0.022 -14.151 -9.359 1.00 94.44 328 SER A CA 1
ATOM 2572 C C . SER A 1 328 ? 0.864 -14.444 -8.141 1.00 94.44 328 SER A C 1
ATOM 2574 O O . SER A 1 328 ? 1.138 -15.601 -7.826 1.00 94.44 328 SER A O 1
ATOM 2576 N N . GLY A 1 329 ? 1.314 -13.413 -7.424 1.00 91.69 329 GLY A N 1
ATOM 2577 C CA . GLY A 1 329 ? 2.088 -13.561 -6.198 1.00 91.69 329 GLY A CA 1
ATOM 2578 C C . GLY A 1 329 ? 2.612 -12.238 -5.661 1.00 91.69 329 GLY A C 1
ATOM 2579 O O . GLY A 1 329 ? 2.389 -11.173 -6.239 1.00 91.69 329 GLY A O 1
ATOM 2580 N N . ILE A 1 330 ? 3.343 -12.323 -4.554 1.00 92.62 330 ILE A N 1
ATOM 2581 C CA . ILE A 1 330 ? 4.079 -11.202 -3.976 1.00 92.62 330 ILE A CA 1
ATOM 2582 C C . ILE A 1 330 ? 5.531 -11.593 -3.709 1.00 92.62 330 ILE A C 1
ATOM 2584 O O . ILE A 1 330 ? 5.844 -12.735 -3.364 1.00 92.62 330 ILE A O 1
ATOM 2588 N N . ARG A 1 331 ? 6.428 -10.620 -3.812 1.00 91.31 331 ARG A N 1
ATOM 2589 C CA . ARG A 1 331 ? 7.805 -10.722 -3.334 1.00 91.31 331 ARG A CA 1
ATOM 2590 C C . ARG A 1 331 ? 7.933 -9.845 -2.099 1.00 91.31 331 ARG A C 1
ATOM 2592 O O . ARG A 1 331 ? 7.687 -8.648 -2.175 1.00 91.31 331 ARG A O 1
ATOM 2599 N N . ALA A 1 332 ? 8.347 -10.415 -0.968 1.00 86.25 332 ALA A N 1
ATOM 2600 C CA . ALA A 1 332 ? 8.484 -9.658 0.278 1.00 86.25 332 ALA A CA 1
ATOM 2601 C C . ALA A 1 332 ? 9.909 -9.106 0.442 1.00 86.25 332 ALA A C 1
ATOM 2603 O O . ALA A 1 332 ? 10.855 -9.838 0.764 1.00 86.25 332 ALA A O 1
ATOM 2604 N N . ALA A 1 333 ? 10.077 -7.798 0.254 1.00 63.50 333 ALA A N 1
ATOM 2605 C CA . ALA A 1 333 ? 11.345 -7.123 0.484 1.00 63.50 333 ALA A CA 1
ATOM 2606 C C . ALA A 1 333 ? 11.744 -7.178 1.966 1.00 63.50 333 ALA A C 1
ATOM 2608 O O . ALA A 1 333 ? 10.917 -7.043 2.865 1.00 63.50 333 ALA A O 1
ATOM 2609 N N . LYS A 1 334 ? 13.050 -7.346 2.225 1.00 64.75 334 LYS A N 1
ATOM 2610 C CA . LYS A 1 334 ? 13.654 -7.258 3.571 1.00 64.75 334 LYS A CA 1
ATOM 2611 C C . LYS A 1 334 ? 13.001 -8.156 4.635 1.00 64.75 334 LYS A C 1
ATOM 2613 O O . LYS A 1 334 ? 13.113 -7.879 5.823 1.00 64.75 334 LYS A O 1
ATOM 2618 N N . ARG A 1 335 ? 12.422 -9.286 4.219 1.00 60.22 335 ARG A N 1
ATOM 2619 C CA . ARG A 1 335 ? 11.687 -10.244 5.061 1.00 60.22 335 ARG A CA 1
ATOM 2620 C C . ARG A 1 335 ? 12.314 -10.565 6.427 1.00 60.22 335 ARG A C 1
ATOM 2622 O O . ARG A 1 335 ? 11.579 -10.776 7.380 1.00 60.22 335 ARG A O 1
ATOM 2629 N N . ASN A 1 336 ? 13.641 -10.628 6.531 1.00 58.12 336 ASN A N 1
ATOM 2630 C CA . ASN A 1 336 ? 14.319 -10.982 7.785 1.00 58.12 336 ASN A CA 1
ATOM 2631 C C . ASN A 1 336 ? 14.191 -9.911 8.879 1.00 58.12 336 ASN A C 1
ATOM 2633 O O . ASN A 1 336 ? 14.366 -10.245 10.044 1.00 58.12 336 ASN A O 1
ATOM 2637 N N . LEU A 1 337 ? 13.918 -8.656 8.515 1.00 52.59 337 LEU A N 1
ATOM 2638 C CA . LEU A 1 337 ? 13.694 -7.575 9.477 1.00 52.59 337 LEU A CA 1
ATOM 2639 C C . LEU A 1 337 ? 12.261 -7.606 10.052 1.00 52.59 337 LEU A C 1
ATOM 2641 O O . LEU A 1 337 ? 12.010 -7.048 11.110 1.00 52.59 337 LEU A O 1
ATOM 2645 N N . CYS A 1 338 ? 11.332 -8.320 9.405 1.00 57.59 338 CYS A N 1
ATOM 2646 C CA . CYS A 1 338 ? 9.932 -8.361 9.816 1.00 57.59 338 CYS A CA 1
ATOM 2647 C C . CYS A 1 338 ? 9.699 -9.241 11.061 1.00 57.59 338 CYS A C 1
ATOM 2649 O O . CYS A 1 338 ? 10.089 -10.411 11.095 1.00 57.59 338 CYS A O 1
ATOM 2651 N N . VAL A 1 339 ? 8.968 -8.709 12.044 1.00 57.22 339 VAL A N 1
ATOM 2652 C CA . VAL A 1 339 ? 8.555 -9.374 13.286 1.00 57.22 339 VAL A CA 1
ATOM 2653 C C . VAL A 1 339 ? 7.047 -9.216 13.504 1.00 57.22 339 VAL A C 1
ATOM 2655 O O . VAL A 1 339 ? 6.587 -8.295 14.170 1.00 57.22 339 VAL A O 1
ATOM 2658 N N . PHE A 1 340 ? 6.265 -10.167 12.996 1.00 52.69 340 PHE A N 1
ATOM 2659 C CA . PHE A 1 340 ? 4.824 -10.225 13.253 1.00 52.69 340 PHE A CA 1
ATOM 2660 C C . PHE A 1 340 ? 4.509 -11.025 14.531 1.00 52.69 340 PHE A C 1
ATOM 2662 O O . PHE A 1 340 ? 5.091 -12.099 14.731 1.00 52.69 340 PHE A O 1
ATOM 2669 N N . PRO A 1 341 ? 3.568 -10.573 15.379 1.00 42.34 341 PRO A N 1
ATOM 2670 C CA . PRO A 1 341 ? 3.159 -11.287 16.573 1.00 42.34 341 PRO A CA 1
ATOM 2671 C C . PRO A 1 341 ? 2.404 -12.562 16.188 1.00 42.34 341 PRO A C 1
ATOM 2673 O O . PRO A 1 341 ? 1.562 -12.587 15.292 1.00 42.34 341 PRO A O 1
ATOM 2676 N N . LEU A 1 342 ? 2.704 -13.644 16.902 1.00 43.06 342 LEU A N 1
ATOM 2677 C CA . LEU A 1 342 ? 2.047 -14.939 16.764 1.00 43.06 342 LEU A CA 1
ATOM 2678 C C . LEU A 1 342 ? 0.798 -14.975 17.651 1.00 43.06 342 LEU A C 1
ATOM 2680 O O . LEU A 1 342 ? 0.880 -15.484 18.764 1.00 43.06 342 LEU A O 1
ATOM 2684 N N . ARG A 1 343 ? -0.351 -14.436 17.214 1.00 33.19 343 ARG A N 1
ATOM 2685 C CA . ARG A 1 343 ? -1.654 -14.764 17.836 1.00 33.19 343 ARG A CA 1
ATOM 2686 C C . ARG A 1 343 ? -2.839 -14.650 16.873 1.00 33.19 343 ARG A C 1
ATOM 2688 O O . ARG A 1 343 ? -3.192 -13.555 16.458 1.00 33.19 343 ARG A O 1
ATOM 2695 N N . ARG A 1 344 ? -3.559 -15.765 16.687 1.00 36.66 344 ARG A N 1
ATOM 2696 C CA . ARG A 1 344 ? -5.035 -15.805 16.726 1.00 36.66 344 ARG A CA 1
ATOM 2697 C C . ARG A 1 344 ? -5.522 -17.187 17.190 1.00 36.66 344 ARG A C 1
ATOM 2699 O O . ARG A 1 344 ? -5.067 -18.212 16.701 1.00 36.66 344 ARG A O 1
ATOM 2706 N N . GLN A 1 345 ? -6.424 -17.182 18.175 1.00 33.91 345 GLN A N 1
ATOM 2707 C CA . GLN A 1 345 ? -7.305 -18.288 18.594 1.00 33.91 345 GLN A CA 1
ATOM 2708 C C . GLN A 1 345 ? -6.735 -19.722 18.517 1.00 33.91 345 GLN A C 1
ATOM 2710 O O . GLN A 1 345 ? -7.290 -20.595 17.855 1.00 33.91 345 GLN A O 1
ATOM 2715 N N . GLY A 1 346 ? -5.636 -19.994 19.224 1.00 34.62 346 GLY A N 1
ATOM 2716 C CA . GLY A 1 346 ? -5.161 -21.370 19.422 1.00 34.62 346 GLY A CA 1
ATOM 2717 C C . GLY A 1 346 ? -4.577 -22.061 18.185 1.00 34.62 346 GLY A C 1
ATOM 2718 O O . GLY A 1 346 ? -4.349 -23.269 18.248 1.00 34.62 346 GLY A O 1
ATOM 2719 N N . GLN A 1 347 ? -4.302 -21.335 17.092 1.00 31.58 347 GLN A N 1
ATOM 2720 C CA . GLN A 1 347 ? -3.443 -21.819 16.010 1.00 31.58 347 GLN A CA 1
ATOM 2721 C C . GLN A 1 347 ? -2.350 -20.799 15.654 1.00 31.58 347 GLN A C 1
ATOM 2723 O O . GLN A 1 347 ? -2.620 -19.663 15.268 1.00 31.58 347 GLN A O 1
ATOM 2728 N N . ASP A 1 348 ? -1.100 -21.238 15.806 1.00 38.22 348 ASP A N 1
ATOM 2729 C CA . ASP A 1 348 ? 0.123 -20.439 15.693 1.00 38.22 348 ASP A CA 1
ATOM 2730 C C . ASP A 1 348 ? 0.543 -20.208 14.236 1.00 38.22 348 ASP A C 1
ATOM 2732 O O . ASP A 1 348 ? 1.047 -21.139 13.610 1.00 38.22 348 ASP A O 1
ATOM 2736 N N . TYR A 1 349 ? 0.429 -18.981 13.708 1.00 45.47 349 TYR A N 1
ATOM 2737 C CA . TYR A 1 349 ? 1.038 -18.602 12.420 1.00 45.47 349 TYR A CA 1
ATOM 2738 C C . TYR A 1 349 ? 1.491 -17.130 12.414 1.00 45.47 349 TYR A C 1
ATOM 2740 O O . TYR A 1 349 ? 0.782 -16.266 12.927 1.00 45.47 349 TYR A O 1
ATOM 2748 N N . GLY A 1 350 ? 2.667 -16.836 11.842 1.00 46.50 350 GLY A N 1
ATOM 2749 C CA . GLY A 1 350 ? 3.185 -15.460 11.695 1.00 46.50 350 GLY A CA 1
ATOM 2750 C C . GLY A 1 350 ? 2.490 -14.683 10.566 1.00 46.50 350 GLY A C 1
ATOM 2751 O O . GLY A 1 350 ? 1.907 -15.300 9.680 1.00 46.50 350 GLY A O 1
ATOM 2752 N N . GLY A 1 351 ? 2.577 -13.347 10.538 1.00 47.25 351 GLY A N 1
ATOM 2753 C CA . GLY A 1 351 ? 1.838 -12.486 9.588 1.00 47.25 351 GLY A CA 1
ATOM 2754 C C . GLY A 1 351 ? 1.973 -12.865 8.103 1.00 47.25 351 GLY A C 1
ATOM 2755 O O . GLY A 1 351 ? 0.981 -12.947 7.388 1.00 47.25 351 GLY A O 1
ATOM 2756 N N . LEU A 1 352 ? 3.167 -13.252 7.637 1.00 54.22 352 LEU A N 1
ATOM 2757 C CA . LEU A 1 352 ? 3.355 -13.771 6.267 1.00 54.22 352 LEU A CA 1
ATOM 2758 C C . LEU A 1 352 ? 2.619 -15.098 6.011 1.00 54.22 352 LEU A C 1
ATOM 2760 O O . LEU A 1 352 ? 2.136 -15.347 4.910 1.00 54.22 352 LEU A O 1
ATOM 2764 N N . GLN A 1 353 ? 2.513 -15.961 7.023 1.00 52.31 353 GLN A N 1
ATOM 2765 C CA . GLN A 1 353 ? 1.713 -17.184 6.936 1.00 52.31 353 GLN A CA 1
ATOM 2766 C C . GLN A 1 353 ? 0.210 -16.884 6.995 1.00 52.31 353 GLN A C 1
ATOM 2768 O O . GLN A 1 353 ? -0.566 -17.658 6.439 1.00 52.31 353 GLN A O 1
ATOM 2773 N N . GLN A 1 354 ? -0.201 -15.778 7.624 1.00 53.56 354 GLN A N 1
ATOM 2774 C CA . GLN A 1 354 ? -1.585 -15.302 7.588 1.00 53.56 354 GLN A CA 1
ATOM 2775 C C . GLN A 1 354 ? -1.951 -14.787 6.194 1.00 53.56 354 GLN A C 1
ATOM 2777 O O . GLN A 1 354 ? -2.957 -15.241 5.659 1.00 53.56 354 GLN A O 1
ATOM 2782 N N . ILE A 1 355 ? -1.099 -13.970 5.555 1.00 57.31 355 ILE A N 1
ATOM 2783 C CA . ILE A 1 355 ? -1.283 -13.565 4.145 1.00 57.31 355 ILE A CA 1
ATOM 2784 C C . ILE A 1 355 ? -1.348 -14.811 3.257 1.00 57.31 355 ILE A C 1
ATOM 2786 O O . ILE A 1 355 ? -2.262 -14.959 2.452 1.00 57.31 355 ILE A O 1
ATOM 2790 N N . ARG A 1 356 ? -0.431 -15.766 3.463 1.00 56.12 356 ARG A N 1
ATOM 2791 C CA . ARG A 1 356 ? -0.413 -17.024 2.713 1.00 56.12 356 ARG A CA 1
ATOM 2792 C C . ARG A 1 356 ? -1.703 -17.816 2.854 1.00 56.12 356 ARG A C 1
ATOM 2794 O O . ARG A 1 356 ? -2.270 -18.224 1.853 1.00 56.12 356 ARG A O 1
ATOM 2801 N N . ARG A 1 357 ? -2.179 -18.040 4.076 1.00 54.94 357 ARG A N 1
ATOM 2802 C CA . ARG A 1 357 ? -3.411 -18.805 4.304 1.00 54.94 357 ARG A CA 1
ATOM 2803 C C . ARG A 1 357 ? -4.645 -18.083 3.793 1.00 54.94 357 ARG A C 1
ATOM 2805 O O . ARG A 1 357 ? -5.515 -18.740 3.240 1.00 54.94 357 ARG A O 1
ATOM 2812 N N . ALA A 1 358 ? -4.711 -16.769 3.975 1.00 53.25 358 ALA A N 1
ATOM 2813 C CA . ALA A 1 358 ? -5.819 -15.963 3.488 1.00 53.25 358 ALA A CA 1
ATOM 2814 C C . ALA A 1 358 ? -5.896 -15.974 1.953 1.00 53.25 358 ALA A C 1
ATOM 2816 O O . ALA A 1 358 ? -6.994 -16.042 1.415 1.00 53.25 358 ALA A O 1
ATOM 2817 N N . ALA A 1 359 ? -4.749 -15.992 1.265 1.00 50.22 359 ALA A N 1
ATOM 2818 C CA . ALA A 1 359 ? -4.681 -16.104 -0.191 1.00 50.22 359 ALA A CA 1
ATOM 2819 C C . ALA A 1 359 ? -4.868 -17.546 -0.720 1.00 50.22 359 ALA A C 1
ATOM 2821 O O . ALA A 1 359 ? -5.333 -17.722 -1.839 1.00 50.22 359 ALA A O 1
ATOM 2822 N N . GLU A 1 360 ? -4.520 -18.580 0.059 1.00 43.53 360 GLU A N 1
ATOM 2823 C CA . GLU A 1 360 ? -4.594 -20.000 -0.352 1.00 43.53 360 GLU A CA 1
ATOM 2824 C C . GLU A 1 360 ? -5.906 -20.710 0.042 1.00 43.53 360 GLU A C 1
ATOM 2826 O O . GLU A 1 360 ? -6.131 -21.855 -0.355 1.00 43.53 360 GLU A O 1
ATOM 2831 N N . ALA A 1 361 ? -6.766 -20.096 0.855 1.00 39.06 361 ALA A N 1
ATOM 2832 C CA . ALA A 1 361 ? -7.983 -20.736 1.346 1.00 39.06 361 ALA A CA 1
ATOM 2833 C C . ALA A 1 361 ? -9.150 -20.609 0.345 1.00 39.06 361 ALA A C 1
ATOM 2835 O O . ALA A 1 361 ? -10.144 -19.934 0.589 1.00 39.06 361 ALA A O 1
ATOM 2836 N N . GLY A 1 362 ? -9.026 -21.321 -0.776 1.00 33.59 362 GLY A N 1
ATOM 2837 C CA . GLY A 1 362 ? -10.138 -21.728 -1.635 1.00 33.59 362 GLY A CA 1
ATOM 2838 C C . GLY A 1 362 ? -10.578 -23.158 -1.298 1.00 33.59 362 GLY A C 1
ATOM 2839 O O . GLY A 1 362 ? -9.773 -24.083 -1.347 1.00 33.59 362 GLY A O 1
ATOM 2840 N N . ASP A 1 363 ? -11.848 -23.317 -0.920 1.00 31.28 363 ASP A N 1
ATOM 2841 C CA . ASP A 1 363 ? -12.587 -24.565 -0.674 1.00 31.28 363 ASP A CA 1
ATOM 2842 C C . ASP A 1 363 ? -11.880 -25.697 0.100 1.00 31.28 363 ASP A C 1
ATOM 2844 O O . ASP A 1 363 ? -11.239 -26.609 -0.432 1.00 31.28 363 ASP A O 1
ATOM 2848 N N . GLY A 1 364 ? -12.182 -25.748 1.400 1.00 29.61 364 GLY A N 1
ATOM 2849 C CA . GLY A 1 364 ? -12.122 -26.967 2.200 1.00 29.61 364 GLY A CA 1
ATOM 2850 C C . GLY A 1 364 ? -13.161 -27.996 1.742 1.00 29.61 364 GLY A C 1
ATOM 2851 O O . GLY A 1 364 ? -14.118 -28.268 2.458 1.00 29.61 364 GLY A O 1
ATOM 2852 N N . ALA A 1 365 ? -12.979 -28.592 0.563 1.00 26.56 365 ALA A N 1
ATOM 2853 C CA . ALA A 1 365 ? -13.861 -29.645 0.060 1.00 26.56 365 ALA A CA 1
ATOM 2854 C C . ALA A 1 365 ? -13.176 -30.655 -0.878 1.00 26.56 365 ALA A C 1
ATOM 2856 O O . ALA A 1 365 ? -13.837 -31.224 -1.733 1.00 26.56 365 ALA A O 1
ATOM 2857 N N . LEU A 1 366 ? -11.879 -30.953 -0.728 1.00 25.50 366 LEU A N 1
ATOM 2858 C CA . LEU A 1 366 ? -11.235 -32.037 -1.499 1.00 25.50 366 LEU A CA 1
ATOM 2859 C C . LEU A 1 366 ? -10.129 -32.758 -0.718 1.00 25.50 366 LEU A C 1
ATOM 2861 O O . LEU A 1 366 ? -9.021 -32.971 -1.192 1.00 25.50 366 LEU A O 1
ATOM 2865 N N . CYS A 1 367 ? -10.442 -33.174 0.509 1.00 23.80 367 CYS A N 1
ATOM 2866 C CA . CYS A 1 367 ? -9.690 -34.224 1.203 1.00 23.80 367 CYS A CA 1
ATOM 2867 C C . CYS A 1 367 ? -10.571 -34.941 2.238 1.00 23.80 367 CYS A C 1
ATOM 2869 O O . CYS A 1 367 ? -10.230 -35.053 3.413 1.00 23.80 367 CYS A O 1
ATOM 2871 N N . ARG A 1 368 ? -11.727 -35.470 1.807 1.00 23.19 368 ARG A N 1
ATOM 2872 C CA . ARG A 1 368 ? -12.299 -36.621 2.518 1.00 23.19 368 ARG A CA 1
ATOM 2873 C C . ARG A 1 368 ? -11.488 -37.842 2.115 1.00 23.19 368 ARG A C 1
ATOM 2875 O O . ARG A 1 368 ? -11.471 -38.231 0.954 1.00 23.19 368 ARG A O 1
ATOM 2882 N N . SER A 1 369 ? -10.790 -38.402 3.093 1.00 26.52 369 SER A N 1
ATOM 2883 C CA . SER A 1 369 ? -10.022 -39.633 2.980 1.00 26.52 369 SER A CA 1
ATOM 2884 C C . SER A 1 369 ? -10.880 -40.759 2.399 1.00 26.52 369 SER A C 1
ATOM 2886 O O . SER A 1 369 ? -11.686 -41.352 3.122 1.00 26.52 369 SER A O 1
ATOM 2888 N N . ASP A 1 370 ? -10.681 -41.104 1.130 1.00 25.41 370 ASP A N 1
ATOM 2889 C CA . ASP A 1 370 ? -11.043 -42.436 0.668 1.00 25.41 370 ASP A CA 1
ATOM 2890 C C . ASP A 1 370 ? -9.961 -43.391 1.186 1.00 25.41 370 ASP A C 1
ATOM 2892 O O . ASP A 1 370 ? -8.865 -43.517 0.636 1.00 25.41 370 ASP A O 1
ATOM 2896 N N . ARG A 1 371 ? -10.229 -44.003 2.347 1.00 30.31 371 ARG A N 1
ATOM 2897 C CA . ARG A 1 371 ? -9.414 -45.087 2.907 1.00 30.31 371 ARG A CA 1
ATOM 2898 C C . ARG A 1 371 ? -9.590 -46.326 2.033 1.00 30.31 371 ARG A C 1
ATOM 2900 O O . ARG A 1 371 ? -10.239 -47.273 2.466 1.00 30.31 371 ARG A O 1
ATOM 2907 N N . ARG A 1 372 ? -9.043 -46.324 0.816 1.00 31.12 372 ARG A N 1
ATOM 2908 C CA . ARG A 1 372 ? -8.910 -47.505 -0.052 1.00 31.12 372 ARG A CA 1
ATOM 2909 C C . ARG A 1 372 ? -8.097 -47.162 -1.310 1.00 31.12 372 ARG A C 1
ATOM 2911 O O . ARG A 1 372 ? -8.659 -47.063 -2.391 1.00 31.12 372 ARG A O 1
ATOM 2918 N N . ARG A 1 373 ? -6.771 -47.010 -1.181 1.00 30.59 373 ARG A N 1
ATOM 2919 C CA . ARG A 1 373 ? -5.732 -47.369 -2.186 1.00 30.59 373 ARG A CA 1
ATOM 2920 C C . ARG A 1 373 ? -4.337 -46.992 -1.651 1.00 30.59 373 ARG A C 1
ATOM 2922 O O . ARG A 1 373 ? -4.206 -46.046 -0.886 1.00 30.59 373 ARG A O 1
ATOM 2929 N N . GLY A 1 374 ? -3.345 -47.829 -1.965 1.00 27.75 374 GLY A N 1
ATOM 2930 C CA . GLY A 1 374 ? -2.044 -47.945 -1.289 1.00 27.75 374 GLY A CA 1
ATOM 2931 C C . GLY A 1 374 ? -1.033 -46.795 -1.469 1.00 27.75 374 GLY A C 1
ATOM 2932 O O . GLY A 1 374 ? -1.355 -45.749 -2.029 1.00 27.75 374 GLY A O 1
ATOM 2933 N N . PRO A 1 375 ? 0.204 -46.976 -0.964 1.00 28.88 375 PRO A N 1
ATOM 2934 C CA . PRO A 1 375 ? 1.181 -45.905 -0.812 1.00 28.88 375 PRO A CA 1
ATOM 2935 C C . PRO A 1 375 ? 1.825 -45.581 -2.164 1.00 28.88 375 PRO A C 1
ATOM 2937 O O . PRO A 1 375 ? 2.606 -46.368 -2.691 1.00 28.88 375 PRO A O 1
ATOM 2940 N N . GLY A 1 376 ? 1.492 -44.425 -2.741 1.00 32.19 376 GLY A N 1
ATOM 2941 C CA . GLY A 1 376 ? 2.073 -44.018 -4.024 1.00 32.19 376 GLY A CA 1
ATOM 2942 C C . GLY A 1 376 ? 1.775 -42.604 -4.526 1.00 32.19 376 GLY A C 1
ATOM 2943 O O . GLY A 1 376 ? 2.309 -42.230 -5.565 1.00 32.19 376 GLY A O 1
ATOM 2944 N N . HIS A 1 377 ? 0.988 -41.781 -3.826 1.00 25.84 377 HIS A N 1
ATOM 2945 C CA . HIS A 1 377 ? 0.772 -40.394 -4.247 1.00 25.84 377 HIS A CA 1
ATOM 2946 C C . HIS A 1 377 ? 1.771 -39.453 -3.569 1.00 25.84 377 HIS A C 1
ATOM 2948 O O . HIS A 1 377 ? 1.640 -39.116 -2.394 1.00 25.84 377 HIS A O 1
ATOM 2954 N N . ARG A 1 378 ? 2.784 -39.022 -4.332 1.00 26.95 378 ARG A N 1
ATOM 2955 C CA . ARG A 1 378 ? 3.572 -37.832 -3.996 1.00 26.95 378 ARG A CA 1
ATOM 2956 C C . ARG A 1 378 ? 2.621 -36.636 -3.997 1.00 26.95 378 ARG A C 1
ATOM 2958 O O . ARG A 1 378 ? 2.025 -36.325 -5.023 1.00 26.95 378 ARG A O 1
ATOM 2965 N N . CYS A 1 379 ? 2.481 -35.995 -2.842 1.00 25.11 379 CYS A N 1
ATOM 2966 C CA . CYS A 1 379 ? 1.874 -34.677 -2.721 1.00 25.11 379 CYS A CA 1
ATOM 2967 C C . CYS A 1 379 ? 2.712 -33.724 -3.591 1.00 25.11 379 CYS A C 1
ATOM 2969 O O . CYS A 1 379 ? 3.901 -33.547 -3.317 1.00 25.11 379 CYS A O 1
ATOM 2971 N N . GLY A 1 380 ? 2.142 -33.225 -4.692 1.00 27.20 380 GLY A N 1
ATOM 2972 C CA . GLY A 1 380 ? 2.814 -32.277 -5.580 1.00 27.20 380 GLY A CA 1
ATOM 2973 C C . GLY A 1 380 ? 3.280 -31.044 -4.804 1.00 27.20 380 GLY A C 1
ATOM 2974 O O . GLY A 1 380 ? 2.659 -30.663 -3.808 1.00 27.20 380 GLY A O 1
ATOM 2975 N N . GLN A 1 381 ? 4.396 -30.449 -5.231 1.00 29.12 381 GLN A N 1
ATOM 2976 C CA . GLN A 1 381 ? 4.828 -29.148 -4.724 1.00 29.12 381 GLN A CA 1
ATOM 2977 C C . GLN A 1 381 ? 3.657 -28.168 -4.845 1.00 29.12 381 GLN A C 1
ATOM 2979 O O . GLN A 1 381 ? 3.051 -28.045 -5.906 1.00 29.12 381 GLN A O 1
ATOM 2984 N N . ARG A 1 382 ? 3.286 -27.545 -3.724 1.00 34.44 382 ARG A N 1
ATOM 2985 C CA . ARG A 1 382 ? 2.205 -26.560 -3.696 1.00 34.44 382 ARG A CA 1
ATOM 2986 C C . ARG A 1 382 ? 2.705 -25.277 -4.376 1.00 34.44 382 ARG A C 1
ATOM 2988 O O . ARG A 1 382 ? 3.827 -24.881 -4.052 1.00 34.44 382 ARG A O 1
ATOM 2995 N N . PRO A 1 383 ? 1.918 -24.649 -5.268 1.00 34.16 383 PRO A N 1
ATOM 2996 C CA . PRO A 1 383 ? 2.270 -23.358 -5.864 1.00 34.16 383 PRO A CA 1
ATOM 2997 C C . PRO A 1 383 ? 2.577 -22.332 -4.762 1.00 34.16 383 PRO A C 1
ATOM 2999 O O . PRO A 1 383 ? 1.974 -22.386 -3.686 1.00 34.16 383 PRO A O 1
ATOM 3002 N N . SER A 1 384 ? 3.551 -21.446 -4.991 1.00 39.78 384 SER A N 1
ATOM 3003 C CA . SER A 1 384 ? 3.963 -20.443 -4.004 1.00 39.78 384 SER A CA 1
ATOM 3004 C C . SER A 1 384 ? 3.422 -19.078 -4.404 1.00 39.78 384 SER A C 1
ATOM 3006 O O . SER A 1 384 ? 3.729 -18.572 -5.473 1.00 39.78 384 SER A O 1
ATOM 3008 N N . LEU A 1 385 ? 2.655 -18.446 -3.518 1.00 46.59 385 LEU A N 1
ATOM 3009 C CA . LEU A 1 385 ? 2.288 -17.029 -3.643 1.00 46.59 385 LEU A CA 1
ATOM 3010 C C . LEU A 1 385 ? 3.418 -16.081 -3.199 1.00 46.59 385 LEU A C 1
ATOM 3012 O O . LEU A 1 385 ? 3.245 -14.869 -3.258 1.00 46.59 385 LEU A O 1
ATOM 3016 N N . PHE A 1 386 ? 4.553 -16.611 -2.725 1.00 43.50 386 PHE A N 1
ATOM 3017 C CA . PHE A 1 386 ? 5.628 -15.836 -2.095 1.00 43.50 386 PHE A CA 1
ATOM 3018 C C . PHE A 1 386 ? 6.987 -16.139 -2.715 1.00 43.50 386 PHE A C 1
ATOM 3020 O O . PHE A 1 386 ? 7.358 -17.314 -2.828 1.00 43.50 386 PHE A O 1
ATOM 3027 N N . LEU A 1 387 ? 7.734 -15.075 -3.031 1.00 37.88 387 LEU A N 1
ATOM 3028 C CA . LEU A 1 387 ? 9.168 -15.112 -3.339 1.00 37.88 387 LEU A CA 1
ATOM 3029 C C . LEU A 1 387 ? 9.997 -14.684 -2.121 1.00 37.88 387 LEU A C 1
ATOM 3031 O O . LEU A 1 387 ? 9.648 -13.647 -1.499 1.00 37.88 387 LEU A O 1
#

Radius of gyration: 24.78 Å; chains: 1; bounding box: 52×120×50 Å

Sequence (387 aa):
MKRLSALIIALVCASAAVAEPAVERVEPPNWWTGMAVPDLQLMLHGRDIAGLQAQLDYPGVTLLGSERTENPNYLFLDLQLSPETRPGTVEIALRNGGETKAVIQYQLQQHATGSALRRGFDSSDAIYLITPDRFANGDPVNDSTPDTLEGPDRKHPGGRHGGDIAGMRQQLDYIAELGFTQVWPNPLVENDQPEYSYHGYSATDHYRIDPRYGSNEEFREFVAAADARGLGVIQDVVLNHIGSGHWWMGDLPSRDWLNGSGTAKGEYEITNHSRTTHIDPYASDLDKKGFVDGWFVNSMPDLNQRNPLLANYLIQNSLWWIEYAGLSGIRAAKRNLCVFPLRRQGQDYGGLQQIRRAAEAGDGALCRSDRRRGPGHRCGQRPSLFL

InterPro domains:
  IPR006047 Glycosyl hydrolase family 13, catalytic domain [PF00128] (130-331)
  IPR006047 Glycosyl hydrolase family 13, catalytic domain [SM00642] (129-377)
  IPR013783 Immunoglobulin-like fold [G3DSA:2.60.40.10] (18-110)
  IPR014756 Immunoglobulin E-set [SSF81296] (23-110)
  IPR015171 Cyclomaltodextrinase, N-terminal [PF09087] (25-110)
  IPR017853 Glycoside hydrolase superfamily [SSF51445] (124-331)

Organism: NCBI:txid1562603

Secondary structure (DSSP, 8-state):
----------------------EEEEESSEEEET-SS-EEEEEEEETTGGG-EEE--BTTEEEEEEE--S-TTEEEEEEEE-TTPPSEEEEEEEEETTEEEEEEEEEEEEPPTTGGG---B-TT--EEEE-HHHH--S-TTSS--TT-S--B-TTSTTSB----HHHHHHTHHHHHHTT--EEEESP-EE---SS-GGG--S-SEEEEE-TTT--HHHHHHHHHHHHTTT-EEEEEEE-SB--TTSGGGGS-SSTTSBSSS-SSTTSS-B----TTTTT-TT--HHHHHHHHS-BSSTTSPBB-TTSHHHHHHHHHHHHHHHHHHT-SEEEEETGGG------STT----HHHHHHHHHH---S-S------S-S----PPPPBSB-